Protein AF-0000000080768992 (afdb_homodimer)

Nearest PDB structures (foldseek):
  3hiu-assembly2_D  TM=7.030E-01  e=2.420E-01  Xanthomonas campestris pv. campestris
  4nqi-assembly2_C  TM=1.775E-01  e=3.602E+00  Dictyostelium discoideum
  3hiu-assembly2_D  TM=7.026E-01  e=3.165E-01  Xanthomonas campestris pv. campestris
  8w9k-assembly2_C  TM=6.123E-01  e=8.542E-01  Ramazzottius varieornatus
  4nqi-assembly2_C  TM=1.774E-01  e=4.264E+00  Dictyostelium discoideum

Sequence (536 aa):
MSLRHEALAALCLTDPADKADATLRLGERARTADDSAWLADAPIVAPAAGIPGRPAAPVLVPPSEVPRRRAIDTPHGRAVLLHALAHIEFNAINLALDAVWRFAGMPVAFYRDWMRVAAEEATHFSLLSAHLATLDCRYGDHPAHDGLWQMTEKTAADPLARMALVPRTLEARGLDASPPIRAKLAAAGDMAAAGILDIILRDEIGHVAVGNRWYRWLCGRAGLDPLPTYRRLAEQYGAPRLRGPFNLDARRQAGFDDDEIAALEASFMSLRHEALAALCLTDPADKADATLRLGERARTADDSAWLADAPIVAPAAGIPGRPAAPVLVPPSEVPRRRAIDTPHGRAVLLHALAHIEFNAINLALDAVWRFAGMPVAFYRDWMRVAAEEATHFSLLSAHLATLDCRYGDHPAHDGLWQMTEKTAADPLARMALVPRTLEARGLDASPPIRAKLAAAGDMAAAGILDIILRDEIGHVAVGNRWYRWLCGRAGLDPLPTYRRLAEQYGAPRLRGPFNLDARRQAGFDDDEIAALEASF

Organism: Ralstonia nicotianae (strain ATCC BAA-1114 / GMI1000) (NCBI:txid267608)

Foldseek 3Di:
DALLVLLLVLQQDADLLSSLVSLLVSLVCLVPDDLVSLVQADADDHDPVDTGHHYPFDAADPPVPFDDLPDCLDLVSVLSVLLAVLVVLSVLLNLLSLQQNQDGDDHSVLNNLSSNSNNLSSVLSVLSQVVSVVSVHHNRRGYYHDVLVLLCVLCSPPVLLSLLFRLQNVLLCLLAPLPVVLVSCVVSVNPSVSVSSVSVNVVSLQSNLSSVVVNVVVCVVVVHDSPVVSVVSCVVSVHDQDDDPHPVVSSVSSPDDPVNVVVNVVSD/DALLVLLLVLQQDADLLSSLVSLLVSLVCLVPDDLVSLVQADADDHDPVDTGHHYPFDAADPPVPFDDLPDCLDLVSVLSVLLQVLVVLSVQLNLLSLQQNQDGPDHSVLNNLSSNSNNLSSVLNVLSQVVSVVSVHHNRPGYYHDVLVLQCVLCRVPVLLSLLFRLQPVLLVLLFPLPVVLVSCVVSVNPSVSVSSVSVNVVSLQSNLSSVVVNVVVCVVVVHDSPVVSVVSCVVSVHDQDDDPHPVVSSVSSPDDPVNVVVNVVSD

pLDDT: mean 94.26, std 6.04, range [57.19, 98.88]

Structure (mmCIF, N/CA/C/O backbone):
data_AF-0000000080768992-model_v1
#
loop_
_entity.id
_entity.type
_entity.pdbx_description
1 polymer 'DUF455 domain-containing protein'
#
loop_
_atom_site.group_PDB
_atom_site.id
_atom_site.type_symbol
_atom_site.label_atom_id
_atom_site.label_alt_id
_atom_site.label_comp_id
_atom_site.label_asym_id
_atom_site.label_entity_id
_atom_site.label_seq_id
_atom_site.pdbx_PDB_ins_code
_atom_site.Cartn_x
_atom_site.Cartn_y
_atom_site.Cartn_z
_atom_site.occupancy
_atom_site.B_iso_or_equiv
_atom_site.auth_seq_id
_atom_site.auth_comp_id
_atom_site.auth_asym_id
_atom_site.auth_atom_id
_atom_site.pdbx_PDB_model_num
ATOM 1 N N . MET A 1 1 ? 18.672 23.406 4.164 1 88.19 1 MET A N 1
ATOM 2 C CA . MET A 1 1 ? 17.297 23.281 4.668 1 88.19 1 MET A CA 1
ATOM 3 C C . MET A 1 1 ? 17.109 21.938 5.367 1 88.19 1 MET A C 1
ATOM 5 O O . MET A 1 1 ? 17.641 20.906 4.918 1 88.19 1 MET A O 1
ATOM 9 N N . SER A 1 2 ? 16.609 21.984 6.605 1 96.75 2 SER A N 1
ATOM 10 C CA . SER A 1 2 ? 16.406 20.75 7.355 1 96.75 2 SER A CA 1
ATOM 11 C C . SER A 1 2 ? 15.312 19.891 6.719 1 96.75 2 SER A C 1
ATOM 13 O O . SER A 1 2 ? 14.539 20.375 5.883 1 96.75 2 SER A O 1
ATOM 15 N N . LEU A 1 3 ? 15.273 18.672 7.059 1 98.38 3 LEU A N 1
ATOM 16 C CA . LEU A 1 3 ? 14.234 17.781 6.562 1 98.38 3 LEU A CA 1
ATOM 17 C C . LEU A 1 3 ? 12.852 18.266 6.98 1 98.38 3 LEU A C 1
ATOM 19 O O . LEU A 1 3 ? 11.883 18.109 6.238 1 98.38 3 LEU A O 1
ATOM 23 N N . ARG A 1 4 ? 12.734 18.859 8.172 1 98.62 4 ARG A N 1
ATOM 24 C CA . ARG A 1 4 ? 11.445 19.406 8.609 1 98.62 4 ARG A CA 1
ATOM 25 C C . ARG A 1 4 ? 11.031 20.594 7.754 1 98.62 4 ARG A C 1
ATOM 27 O O . ARG A 1 4 ? 9.859 20.75 7.414 1 98.62 4 ARG A O 1
ATOM 34 N N . HIS A 1 5 ? 11.969 21.469 7.34 1 98.19 5 HIS A N 1
ATOM 35 C CA . HIS A 1 5 ? 11.68 22.562 6.422 1 98.19 5 HIS A CA 1
ATOM 36 C C . HIS A 1 5 ? 11.234 22.031 5.059 1 98.19 5 HIS A C 1
ATOM 38 O O . HIS A 1 5 ? 10.352 22.609 4.422 1 98.19 5 HIS A O 1
ATOM 44 N N . GLU A 1 6 ? 11.898 20.984 4.648 1 98.38 6 GLU A N 1
ATOM 45 C CA . GLU A 1 6 ? 11.539 20.391 3.363 1 98.38 6 GLU A CA 1
ATOM 46 C C . GLU A 1 6 ? 10.148 19.781 3.412 1 98.38 6 GLU A C 1
ATOM 48 O O . GLU A 1 6 ? 9.43 19.766 2.408 1 98.38 6 GLU A O 1
ATOM 53 N N . ALA A 1 7 ? 9.766 19.203 4.594 1 98.81 7 ALA A N 1
ATOM 54 C CA . ALA A 1 7 ? 8.398 18.703 4.766 1 98.81 7 ALA A CA 1
ATOM 55 C C . ALA A 1 7 ? 7.379 19.828 4.621 1 98.81 7 ALA A C 1
ATOM 57 O O . ALA A 1 7 ? 6.348 19.656 3.971 1 98.81 7 ALA A O 1
ATOM 58 N N . LEU A 1 8 ? 7.688 20.969 5.18 1 98.62 8 LEU A N 1
ATOM 59 C CA . LEU A 1 8 ? 6.82 22.141 5.031 1 98.62 8 LEU A CA 1
ATOM 60 C C . LEU A 1 8 ? 6.746 22.578 3.574 1 98.62 8 LEU A C 1
ATOM 62 O O . LEU A 1 8 ? 5.664 22.906 3.076 1 98.62 8 LEU A O 1
ATOM 66 N N . ALA A 1 9 ? 7.859 22.594 2.916 1 98.25 9 ALA A N 1
ATOM 67 C CA . ALA A 1 9 ? 7.879 22.969 1.506 1 98.25 9 ALA A CA 1
ATOM 68 C C . ALA A 1 9 ? 7 22.047 0.672 1 98.25 9 ALA A C 1
ATOM 70 O O . ALA A 1 9 ? 6.246 22.5 -0.19 1 98.25 9 ALA A O 1
ATOM 71 N N . ALA A 1 10 ? 7.113 20.734 0.906 1 98.62 10 ALA A N 1
ATOM 72 C CA . ALA A 1 10 ? 6.258 19.766 0.208 1 98.62 10 ALA A CA 1
ATOM 73 C C . ALA A 1 10 ? 4.785 20.016 0.523 1 98.62 10 ALA A C 1
ATOM 75 O O . ALA A 1 10 ? 3.938 19.969 -0.369 1 98.62 10 ALA A O 1
ATOM 76 N N . LEU A 1 11 ? 4.461 20.266 1.81 1 98.69 11 LEU A N 1
ATOM 77 C CA . LEU A 1 11 ? 3.102 20.531 2.264 1 98.69 11 LEU A CA 1
ATOM 78 C C . LEU A 1 11 ? 2.51 21.734 1.525 1 98.69 11 LEU A C 1
ATOM 80 O O . LEU A 1 11 ? 1.305 21.766 1.265 1 98.69 11 LEU A O 1
ATOM 84 N N . CYS A 1 12 ? 3.295 22.641 1.101 1 98.31 12 CYS A N 1
ATOM 85 C CA . CYS A 1 12 ? 2.844 23.906 0.516 1 98.31 12 CYS A CA 1
ATOM 86 C C . CYS A 1 12 ? 2.596 23.75 -0.98 1 98.31 12 CYS A C 1
ATOM 88 O O . CYS A 1 12 ? 1.995 24.625 -1.605 1 98.31 12 CYS A O 1
ATOM 90 N N . LEU A 1 13 ? 3.029 22.641 -1.559 1 98.06 13 LEU A N 1
ATOM 91 C CA . LEU A 1 13 ? 2.785 22.438 -2.98 1 98.06 13 LEU A CA 1
ATOM 92 C C . LEU A 1 13 ? 1.292 22.297 -3.262 1 98.06 13 LEU A C 1
ATOM 94 O O . LEU A 1 13 ? 0.567 21.656 -2.496 1 98.06 13 LEU A O 1
ATOM 98 N N . THR A 1 14 ? 0.833 22.891 -4.387 1 97.5 14 THR A N 1
ATOM 99 C CA . THR A 1 14 ? -0.597 22.922 -4.676 1 97.5 14 THR A CA 1
ATOM 100 C C . THR A 1 14 ? -0.974 21.828 -5.668 1 97.5 14 THR A C 1
ATOM 102 O O . THR A 1 14 ? -2.107 21.328 -5.664 1 97.5 14 THR A O 1
ATOM 105 N N . ASP A 1 15 ? -0.08 21.422 -6.555 1 97.56 15 ASP A N 1
ATOM 106 C CA . ASP A 1 15 ? -0.36 20.344 -7.496 1 97.56 15 ASP A CA 1
ATOM 107 C C . ASP A 1 15 ? -0.273 18.984 -6.812 1 97.56 15 ASP A C 1
ATOM 109 O O . ASP A 1 15 ? 0.753 18.656 -6.215 1 97.56 15 ASP A O 1
ATOM 113 N N . PRO A 1 16 ? -1.352 18.234 -6.926 1 97.69 16 PRO A N 1
ATOM 114 C CA . PRO A 1 16 ? -1.38 16.969 -6.184 1 97.69 16 PRO A CA 1
ATOM 115 C C . PRO A 1 16 ? -0.256 16.016 -6.59 1 97.69 16 PRO A C 1
ATOM 117 O O . PRO A 1 16 ? 0.367 15.383 -5.734 1 97.69 16 PRO A O 1
ATOM 120 N N . ALA A 1 17 ? 0.04 15.922 -7.898 1 95.75 17 ALA A N 1
ATOM 121 C CA . ALA A 1 17 ? 1.091 15.031 -8.375 1 95.75 17 ALA A CA 1
ATOM 122 C C . ALA A 1 17 ? 2.465 15.492 -7.898 1 95.75 17 ALA A C 1
ATOM 124 O O . ALA A 1 17 ? 3.295 14.688 -7.484 1 95.75 17 ALA A O 1
ATOM 125 N N . ASP A 1 18 ? 2.713 16.844 -7.918 1 97.31 18 ASP A N 1
ATOM 126 C CA . ASP A 1 18 ? 3.975 17.406 -7.449 1 97.31 18 ASP A CA 1
ATOM 127 C C . ASP A 1 18 ? 4.16 17.172 -5.953 1 97.31 18 ASP A C 1
ATOM 129 O O . ASP A 1 18 ? 5.262 16.844 -5.5 1 97.31 18 ASP A O 1
ATOM 133 N N . LYS A 1 19 ? 3.098 17.344 -5.242 1 98.44 19 LYS A N 1
ATOM 134 C CA . LYS A 1 19 ? 3.156 17.125 -3.799 1 98.44 19 LYS A CA 1
ATOM 135 C C . LYS A 1 19 ? 3.477 15.664 -3.479 1 98.44 19 LYS A C 1
ATOM 137 O O . LYS A 1 19 ? 4.332 15.383 -2.637 1 98.44 19 LYS A O 1
ATOM 142 N N . ALA A 1 20 ? 2.771 14.766 -4.117 1 98.12 20 ALA A N 1
ATOM 143 C CA . ALA A 1 20 ? 3.023 13.344 -3.898 1 98.12 20 ALA A CA 1
ATOM 144 C C . ALA A 1 20 ? 4.465 12.984 -4.246 1 98.12 20 ALA A C 1
ATOM 146 O O . ALA A 1 20 ? 5.141 12.297 -3.477 1 98.12 20 ALA A O 1
ATOM 147 N N . ASP A 1 21 ? 4.957 13.492 -5.395 1 96.75 21 ASP A N 1
ATOM 148 C CA . ASP A 1 21 ? 6.316 13.211 -5.848 1 96.75 21 ASP A CA 1
ATOM 149 C C . ASP A 1 21 ? 7.348 13.766 -4.871 1 96.75 21 ASP A C 1
ATOM 151 O O . ASP A 1 21 ? 8.297 13.078 -4.504 1 96.75 21 ASP A O 1
ATOM 155 N N . ALA A 1 22 ? 7.16 15.008 -4.434 1 98 22 ALA A N 1
ATOM 156 C CA . ALA A 1 22 ? 8.078 15.648 -3.49 1 98 22 ALA A CA 1
ATOM 157 C C . ALA A 1 22 ? 8.102 14.898 -2.162 1 98 22 ALA A C 1
ATOM 159 O O . ALA A 1 22 ? 9.156 14.75 -1.544 1 98 22 ALA A O 1
ATOM 160 N N . THR A 1 23 ? 6.945 14.438 -1.778 1 98.62 23 THR A N 1
ATOM 161 C CA . THR A 1 23 ? 6.828 13.695 -0.527 1 98.62 23 THR A CA 1
ATOM 162 C C . THR A 1 23 ? 7.578 12.367 -0.614 1 98.62 23 THR A C 1
ATOM 164 O O . THR A 1 23 ? 8.297 12 0.311 1 98.62 23 THR A O 1
ATOM 167 N N . LEU A 1 24 ? 7.426 11.727 -1.663 1 97.75 24 LEU A N 1
ATOM 168 C CA . LEU A 1 24 ? 8.109 10.453 -1.864 1 97.75 24 LEU A CA 1
ATOM 169 C C . LEU A 1 24 ? 9.617 10.648 -1.908 1 97.75 24 LEU A C 1
ATOM 171 O O . LEU A 1 24 ? 10.367 9.867 -1.316 1 97.75 24 LEU A O 1
ATOM 175 N N . ARG A 1 25 ? 10.094 11.68 -2.588 1 96.81 25 ARG A N 1
ATOM 176 C CA . ARG A 1 25 ? 11.523 11.984 -2.646 1 96.81 25 ARG A CA 1
ATOM 177 C C . ARG A 1 25 ? 12.078 12.289 -1.259 1 96.81 25 ARG A C 1
ATOM 179 O O . ARG A 1 25 ? 13.156 11.812 -0.899 1 96.81 25 ARG A O 1
ATOM 186 N N . LEU A 1 26 ? 11.305 13.055 -0.572 1 97.69 26 LEU A N 1
ATOM 187 C CA . LEU A 1 26 ? 11.719 13.391 0.785 1 97.69 26 LEU A CA 1
ATOM 188 C C . LEU A 1 26 ? 11.758 12.148 1.669 1 97.69 26 LEU A C 1
ATOM 190 O O . LEU A 1 26 ? 12.656 12.008 2.502 1 97.69 26 LEU A O 1
ATOM 194 N N . GLY A 1 27 ? 10.758 11.312 1.511 1 96.69 27 GLY A N 1
ATOM 195 C CA . GLY A 1 27 ? 10.758 10.047 2.229 1 96.69 27 GLY A CA 1
ATOM 196 C C . GLY A 1 27 ? 12 9.211 1.966 1 96.69 27 GLY A C 1
ATOM 197 O O . GLY A 1 27 ? 12.555 8.617 2.887 1 96.69 27 GLY A O 1
ATOM 198 N N . GLU A 1 28 ? 12.445 9.203 0.81 1 92.56 28 GLU A N 1
ATOM 199 C CA . GLU A 1 28 ? 13.648 8.469 0.431 1 92.56 28 GLU A CA 1
ATOM 200 C C . GLU A 1 28 ? 14.883 9.047 1.123 1 92.56 28 GLU A C 1
ATOM 202 O O . GLU A 1 28 ? 15.703 8.297 1.667 1 92.56 28 GLU A O 1
ATOM 207 N N . ARG A 1 29 ? 14.969 10.289 1.103 1 93.94 29 ARG A N 1
ATOM 208 C CA . ARG A 1 29 ? 16.094 10.961 1.735 1 93.94 29 ARG A CA 1
ATOM 209 C C . ARG A 1 29 ? 16.094 10.742 3.244 1 93.94 29 ARG A C 1
ATOM 211 O O . ARG A 1 29 ? 17.141 10.562 3.857 1 93.94 29 ARG A O 1
ATOM 218 N N . ALA A 1 30 ? 14.984 10.734 3.777 1 96.12 30 ALA A N 1
ATOM 219 C CA . ALA A 1 30 ? 14.836 10.625 5.227 1 96.12 30 ALA A CA 1
ATOM 220 C C . ALA A 1 30 ? 15.273 9.25 5.715 1 96.12 30 ALA A C 1
ATOM 222 O O . ALA A 1 30 ? 15.703 9.094 6.863 1 96.12 30 ALA A O 1
ATOM 223 N N . ARG A 1 31 ? 15.195 8.242 4.93 1 91.12 31 ARG A N 1
ATOM 224 C CA . ARG A 1 31 ? 15.5 6.863 5.309 1 91.12 31 ARG A CA 1
ATOM 225 C C . ARG A 1 31 ? 16.969 6.73 5.715 1 91.12 31 ARG A C 1
ATOM 227 O O . ARG A 1 31 ? 17.297 5.926 6.59 1 91.12 31 ARG A O 1
ATOM 234 N N . THR A 1 32 ? 17.828 7.578 5.156 1 91.19 32 THR A N 1
ATOM 235 C CA . THR A 1 32 ? 19.25 7.41 5.414 1 91.19 32 THR A CA 1
ATOM 236 C C . THR A 1 32 ? 19.844 8.68 6.02 1 91.19 32 THR A C 1
ATOM 238 O O . THR A 1 32 ? 21.062 8.781 6.191 1 91.19 32 THR A O 1
ATOM 241 N N . ALA A 1 33 ? 18.953 9.586 6.336 1 96.06 33 ALA A N 1
ATOM 242 C CA . ALA A 1 33 ? 19.438 10.867 6.832 1 96.06 33 ALA A CA 1
ATOM 243 C C . ALA A 1 33 ? 19.938 10.742 8.273 1 96.06 33 ALA A C 1
ATOM 245 O O . ALA A 1 33 ? 19.375 10 9.07 1 96.06 33 ALA A O 1
ATOM 246 N N . ASP A 1 34 ? 20.922 11.555 8.531 1 97.19 34 ASP A N 1
ATOM 247 C CA . ASP A 1 34 ? 21.391 11.68 9.906 1 97.19 34 ASP A CA 1
ATOM 248 C C . ASP A 1 34 ? 20.375 12.398 10.773 1 97.19 34 ASP A C 1
ATOM 250 O O . ASP A 1 34 ? 19.641 13.266 10.289 1 97.19 34 ASP A O 1
ATOM 254 N N . ASP A 1 35 ? 20.484 12.039 12.055 1 97.25 35 ASP A N 1
ATOM 255 C CA . ASP A 1 35 ? 19.547 12.664 12.984 1 97.25 35 ASP A CA 1
ATOM 256 C C . ASP A 1 35 ? 19.656 14.188 12.938 1 97.25 35 ASP A C 1
ATOM 258 O O . ASP A 1 35 ? 18.656 14.891 13.07 1 97.25 35 ASP A O 1
ATOM 262 N N . SER A 1 36 ? 20.828 14.719 12.727 1 97.31 36 SER A N 1
ATOM 263 C CA . SER A 1 36 ? 21.062 16.156 12.742 1 97.31 36 SER A CA 1
ATOM 264 C C . SER A 1 36 ? 20.344 16.844 11.578 1 97.31 36 SER A C 1
ATOM 266 O O . SER A 1 36 ? 20.109 18.062 11.625 1 97.31 36 SER A O 1
ATOM 268 N N . ALA A 1 37 ? 19.984 16.062 10.555 1 98.12 37 ALA A N 1
ATOM 269 C CA . ALA A 1 37 ? 19.328 16.625 9.375 1 98.12 37 ALA A CA 1
ATOM 270 C C . ALA A 1 37 ? 17.922 17.109 9.695 1 98.12 37 ALA A C 1
ATOM 272 O O . ALA A 1 37 ? 17.344 17.906 8.938 1 98.12 37 ALA A O 1
ATOM 273 N N . TRP A 1 38 ? 17.406 16.672 10.797 1 98.25 38 TRP A N 1
ATOM 274 C CA . TRP A 1 38 ? 16.016 16.984 11.141 1 98.25 38 TRP A CA 1
ATOM 275 C C . TRP A 1 38 ? 15.938 18.328 11.859 1 98.25 38 TRP A C 1
ATOM 277 O O . TRP A 1 38 ? 14.891 18.984 11.867 1 98.25 38 TRP A O 1
ATOM 287 N N . LEU A 1 39 ? 17.031 18.781 12.516 1 97.75 39 LEU A N 1
ATOM 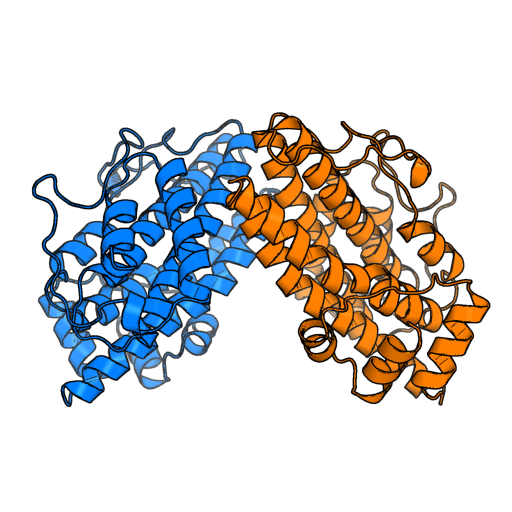288 C CA . LEU A 1 39 ? 17 19.953 13.375 1 97.75 39 LEU A CA 1
ATOM 289 C C . LEU A 1 39 ? 15.758 19.953 14.258 1 97.75 39 LEU A C 1
ATOM 291 O O . LEU A 1 39 ? 15.008 20.938 14.281 1 97.75 39 LEU A O 1
ATOM 295 N N . ALA A 1 40 ? 15.656 18.938 15.047 1 97.31 40 ALA A N 1
ATOM 296 C CA . ALA A 1 40 ? 14.438 18.547 15.766 1 97.31 40 ALA A CA 1
ATOM 297 C C . ALA A 1 40 ? 13.961 19.672 16.672 1 97.31 40 ALA A C 1
ATOM 299 O O . ALA A 1 40 ? 12.758 19.859 16.859 1 97.31 40 ALA A O 1
ATOM 300 N N . ASP A 1 41 ? 14.836 20.484 17.156 1 96.44 41 ASP A N 1
ATOM 301 C CA . ASP A 1 41 ? 14.477 21.469 18.172 1 96.44 41 ASP A CA 1
ATOM 302 C C . ASP A 1 41 ? 14.148 22.812 17.547 1 96.44 41 ASP A C 1
ATOM 304 O O . ASP A 1 41 ? 13.602 23.703 18.219 1 96.44 41 ASP A O 1
ATOM 308 N N . ALA A 1 42 ? 14.422 23 16.297 1 96.31 42 ALA A N 1
ATOM 309 C CA . ALA A 1 42 ? 14.266 24.312 15.656 1 96.31 42 ALA A CA 1
ATOM 310 C C . ALA A 1 42 ? 12.789 24.625 15.406 1 96.31 42 ALA A C 1
ATOM 312 O O . ALA A 1 42 ? 12.086 23.844 14.758 1 96.31 42 ALA A O 1
ATOM 313 N N . PRO A 1 43 ? 12.352 25.719 15.961 1 95.81 43 PRO A N 1
ATOM 314 C CA . PRO A 1 43 ? 10.992 26.141 15.586 1 95.81 43 PRO A CA 1
ATOM 315 C C . PRO A 1 43 ? 10.898 26.594 14.133 1 95.81 43 PRO A C 1
ATOM 317 O O . PRO A 1 43 ? 11.828 27.219 13.617 1 95.81 43 PRO A O 1
ATOM 320 N N . ILE A 1 44 ? 9.844 26.188 13.492 1 97.19 44 ILE A N 1
ATOM 321 C CA . ILE A 1 44 ? 9.594 26.609 12.109 1 97.19 44 ILE A CA 1
ATOM 322 C C . ILE A 1 44 ? 8.297 27.406 12.047 1 97.19 44 ILE A C 1
ATOM 324 O O . ILE A 1 44 ? 7.289 27.031 12.641 1 97.19 44 ILE A O 1
ATOM 328 N N . VAL A 1 45 ? 8.359 28.5 11.344 1 94.44 45 VAL A N 1
ATOM 329 C CA . VAL A 1 45 ? 7.203 29.391 11.219 1 94.44 45 VAL A CA 1
ATOM 330 C C . VAL A 1 45 ? 6.434 29.047 9.945 1 94.44 45 VAL A C 1
ATOM 332 O O . VAL A 1 45 ? 7.027 28.859 8.883 1 94.44 45 VAL A O 1
ATOM 335 N N . ALA A 1 46 ? 5.156 28.891 10.094 1 93.81 46 ALA A N 1
ATOM 336 C CA . ALA A 1 46 ? 4.301 28.641 8.945 1 93.81 46 ALA A CA 1
ATOM 337 C C . ALA A 1 46 ? 4.348 29.812 7.957 1 93.81 46 ALA A C 1
ATOM 339 O O . ALA A 1 46 ? 4.457 30.969 8.359 1 93.81 46 ALA A O 1
ATOM 340 N N . PRO A 1 47 ? 4.254 29.516 6.699 1 94.75 47 PRO A N 1
ATOM 341 C CA . PRO A 1 47 ? 4.223 30.609 5.719 1 94.75 47 PRO A CA 1
ATOM 342 C C . PRO A 1 47 ? 2.961 31.453 5.82 1 94.75 47 PRO A C 1
ATOM 344 O O . PRO A 1 47 ? 1.899 30.953 6.195 1 94.75 47 PRO A O 1
ATOM 347 N N . ALA A 1 48 ? 3.084 32.719 5.422 1 91.38 48 ALA A N 1
ATOM 348 C CA . ALA A 1 48 ? 1.987 33.688 5.48 1 91.38 48 ALA A CA 1
ATOM 349 C C . ALA A 1 48 ? 0.848 33.25 4.551 1 91.38 48 ALA A C 1
ATOM 351 O O . ALA A 1 48 ? -0.322 33.531 4.836 1 91.38 48 ALA A O 1
ATOM 352 N N . ALA A 1 49 ? 1.194 32.625 3.43 1 90.31 49 ALA A N 1
ATOM 353 C CA . ALA A 1 49 ? 0.214 32.219 2.424 1 90.31 49 ALA A CA 1
ATOM 354 C C . ALA A 1 49 ? -0.722 31.156 2.967 1 90.31 49 ALA A C 1
ATOM 356 O O . ALA A 1 49 ? -1.779 30.891 2.389 1 90.31 49 ALA A O 1
ATOM 357 N N . GLY A 1 50 ? -0.376 30.547 4.098 1 91.5 50 GLY A N 1
ATOM 358 C CA . GLY A 1 50 ? -1.222 29.531 4.703 1 91.5 50 GLY A CA 1
ATOM 359 C C . GLY A 1 50 ? -0.826 28.109 4.312 1 91.5 50 GLY A C 1
ATOM 360 O O . GLY A 1 50 ? -0.025 27.922 3.395 1 91.5 50 GLY A O 1
ATOM 361 N N . ILE A 1 51 ? -1.225 27.188 5.039 1 95.06 51 ILE A N 1
ATOM 362 C CA . ILE A 1 51 ? -1.024 25.766 4.797 1 95.06 51 ILE A CA 1
ATOM 363 C C . ILE A 1 51 ? -2.344 25.016 4.984 1 95.06 51 ILE A C 1
ATOM 365 O O . ILE A 1 51 ? -3.215 25.469 5.734 1 95.06 51 ILE A O 1
ATOM 369 N N . PRO A 1 52 ? -2.535 23.844 4.23 1 96.81 52 PRO A N 1
ATOM 370 C CA . PRO A 1 52 ? -1.637 23.266 3.227 1 96.81 52 PRO A CA 1
ATOM 371 C C . PRO A 1 52 ? -1.803 23.906 1.852 1 96.81 52 PRO A C 1
ATOM 373 O O . PRO A 1 52 ? -2.721 24.703 1.646 1 96.81 52 PRO A O 1
ATOM 376 N N . GLY A 1 53 ? -0.811 23.719 0.983 1 96.62 53 GLY A N 1
ATOM 377 C CA . GLY A 1 53 ? -1.093 24.016 -0.413 1 96.62 53 GLY A CA 1
ATOM 378 C C . GLY A 1 53 ? -2.279 23.234 -0.958 1 96.62 53 GLY A C 1
ATOM 379 O O . GLY A 1 53 ? -2.369 22.016 -0.782 1 96.62 53 GLY A O 1
ATOM 380 N N . ARG A 1 54 ? -3.229 23.891 -1.599 1 94.62 54 ARG A N 1
ATOM 381 C CA . ARG A 1 54 ? -4.445 23.266 -2.102 1 94.62 54 ARG A CA 1
ATOM 382 C C . ARG A 1 54 ? -4.547 23.391 -3.617 1 94.62 54 ARG A C 1
ATOM 384 O O . ARG A 1 54 ? -4.27 24.469 -4.168 1 94.62 54 ARG A O 1
ATOM 391 N N . PRO A 1 55 ? -4.902 22.297 -4.273 1 95.88 55 PRO A N 1
ATOM 392 C CA . PRO A 1 55 ? -5.148 22.391 -5.715 1 95.88 55 PRO A CA 1
ATOM 393 C C . PRO A 1 55 ? -6.438 23.141 -6.043 1 95.88 55 PRO A C 1
ATOM 395 O O . PRO A 1 55 ? -7.281 23.344 -5.168 1 95.88 55 PRO A O 1
ATOM 398 N N . ALA A 1 56 ? -6.523 23.609 -7.324 1 94.94 56 ALA A N 1
ATOM 399 C CA . ALA A 1 56 ? -7.73 24.281 -7.785 1 94.94 56 ALA A CA 1
ATOM 400 C C . ALA A 1 56 ? -8.93 23.344 -7.762 1 94.94 56 ALA A C 1
ATOM 402 O O . ALA A 1 56 ? -10.07 23.781 -7.551 1 94.94 56 ALA A O 1
ATOM 403 N N . ALA A 1 57 ? -8.742 22.125 -8.094 1 94.88 57 ALA A N 1
ATOM 404 C CA . ALA A 1 57 ? -9.734 21.047 -8.031 1 94.88 57 ALA A CA 1
ATOM 405 C C . ALA A 1 57 ? -9.242 19.891 -7.172 1 94.88 57 ALA A C 1
ATOM 407 O O . ALA A 1 57 ? -8.055 19.562 -7.18 1 94.88 57 ALA A O 1
ATOM 408 N N . PRO A 1 58 ? -10.117 19.266 -6.449 1 95.75 58 PRO A N 1
ATOM 409 C CA . PRO A 1 58 ? -11.578 19.266 -6.504 1 95.75 58 PRO A CA 1
ATOM 410 C C . PRO A 1 58 ? -12.195 20.453 -5.77 1 95.75 58 PRO A C 1
ATOM 412 O O . PRO A 1 58 ? -11.57 21.031 -4.879 1 95.75 58 PRO A O 1
ATOM 415 N N . VAL A 1 59 ? -13.352 20.781 -6.164 1 92.81 59 VAL A N 1
ATOM 416 C CA . VAL A 1 59 ? -14.148 21.734 -5.391 1 92.81 59 VAL A CA 1
ATOM 417 C C . VAL A 1 59 ? -14.523 21.109 -4.047 1 92.81 59 VAL A C 1
ATOM 419 O O . VAL A 1 59 ? -14.984 19.969 -3.986 1 92.81 59 VAL A O 1
ATOM 422 N N . LEU A 1 60 ? -14.195 21.828 -2.982 1 91 60 LEU A N 1
ATOM 423 C CA . LEU A 1 60 ? -14.516 21.359 -1.638 1 91 60 LEU A CA 1
ATOM 424 C C . LEU A 1 60 ? -15.898 21.844 -1.208 1 91 60 LEU A C 1
ATOM 426 O O . LEU A 1 60 ? -16.172 23.047 -1.228 1 91 60 LEU A O 1
ATOM 430 N N . VAL A 1 61 ? -16.719 20.906 -0.89 1 89.5 61 VAL A N 1
ATOM 431 C CA . VAL A 1 61 ? -18.094 21.188 -0.495 1 89.5 61 VAL A CA 1
ATOM 432 C C . VAL A 1 61 ? -18.375 20.594 0.882 1 89.5 61 VAL A C 1
ATOM 434 O O . VAL A 1 61 ? -17.594 19.766 1.377 1 89.5 61 VAL A O 1
ATOM 437 N N . PRO A 1 62 ? -19.422 21.078 1.5 1 86.06 62 PRO A N 1
ATOM 438 C CA . PRO A 1 62 ? -19.828 20.406 2.744 1 86.06 62 PRO A CA 1
ATOM 439 C C . PRO A 1 62 ? -20.109 18.922 2.555 1 86.06 62 PRO A C 1
ATOM 441 O O . PRO A 1 62 ? -20.531 18.516 1.472 1 86.06 62 PRO A O 1
ATOM 444 N N . PRO A 1 63 ? -19.859 18.125 3.621 1 80.19 63 PRO A N 1
ATOM 445 C CA . PRO A 1 63 ? -20.062 16.688 3.514 1 80.19 63 PRO A CA 1
ATOM 446 C C . PRO A 1 63 ? -21.438 16.312 2.973 1 80.19 63 PRO A C 1
ATOM 448 O O . PRO A 1 63 ? -21.578 15.352 2.221 1 80.19 63 PRO A O 1
ATOM 451 N N . SER A 1 64 ? -22.391 17.078 3.291 1 78.94 64 SER A N 1
ATOM 452 C CA . SER A 1 64 ? -23.766 16.797 2.887 1 78.94 64 SER A CA 1
ATOM 453 C C . SER A 1 64 ? -23.953 17.016 1.39 1 78.94 64 SER A C 1
ATOM 455 O O . SER A 1 64 ? -24.938 16.562 0.813 1 78.94 64 SER A O 1
ATOM 457 N N . GLU A 1 65 ? -23 17.578 0.792 1 81.62 65 GLU A N 1
ATOM 458 C CA . GLU A 1 65 ? -23.156 17.938 -0.616 1 81.62 65 GLU A CA 1
ATOM 459 C C . GLU A 1 65 ? -22.266 17.062 -1.5 1 81.62 65 GLU A C 1
ATOM 461 O O . GLU A 1 65 ? -22.25 17.219 -2.723 1 81.62 65 GLU A O 1
ATOM 466 N N . VAL A 1 66 ? -21.516 16.266 -0.939 1 77.69 66 VAL A N 1
ATOM 467 C CA . VAL A 1 66 ? -20.719 15.328 -1.724 1 77.69 66 VAL A CA 1
ATOM 468 C C . VAL A 1 66 ? -21.641 14.266 -2.338 1 77.69 66 VAL A C 1
ATOM 470 O O . VAL A 1 66 ? -22.5 13.711 -1.655 1 77.69 66 VAL A O 1
ATOM 473 N N . PRO A 1 67 ? -21.547 14.016 -3.576 1 71.62 67 PRO A N 1
ATOM 474 C CA . PRO A 1 67 ? -22.406 13.016 -4.215 1 71.62 67 PRO A CA 1
ATOM 475 C C . PRO A 1 67 ? -22.359 11.664 -3.506 1 71.62 67 PRO A C 1
ATOM 477 O O . PRO A 1 67 ? -21.312 11.25 -3.008 1 71.62 67 PRO A O 1
ATOM 480 N N . ARG A 1 68 ? -23.562 11.141 -3.418 1 66.38 68 ARG A N 1
ATOM 481 C CA . ARG A 1 68 ? -23.656 9.82 -2.801 1 66.38 68 ARG A CA 1
ATOM 482 C C . ARG A 1 68 ? -23.016 8.758 -3.682 1 66.38 68 ARG A C 1
ATOM 484 O O . ARG A 1 68 ? -23.188 8.766 -4.902 1 66.38 68 ARG A O 1
ATOM 491 N N . ARG A 1 69 ? -22.234 8.07 -3.004 1 65.5 69 ARG A N 1
ATOM 492 C CA . ARG A 1 69 ? -21.484 6.98 -3.623 1 65.5 69 ARG A CA 1
ATOM 493 C C . ARG A 1 69 ? -22.422 5.859 -4.059 1 65.5 69 ARG A C 1
ATOM 495 O O . ARG A 1 69 ? -22.625 4.891 -3.324 1 65.5 69 ARG A O 1
ATOM 502 N N . ARG A 1 70 ? -23.5 6.184 -4.969 1 66.19 70 ARG A N 1
ATOM 503 C CA . ARG A 1 70 ? -24.438 5.184 -5.457 1 66.19 70 ARG A CA 1
ATOM 504 C C . ARG A 1 70 ? -23.953 4.566 -6.762 1 66.19 70 ARG A C 1
ATOM 506 O O . ARG A 1 70 ? -22.938 4.984 -7.312 1 66.19 70 ARG A O 1
ATOM 513 N N . ALA A 1 71 ? -24.266 3.484 -7.113 1 77.62 71 ALA A N 1
ATOM 514 C CA . ALA A 1 71 ? -24.203 2.73 -8.367 1 77.62 71 ALA A CA 1
ATOM 515 C C . ALA A 1 71 ? -22.766 2.285 -8.656 1 77.62 71 ALA A C 1
ATOM 517 O O . ALA A 1 71 ? -22.266 2.484 -9.766 1 77.62 71 ALA A O 1
ATOM 518 N N . ILE A 1 72 ? -22.172 1.69 -7.66 1 84.44 72 ILE A N 1
ATOM 519 C CA . ILE A 1 72 ? -20.797 1.237 -7.75 1 84.44 72 ILE A CA 1
ATOM 520 C C . ILE A 1 72 ? -20.672 0.18 -8.844 1 84.44 72 ILE A C 1
ATOM 522 O O . ILE A 1 72 ? -19.562 -0.107 -9.312 1 84.44 72 ILE A O 1
ATOM 526 N N . ASP A 1 73 ? -21.828 -0.195 -9.281 1 86.94 73 ASP A N 1
ATOM 527 C CA . ASP A 1 73 ? -21.844 -1.224 -10.312 1 86.94 73 ASP A CA 1
ATOM 528 C C . ASP A 1 73 ? -21.547 -0.624 -11.688 1 86.94 73 ASP A C 1
ATOM 530 O O . ASP A 1 73 ? -21.25 -1.352 -12.641 1 86.94 73 ASP A O 1
ATOM 534 N N . THR A 1 74 ? -21.609 0.724 -11.742 1 89.31 74 THR A N 1
ATOM 535 C CA . THR A 1 74 ? -21.266 1.398 -12.984 1 89.31 74 THR A CA 1
ATOM 536 C C . THR A 1 74 ? -19.844 1.949 -12.922 1 89.31 74 THR A C 1
ATOM 538 O O . THR A 1 74 ? -19.344 2.273 -11.844 1 89.31 74 THR A O 1
ATOM 541 N N . PRO A 1 75 ? -19.219 2.078 -14.086 1 89.25 75 PRO A N 1
ATOM 542 C CA . PRO A 1 75 ? -17.875 2.666 -14.109 1 89.25 75 PRO A CA 1
ATOM 543 C C . PRO A 1 75 ? -17.828 4.066 -13.5 1 89.25 75 PRO A C 1
ATOM 545 O O . PRO A 1 75 ? -16.891 4.402 -12.773 1 89.25 75 PRO A O 1
ATOM 548 N N . HIS A 1 76 ? -18.875 4.852 -13.781 1 90.94 76 HIS A N 1
ATOM 549 C CA . HIS A 1 76 ? -18.938 6.199 -13.227 1 90.94 76 HIS A CA 1
ATOM 550 C C . HIS A 1 76 ? -19.047 6.168 -11.711 1 90.94 76 HIS A C 1
ATOM 552 O O . HIS A 1 76 ? -18.328 6.902 -11.016 1 90.94 76 HIS A O 1
ATOM 558 N N . GLY A 1 77 ? -19.906 5.371 -11.234 1 92.31 77 GLY A N 1
ATOM 559 C CA . GLY A 1 77 ? -20.062 5.238 -9.797 1 92.31 77 GLY A CA 1
ATOM 560 C C . GLY A 1 77 ? -18.781 4.785 -9.102 1 92.31 77 GLY A C 1
ATOM 561 O O . GLY A 1 77 ? -18.438 5.297 -8.031 1 92.31 77 GLY A O 1
ATOM 562 N N . ARG A 1 78 ? -18.109 3.83 -9.68 1 93.88 78 ARG A N 1
ATOM 563 C CA . ARG A 1 78 ? -16.844 3.361 -9.133 1 93.88 78 ARG A CA 1
ATOM 564 C C . ARG A 1 78 ? -15.797 4.477 -9.141 1 93.88 78 ARG A C 1
ATOM 566 O O . ARG A 1 78 ? -15.047 4.641 -8.172 1 93.88 78 ARG A O 1
ATOM 573 N N . ALA A 1 79 ? -15.812 5.246 -10.203 1 94.56 79 ALA A N 1
ATOM 574 C CA . ALA A 1 79 ? -14.875 6.363 -10.32 1 94.56 79 ALA A CA 1
ATOM 575 C C . ALA A 1 79 ? -15.109 7.383 -9.211 1 94.56 79 ALA A C 1
ATOM 577 O O . ALA A 1 79 ? -14.148 7.895 -8.617 1 94.56 79 ALA A O 1
ATOM 578 N N . VAL A 1 80 ? -16.297 7.656 -8.938 1 94.38 80 VAL A N 1
ATOM 579 C CA . VAL A 1 80 ? -16.641 8.625 -7.898 1 94.38 80 VAL A CA 1
ATOM 580 C C . VAL A 1 80 ? -16.156 8.117 -6.543 1 94.38 80 VAL A C 1
ATOM 582 O O . VAL A 1 80 ? -15.57 8.875 -5.766 1 94.38 80 VAL A O 1
ATOM 585 N N . LEU A 1 81 ? -16.438 6.859 -6.273 1 94.62 81 LEU A N 1
ATOM 586 C CA . LEU A 1 81 ? -15.992 6.25 -5.023 1 94.62 81 LEU A CA 1
ATOM 587 C C . LEU A 1 81 ? -14.469 6.289 -4.906 1 94.62 81 LEU A C 1
ATOM 589 O O . LEU A 1 81 ? -13.93 6.711 -3.879 1 94.62 81 LEU A O 1
ATOM 593 N N . LEU A 1 82 ? -13.781 5.879 -5.949 1 96.44 82 LEU A N 1
ATOM 594 C CA . LEU A 1 82 ? -12.32 5.832 -5.949 1 96.44 82 LEU A CA 1
ATOM 595 C C . LEU A 1 82 ? -11.734 7.238 -5.867 1 96.44 82 LEU A C 1
ATOM 597 O O . LEU A 1 82 ? -10.68 7.445 -5.258 1 96.44 82 LEU A O 1
ATOM 601 N N . HIS A 1 83 ? -12.422 8.234 -6.43 1 96.69 83 HIS A N 1
ATOM 602 C CA . HIS A 1 83 ? -12.023 9.633 -6.316 1 96.69 83 HIS A CA 1
ATOM 603 C C . HIS A 1 83 ? -12.078 10.102 -4.867 1 96.69 83 HIS A C 1
ATOM 605 O O . HIS A 1 83 ? -11.164 10.797 -4.402 1 96.69 83 HIS A O 1
ATOM 611 N N . ALA A 1 84 ? -13.078 9.727 -4.234 1 94.56 84 ALA A N 1
ATOM 612 C CA . ALA A 1 84 ? -13.211 10.086 -2.824 1 94.56 84 ALA A CA 1
ATOM 613 C C . ALA A 1 84 ? -12.078 9.469 -1.997 1 94.56 84 ALA A C 1
ATOM 615 O O . ALA A 1 84 ? -11.539 10.117 -1.102 1 94.56 84 ALA A O 1
ATOM 616 N N . LEU A 1 85 ? -11.758 8.242 -2.258 1 96.06 85 LEU A N 1
ATOM 617 C CA . LEU A 1 85 ? -10.656 7.582 -1.557 1 96.06 85 LEU A CA 1
ATOM 618 C C . LEU A 1 85 ? -9.328 8.266 -1.866 1 96.06 85 LEU A C 1
ATOM 620 O O . LEU A 1 85 ? -8.508 8.461 -0.973 1 96.06 85 LEU A O 1
ATOM 624 N N . ALA A 1 86 ? -9.141 8.648 -3.137 1 97.5 86 ALA A N 1
ATOM 625 C CA . ALA A 1 86 ? -7.938 9.391 -3.516 1 97.5 86 ALA A CA 1
ATOM 626 C C . ALA A 1 86 ? -7.844 10.711 -2.752 1 97.5 86 ALA A C 1
ATOM 628 O O . ALA A 1 86 ? -6.754 11.109 -2.328 1 97.5 86 ALA A O 1
ATOM 629 N N . HIS A 1 87 ? -8.961 11.336 -2.555 1 96.5 87 HIS A N 1
ATOM 630 C CA . HIS A 1 87 ? -9 12.594 -1.814 1 96.5 87 HIS A CA 1
ATOM 631 C C . HIS A 1 87 ? -8.594 12.391 -0.359 1 96.5 87 HIS A C 1
ATOM 633 O O . HIS A 1 87 ? -7.855 13.203 0.207 1 96.5 87 HIS A O 1
ATOM 639 N N . ILE A 1 88 ? -9.102 11.352 0.21 1 95.44 88 ILE A N 1
ATOM 640 C CA . ILE A 1 88 ? -8.758 11.023 1.589 1 95.44 88 ILE A CA 1
ATOM 641 C C . ILE A 1 88 ? -7.246 10.812 1.703 1 95.44 88 ILE A C 1
ATOM 643 O O . ILE A 1 88 ? -6.605 11.344 2.613 1 95.44 88 ILE A O 1
ATOM 647 N N . GLU A 1 89 ? -6.676 10.062 0.736 1 97.44 89 GLU A N 1
ATOM 648 C CA . GLU A 1 89 ? -5.238 9.805 0.757 1 97.44 89 GLU A CA 1
ATOM 649 C C . GLU A 1 89 ? -4.441 11.094 0.547 1 97.44 89 GLU A C 1
ATOM 651 O O . GLU A 1 89 ? -3.398 11.289 1.169 1 97.44 89 GLU A O 1
ATOM 656 N N . PHE A 1 90 ? -4.879 11.938 -0.328 1 97.62 90 PHE A N 1
ATOM 657 C CA . PHE A 1 90 ? -4.227 13.227 -0.554 1 97.62 90 PHE A CA 1
ATOM 658 C C . PHE A 1 90 ? -4.184 14.047 0.73 1 97.62 90 PHE A C 1
ATOM 660 O O . PHE A 1 90 ? -3.145 14.602 1.081 1 97.62 90 PHE A O 1
ATOM 667 N N . ASN A 1 91 ? -5.301 14.055 1.353 1 96.38 91 ASN A N 1
ATOM 668 C CA . ASN A 1 91 ? -5.344 14.773 2.625 1 96.38 91 ASN A CA 1
ATOM 669 C C . ASN A 1 91 ? -4.43 14.125 3.66 1 96.38 91 ASN A C 1
ATOM 671 O O . ASN A 1 91 ? -3.83 14.812 4.488 1 96.38 91 ASN A O 1
ATOM 675 N N . ALA A 1 92 ? -4.348 12.812 3.643 1 97.75 92 ALA A N 1
ATOM 676 C CA . ALA A 1 92 ? -3.492 12.102 4.59 1 97.75 92 ALA A CA 1
ATOM 677 C C . ALA A 1 92 ? -2.023 12.453 4.371 1 97.75 92 ALA A C 1
ATOM 679 O O . ALA A 1 92 ? -1.243 12.508 5.324 1 97.75 92 ALA A O 1
ATOM 680 N N . ILE A 1 93 ? -1.62 12.734 3.102 1 98.56 93 ILE A N 1
ATOM 681 C CA . ILE A 1 93 ? -0.284 13.258 2.842 1 98.56 93 ILE A CA 1
ATOM 682 C C . ILE A 1 93 ? -0.078 14.555 3.623 1 98.56 93 ILE A C 1
ATOM 684 O O . ILE A 1 93 ? 0.916 14.711 4.336 1 98.56 93 ILE A O 1
ATOM 688 N N . ASN A 1 94 ? -1.007 15.445 3.547 1 98.38 94 ASN A N 1
ATOM 689 C CA . ASN A 1 94 ? -0.937 16.734 4.219 1 98.38 94 ASN A CA 1
ATOM 690 C C . ASN A 1 94 ? -0.839 16.578 5.734 1 98.38 94 ASN A C 1
ATOM 692 O O . ASN A 1 94 ? -0.024 17.234 6.383 1 98.38 94 ASN A O 1
ATOM 696 N N . LEU A 1 95 ? -1.672 15.742 6.227 1 98.25 95 LEU A N 1
ATOM 697 C CA . LEU A 1 95 ? -1.702 15.531 7.668 1 98.25 95 LEU A CA 1
ATOM 698 C C . LEU A 1 95 ? -0.35 15.039 8.172 1 98.25 95 LEU A C 1
ATOM 700 O O . LEU A 1 95 ? 0.165 15.547 9.172 1 98.25 95 LEU A O 1
ATOM 704 N N . ALA A 1 96 ? 0.189 14.07 7.512 1 98.75 96 ALA A N 1
ATOM 705 C CA . ALA A 1 96 ? 1.462 13.492 7.934 1 98.75 96 ALA A CA 1
ATOM 706 C C . ALA A 1 96 ? 2.598 14.5 7.789 1 98.75 96 ALA A C 1
ATOM 708 O O . ALA A 1 96 ? 3.434 14.633 8.688 1 98.75 96 ALA A O 1
ATOM 709 N N . LEU A 1 97 ? 2.627 15.234 6.68 1 98.81 97 LEU A N 1
ATOM 710 C CA . LEU A 1 97 ? 3.639 16.266 6.484 1 98.81 97 LEU A CA 1
ATOM 711 C C . LEU A 1 97 ? 3.527 17.344 7.555 1 98.81 97 LEU A C 1
ATOM 713 O O . LEU A 1 97 ? 4.539 17.859 8.031 1 98.81 97 LEU A O 1
ATOM 717 N N . ASP A 1 98 ? 2.35 17.703 7.922 1 98.69 98 ASP A N 1
ATOM 718 C CA . ASP A 1 98 ? 2.141 18.719 8.938 1 98.69 98 ASP A CA 1
ATOM 719 C C . ASP A 1 98 ? 2.703 18.281 10.289 1 98.69 98 ASP A C 1
ATOM 721 O O . ASP A 1 98 ? 3.27 19.078 11.031 1 98.69 98 ASP A O 1
ATOM 725 N N . ALA A 1 99 ? 2.5 17.031 10.609 1 98.56 99 ALA A N 1
ATOM 726 C CA . ALA A 1 99 ? 3.064 16.5 11.852 1 98.56 99 ALA A CA 1
ATOM 727 C C . ALA A 1 99 ? 4.586 16.594 11.844 1 98.56 99 ALA A C 1
ATOM 729 O O . ALA A 1 99 ? 5.207 16.828 12.883 1 98.56 99 ALA A O 1
ATOM 730 N N . VAL A 1 100 ? 5.219 16.453 10.711 1 98.69 100 VAL A N 1
ATOM 731 C CA . VAL A 1 100 ? 6.672 16.391 10.586 1 98.69 100 VAL A CA 1
ATOM 732 C C . VAL A 1 100 ? 7.27 17.781 10.859 1 98.69 100 VAL A C 1
ATOM 734 O O . VAL A 1 100 ? 8.203 17.906 11.648 1 98.69 100 VAL A O 1
ATOM 737 N N . TRP A 1 101 ? 6.785 18.781 10.25 1 98.5 101 TRP A N 1
ATOM 738 C CA . TRP A 1 101 ? 7.461 20.078 10.32 1 98.5 101 TRP A CA 1
ATOM 739 C C . TRP A 1 101 ? 7.047 20.844 11.57 1 98.5 101 TRP A C 1
ATOM 741 O O . TRP A 1 101 ? 7.824 21.641 12.102 1 98.5 101 TRP A O 1
ATOM 751 N N . ARG A 1 102 ? 5.871 20.703 12.078 1 98.25 102 ARG A N 1
ATOM 752 C CA . ARG A 1 102 ? 5.215 21.656 12.969 1 98.25 102 ARG A CA 1
ATOM 753 C C . ARG A 1 102 ? 5.73 21.516 14.391 1 98.25 102 ARG A C 1
ATOM 755 O O . ARG A 1 102 ? 5.957 22.516 15.07 1 98.25 102 ARG A O 1
ATOM 762 N N . PHE A 1 103 ? 5.879 20.312 14.867 1 98.5 103 PHE A N 1
ATOM 763 C CA . PHE A 1 103 ? 6.113 20.094 16.281 1 98.5 103 PHE A CA 1
ATOM 764 C C . PHE A 1 103 ? 7.605 19.953 16.578 1 98.5 103 PHE A C 1
ATOM 766 O O . PHE A 1 103 ? 8.164 18.859 16.469 1 98.5 103 PHE A O 1
ATOM 773 N N . ALA A 1 104 ? 8.195 21.047 17.031 1 97.94 104 ALA A N 1
ATOM 774 C CA . ALA A 1 104 ? 9.594 21.016 17.438 1 97.94 104 ALA A CA 1
ATOM 775 C C . ALA A 1 104 ? 9.773 20.281 18.75 1 97.94 104 ALA A C 1
ATOM 777 O O . ALA A 1 104 ? 8.836 20.203 19.547 1 97.94 104 ALA A O 1
ATOM 778 N N . GLY A 1 105 ? 10.953 19.672 18.906 1 97.75 105 GLY A N 1
ATOM 779 C CA . GLY A 1 105 ? 11.32 19.141 20.203 1 97.75 105 GLY A CA 1
ATOM 780 C C . GLY A 1 105 ? 10.883 17.688 20.406 1 97.75 105 GLY A C 1
ATOM 781 O O . GLY A 1 105 ? 11.039 17.125 21.484 1 97.75 105 GLY A O 1
ATOM 782 N N . MET A 1 106 ? 10.312 17.094 19.406 1 98.44 106 MET A N 1
ATOM 783 C CA . MET A 1 106 ? 10.008 15.672 19.453 1 98.44 106 MET A CA 1
ATOM 784 C C . MET A 1 106 ? 11.242 14.828 19.156 1 98.44 106 MET A C 1
ATOM 786 O O . MET A 1 106 ? 12.195 15.312 18.547 1 98.44 106 MET A O 1
ATOM 790 N N . PRO A 1 107 ? 11.289 13.539 19.641 1 98.38 107 PRO A N 1
ATOM 791 C CA . PRO A 1 107 ? 12.391 12.656 19.25 1 98.38 107 PRO A CA 1
ATOM 792 C C . PRO A 1 107 ? 12.492 12.469 17.734 1 98.38 107 PRO A C 1
ATOM 794 O O . PRO A 1 107 ? 11.469 12.477 17.031 1 98.38 107 PRO A O 1
ATOM 797 N N . VAL A 1 108 ? 13.625 12.266 17.25 1 98.38 108 VAL A N 1
ATOM 798 C CA . VAL A 1 108 ? 13.867 12.094 15.82 1 98.38 108 VAL A CA 1
ATOM 799 C C . VAL A 1 108 ? 13 10.961 15.281 1 98.38 108 VAL A C 1
ATOM 801 O O . VAL A 1 108 ? 12.508 11.031 14.156 1 98.38 108 VAL A O 1
ATOM 804 N N . ALA A 1 109 ? 12.773 9.922 16.094 1 98.5 109 ALA A N 1
ATOM 805 C CA . ALA A 1 109 ? 11.953 8.789 15.688 1 98.5 109 ALA A CA 1
ATOM 806 C C . ALA A 1 109 ? 10.539 9.234 15.328 1 98.5 109 ALA A C 1
ATOM 808 O O . ALA A 1 109 ? 9.891 8.625 14.477 1 98.5 109 ALA A O 1
ATOM 809 N N . PHE A 1 110 ? 10.047 10.328 15.969 1 98.81 110 PHE A N 1
ATOM 810 C CA . PHE A 1 110 ? 8.742 10.898 15.656 1 98.81 110 PHE A CA 1
ATOM 811 C C . PHE A 1 110 ? 8.695 11.383 14.211 1 98.81 110 PHE A C 1
ATOM 813 O O . PHE A 1 110 ? 7.781 11.039 13.461 1 98.81 110 PHE A O 1
ATOM 820 N N . TYR A 1 111 ? 9.727 12.109 13.836 1 98.81 111 TYR A N 1
ATOM 821 C CA . TYR A 1 111 ? 9.789 12.688 12.5 1 98.81 111 TYR A CA 1
ATOM 822 C C . TYR A 1 111 ? 9.961 11.602 11.445 1 98.81 111 TYR A C 1
ATOM 824 O O . TYR A 1 111 ? 9.352 11.656 10.375 1 98.81 111 TYR A O 1
ATOM 832 N N . ARG A 1 112 ? 10.711 10.562 11.781 1 98.56 112 ARG A N 1
ATOM 833 C CA . ARG A 1 112 ? 10.906 9.445 10.859 1 98.56 112 ARG A CA 1
ATOM 834 C C . ARG A 1 112 ? 9.609 8.68 10.641 1 98.56 112 ARG A C 1
ATOM 836 O O . ARG A 1 112 ? 9.289 8.297 9.516 1 98.56 112 ARG A O 1
ATOM 843 N N . ASP A 1 113 ? 8.867 8.445 11.719 1 98.69 113 ASP A N 1
ATOM 844 C CA . ASP A 1 113 ? 7.594 7.734 11.625 1 98.69 113 ASP A CA 1
ATOM 845 C C . ASP A 1 113 ? 6.609 8.477 10.727 1 98.69 113 ASP A C 1
ATOM 847 O O . ASP A 1 113 ? 6.047 7.895 9.797 1 98.69 113 ASP A O 1
ATOM 851 N N . TRP A 1 114 ? 6.504 9.695 10.953 1 98.81 114 TRP A N 1
ATOM 852 C CA . TRP A 1 114 ? 5.48 10.445 10.219 1 98.81 114 TRP A CA 1
ATOM 853 C C . TRP A 1 114 ? 5.926 10.719 8.789 1 98.81 114 TRP A C 1
ATOM 855 O O . TRP A 1 114 ? 5.098 10.805 7.879 1 98.81 114 TRP A O 1
ATOM 865 N N . MET A 1 115 ? 7.262 10.844 8.562 1 98.75 115 MET A N 1
ATOM 866 C CA . MET A 1 115 ? 7.742 10.945 7.191 1 98.75 115 MET A CA 1
ATOM 867 C C . MET A 1 115 ? 7.48 9.656 6.426 1 98.75 115 MET A C 1
ATOM 869 O O . MET A 1 115 ? 7.129 9.688 5.242 1 98.75 115 MET A O 1
ATOM 873 N N . ARG A 1 116 ? 7.645 8.523 7.117 1 98.19 116 ARG A N 1
ATOM 874 C CA . ARG A 1 116 ? 7.301 7.238 6.516 1 98.19 116 ARG A CA 1
ATOM 875 C C . ARG A 1 116 ? 5.816 7.172 6.176 1 98.19 116 ARG A C 1
ATOM 877 O O . ARG A 1 116 ? 5.441 6.758 5.078 1 98.19 116 ARG A O 1
ATOM 884 N N . VAL A 1 117 ? 4.996 7.609 7.074 1 98.69 117 VAL A N 1
ATOM 885 C CA . VAL A 1 117 ? 3.555 7.621 6.852 1 98.69 117 VAL A CA 1
ATOM 886 C C . VAL A 1 117 ? 3.221 8.523 5.664 1 98.69 117 VAL A C 1
ATOM 888 O O . VAL A 1 117 ? 2.439 8.141 4.789 1 98.69 117 VAL A O 1
ATOM 891 N N . ALA A 1 118 ? 3.83 9.703 5.605 1 98.88 118 ALA A N 1
ATOM 892 C CA . ALA A 1 118 ? 3.59 10.625 4.496 1 98.88 118 ALA A CA 1
ATOM 893 C C . ALA A 1 118 ? 3.926 9.969 3.16 1 98.88 118 ALA A C 1
ATOM 895 O O . ALA A 1 118 ? 3.164 10.086 2.195 1 98.88 118 ALA A O 1
ATOM 896 N N . ALA A 1 119 ? 5.047 9.289 3.094 1 98.44 119 ALA A N 1
ATOM 897 C CA . ALA A 1 119 ? 5.477 8.625 1.866 1 98.44 119 ALA A CA 1
ATOM 898 C C . ALA A 1 119 ? 4.516 7.5 1.491 1 98.44 119 ALA A C 1
ATOM 900 O O . ALA A 1 119 ? 4.18 7.328 0.317 1 98.44 119 ALA A O 1
ATOM 901 N N . GLU A 1 120 ? 4.012 6.746 2.492 1 98.19 120 GLU A N 1
ATOM 902 C CA . GLU A 1 120 ? 3.051 5.676 2.242 1 98.19 120 GLU A CA 1
ATOM 903 C C . GLU A 1 120 ? 1.72 6.23 1.746 1 98.19 120 GLU A C 1
ATOM 905 O O . GLU A 1 120 ? 1.123 5.688 0.814 1 98.19 120 GLU A O 1
ATOM 910 N N . GLU A 1 121 ? 1.334 7.328 2.273 1 98.5 121 GLU A N 1
ATOM 911 C CA . GLU A 1 121 ? 0.109 7.969 1.805 1 98.5 121 GLU A CA 1
ATOM 912 C C . GLU A 1 121 ? 0.263 8.477 0.373 1 98.5 121 GLU A C 1
ATOM 914 O O . GLU A 1 121 ? -0.683 8.422 -0.415 1 98.5 121 GLU A O 1
ATOM 919 N N . ALA A 1 122 ? 1.392 9.023 0.132 1 98.69 122 ALA A N 1
ATOM 920 C CA . ALA A 1 122 ? 1.668 9.477 -1.229 1 98.69 122 ALA A CA 1
ATOM 921 C C . ALA A 1 122 ? 1.611 8.312 -2.217 1 98.69 122 ALA A C 1
ATOM 923 O O . ALA A 1 122 ? 1.116 8.461 -3.336 1 98.69 122 ALA A O 1
ATOM 924 N N . THR A 1 123 ? 2.105 7.215 -1.818 1 98.19 123 THR A N 1
ATOM 925 C CA . THR A 1 123 ? 2.008 6.012 -2.641 1 98.19 123 THR A CA 1
ATOM 926 C C . THR A 1 123 ? 0.55 5.613 -2.848 1 98.19 123 THR A C 1
ATOM 928 O O . THR A 1 123 ? 0.13 5.336 -3.973 1 98.19 123 THR A O 1
ATOM 931 N N . HIS A 1 124 ? -0.236 5.59 -1.753 1 98.56 124 HIS A N 1
ATOM 932 C CA . HIS A 1 124 ? -1.654 5.27 -1.851 1 98.56 124 HIS A CA 1
ATOM 933 C C . HIS A 1 124 ? -2.361 6.188 -2.844 1 98.56 124 HIS A C 1
ATOM 935 O O . HIS A 1 124 ? -3.09 5.715 -3.719 1 98.56 124 HIS A O 1
ATOM 941 N N . PHE A 1 125 ? -2.137 7.461 -2.74 1 98.62 125 PHE A N 1
ATOM 942 C CA . PHE A 1 125 ? -2.738 8.438 -3.646 1 98.62 125 PHE A CA 1
ATOM 943 C C . PHE A 1 125 ? -2.354 8.141 -5.09 1 98.62 125 PHE A C 1
ATOM 945 O O . PHE A 1 125 ? -3.201 8.18 -5.984 1 98.62 125 PHE A O 1
ATOM 952 N N . SER A 1 126 ? -1.031 7.82 -5.309 1 98.06 126 SER A N 1
ATOM 953 C CA . SER A 1 126 ? -0.528 7.551 -6.652 1 98.06 126 SER A CA 1
ATOM 954 C C . SER A 1 126 ? -1.181 6.309 -7.25 1 98.06 126 SER A C 1
ATOM 956 O O . SER A 1 126 ? -1.527 6.293 -8.438 1 98.06 126 SER A O 1
ATOM 958 N N . LEU A 1 127 ? -1.387 5.266 -6.441 1 97.94 127 LEU A N 1
ATOM 959 C CA . LEU A 1 127 ? -2.041 4.043 -6.895 1 97.94 127 LEU A CA 1
ATOM 960 C C . LEU A 1 127 ? -3.486 4.316 -7.293 1 97.94 127 LEU A C 1
ATOM 962 O O . LEU A 1 127 ? -3.932 3.893 -8.367 1 97.94 127 LEU A O 1
ATOM 966 N N . LEU A 1 128 ? -4.195 5.016 -6.496 1 98.12 128 LEU A N 1
ATOM 967 C CA . LEU A 1 128 ? -5.598 5.328 -6.758 1 98.12 128 LEU A CA 1
ATOM 968 C C . LEU A 1 128 ? -5.734 6.242 -7.969 1 98.12 128 LEU A C 1
ATOM 970 O O . LEU A 1 128 ? -6.629 6.059 -8.797 1 98.12 128 LEU A O 1
ATOM 974 N N . SER A 1 129 ? -4.809 7.227 -8.039 1 97.56 129 SER A N 1
ATOM 975 C CA . SER A 1 129 ? -4.832 8.148 -9.164 1 97.56 129 SER A CA 1
ATOM 976 C C . SER A 1 129 ? -4.594 7.418 -10.484 1 97.56 129 SER A C 1
ATOM 978 O O . SER A 1 129 ? -5.266 7.691 -11.484 1 97.56 129 SER A O 1
ATOM 980 N N . ALA A 1 130 ? -3.658 6.512 -10.508 1 95.81 130 ALA A N 1
ATOM 981 C CA . ALA A 1 130 ? -3.395 5.723 -11.703 1 95.81 130 ALA A CA 1
ATOM 982 C C . ALA A 1 130 ? -4.602 4.863 -12.078 1 95.81 130 ALA A C 1
ATOM 984 O O . ALA A 1 130 ? -4.934 4.727 -13.258 1 95.81 130 ALA A O 1
ATOM 985 N N . HIS A 1 131 ? -5.262 4.285 -11.078 1 96.69 131 HIS A N 1
ATOM 986 C CA . HIS A 1 131 ? -6.434 3.461 -11.344 1 96.69 131 HIS A CA 1
ATOM 987 C C . HIS A 1 131 ? -7.594 4.305 -11.867 1 96.69 131 HIS A C 1
ATOM 989 O O . HIS A 1 131 ? -8.328 3.873 -12.75 1 96.69 131 HIS A O 1
ATOM 995 N N . LEU A 1 132 ? -7.754 5.547 -11.336 1 96.38 132 LEU A N 1
ATOM 996 C CA . LEU A 1 132 ? -8.773 6.473 -11.82 1 96.38 132 LEU A CA 1
ATOM 997 C C . LEU A 1 132 ? -8.609 6.727 -13.32 1 96.38 132 LEU A C 1
ATOM 999 O O . LEU A 1 132 ? -9.602 6.793 -14.047 1 96.38 132 LEU A O 1
ATOM 1003 N N . ALA A 1 133 ? -7.371 6.844 -13.734 1 92.88 133 ALA A N 1
ATOM 1004 C CA . ALA A 1 133 ? -7.098 7.105 -15.148 1 92.88 133 ALA A CA 1
ATOM 1005 C C . ALA A 1 133 ? -7.633 5.977 -16.031 1 92.88 133 ALA A C 1
ATOM 1007 O O . ALA A 1 133 ? -8.094 6.219 -17.141 1 92.88 133 ALA A O 1
ATOM 1008 N N . THR A 1 134 ? -7.625 4.73 -15.516 1 90.88 134 THR A N 1
ATOM 1009 C CA . THR A 1 134 ? -8.141 3.596 -16.281 1 90.88 134 THR A CA 1
ATOM 1010 C C . THR A 1 134 ? -9.656 3.678 -16.406 1 90.88 134 THR A C 1
ATOM 1012 O O . THR A 1 134 ? -10.242 2.998 -17.25 1 90.88 134 THR A O 1
ATOM 1015 N N . LEU A 1 135 ? -10.32 4.418 -15.625 1 92.88 135 LEU A N 1
ATOM 1016 C CA . LEU A 1 135 ? -11.766 4.621 -15.656 1 92.88 135 LEU A CA 1
ATOM 1017 C C . LEU A 1 135 ? -12.109 5.953 -16.312 1 92.88 135 LEU A C 1
ATOM 1019 O O . LEU A 1 135 ? -13.227 6.453 -16.172 1 92.88 135 LEU A O 1
ATOM 1023 N N . ASP A 1 136 ? -11.062 6.574 -16.953 1 93.12 136 ASP A N 1
ATOM 1024 C CA . ASP A 1 136 ? -11.219 7.855 -17.625 1 93.12 136 ASP A CA 1
ATOM 1025 C C . ASP A 1 136 ? -11.641 8.953 -16.656 1 93.12 136 ASP A C 1
ATOM 1027 O O . ASP A 1 136 ? -12.531 9.75 -16.953 1 93.12 136 ASP A O 1
ATOM 1031 N N . CYS A 1 137 ? -11.148 8.898 -15.492 1 95.06 137 CYS A N 1
ATOM 1032 C CA . CYS A 1 137 ? -11.375 9.859 -14.422 1 95.06 137 CYS A CA 1
ATOM 1033 C C . CYS A 1 137 ? -10.047 10.352 -13.844 1 95.06 137 CYS A C 1
ATOM 1035 O O . CYS A 1 137 ? -9.078 9.594 -13.781 1 95.06 137 CYS A O 1
ATOM 1037 N N . ARG A 1 138 ? -9.992 11.648 -13.539 1 96.44 138 ARG A N 1
ATOM 1038 C CA . ARG A 1 138 ? -8.828 12.234 -12.891 1 96.44 138 ARG A CA 1
ATOM 1039 C C . ARG A 1 138 ? -9.18 12.773 -11.508 1 96.44 138 ARG A C 1
ATOM 1041 O O . ARG A 1 138 ? -10.305 13.219 -11.281 1 96.44 138 ARG A O 1
ATOM 1048 N N . TYR A 1 139 ? -8.227 12.672 -10.586 1 97.31 139 TYR A N 1
ATOM 1049 C CA . TYR A 1 139 ? -8.43 13.367 -9.32 1 97.31 139 TYR A CA 1
ATOM 1050 C C . TYR A 1 139 ? -8.727 14.844 -9.555 1 97.31 139 TYR A C 1
ATOM 1052 O O . TYR A 1 139 ? -7.988 15.523 -10.273 1 97.31 139 TYR A O 1
ATOM 1060 N N . GLY A 1 140 ? -9.711 15.32 -8.961 1 97.06 140 GLY A N 1
ATOM 1061 C CA . GLY A 1 140 ? -10.18 16.688 -9.164 1 97.06 140 GLY A CA 1
ATOM 1062 C C . GLY A 1 140 ? -11.477 16.75 -9.945 1 97.06 140 GLY A C 1
ATOM 1063 O O . GLY A 1 140 ? -12.148 17.797 -9.945 1 97.06 140 GLY A O 1
ATOM 1064 N N . ASP A 1 141 ? -11.875 15.664 -10.609 1 96.25 141 ASP A N 1
ATOM 1065 C CA . ASP A 1 141 ? -13.031 15.656 -11.5 1 96.25 141 ASP A CA 1
ATOM 1066 C C . ASP A 1 141 ? -14.336 15.695 -10.711 1 96.25 141 ASP A C 1
ATOM 1068 O O . ASP A 1 141 ? -15.391 16.016 -11.258 1 96.25 141 ASP A O 1
ATOM 1072 N N . HIS A 1 142 ? -14.367 15.328 -9.445 1 94.94 142 HIS A N 1
ATOM 1073 C CA . HIS A 1 142 ? -15.562 15.297 -8.609 1 94.94 142 HIS A CA 1
ATOM 1074 C C . HIS A 1 142 ? -15.352 16.094 -7.324 1 94.94 142 HIS A C 1
ATOM 1076 O O . HIS A 1 142 ? -14.219 16.281 -6.875 1 94.94 142 HIS A O 1
ATOM 1082 N N . PRO A 1 143 ? -16.359 16.609 -6.781 1 93.94 143 PRO A N 1
ATOM 1083 C CA . PRO A 1 143 ? -16.234 17.359 -5.531 1 93.94 143 PRO A CA 1
ATOM 1084 C C . PRO A 1 143 ? -15.789 16.484 -4.359 1 93.94 143 PRO A C 1
ATOM 1086 O O . PRO A 1 143 ? -15.891 15.258 -4.426 1 93.94 143 PRO A O 1
ATOM 1089 N N . ALA A 1 144 ? -15.25 17.125 -3.371 1 92.5 144 ALA A N 1
ATOM 1090 C CA . ALA A 1 144 ? -14.812 16.469 -2.145 1 92.5 144 ALA A CA 1
ATOM 1091 C C . ALA A 1 144 ? -15.062 17.359 -0.925 1 92.5 144 ALA A C 1
ATOM 1093 O O . ALA A 1 144 ? -15.617 18.453 -1.048 1 92.5 144 ALA A O 1
ATOM 1094 N N . HIS A 1 145 ? -14.781 16.875 0.231 1 86.12 145 HIS A N 1
ATOM 1095 C CA . HIS A 1 145 ? -14.953 17.672 1.44 1 86.12 145 HIS A CA 1
ATOM 1096 C C . HIS A 1 145 ? -13.625 17.828 2.184 1 86.12 145 HIS A C 1
ATOM 1098 O O . HIS A 1 145 ? -12.672 17.109 1.916 1 86.12 145 HIS A O 1
ATOM 1104 N N . ASP A 1 146 ? -13.617 18.766 3.131 1 82.25 146 ASP A N 1
ATOM 1105 C CA . ASP A 1 146 ? -12.359 19.109 3.789 1 82.25 146 ASP A CA 1
ATOM 1106 C C . ASP A 1 146 ? -12.398 18.75 5.273 1 82.25 146 ASP A C 1
ATOM 1108 O O . ASP A 1 146 ? -11.734 19.391 6.09 1 82.25 146 ASP A O 1
ATOM 1112 N N . GLY A 1 147 ? -13.094 17.906 5.707 1 79.12 147 GLY A N 1
ATOM 1113 C CA . GLY A 1 147 ? -13.359 17.609 7.105 1 79.12 147 GLY A CA 1
ATOM 1114 C C . GLY A 1 147 ? -12.109 17.219 7.875 1 79.12 147 GLY A C 1
ATOM 1115 O O . GLY A 1 147 ? -11.898 17.672 9 1 79.12 147 GLY A O 1
ATOM 1116 N N . LEU A 1 148 ? -11.211 16.531 7.414 1 82.94 148 LEU A N 1
ATOM 1117 C CA . LEU A 1 148 ? -10.031 16.031 8.125 1 82.94 148 LEU A CA 1
ATOM 1118 C C . LEU A 1 148 ? -9.094 17.188 8.477 1 82.94 148 LEU A C 1
ATOM 1120 O O . LEU A 1 148 ? -8.523 17.219 9.57 1 82.94 148 LEU A O 1
ATOM 1124 N N . TRP A 1 149 ? -8.953 18.141 7.629 1 90.94 149 TRP A N 1
ATOM 1125 C CA . TRP A 1 149 ? -7.988 19.234 7.812 1 90.94 149 TRP A CA 1
ATOM 1126 C C . TRP A 1 149 ? -8.438 20.172 8.922 1 90.94 149 TRP A C 1
ATOM 1128 O O . TRP A 1 149 ? -7.605 20.766 9.617 1 90.94 149 TRP A O 1
ATOM 1138 N N . GLN A 1 150 ? -9.719 20.266 9.242 1 89.31 150 GLN A N 1
ATOM 1139 C CA . GLN A 1 150 ? -10.234 21.141 10.281 1 89.31 150 GLN A CA 1
ATOM 1140 C C . GLN A 1 150 ? -9.695 20.75 11.656 1 89.31 150 GLN A C 1
ATOM 1142 O O . GLN A 1 150 ? -9.234 21.609 12.414 1 89.31 150 GLN A O 1
ATOM 1147 N N . MET A 1 151 ? -9.695 19.5 11.938 1 93 151 MET A N 1
ATOM 1148 C CA . MET A 1 151 ? -9.18 19.047 13.219 1 93 151 MET A CA 1
ATOM 1149 C C . MET A 1 151 ? -7.668 19.234 13.305 1 93 151 MET A C 1
ATOM 1151 O O . MET A 1 151 ? -7.125 19.5 14.375 1 93 151 MET A O 1
ATOM 1155 N N . THR A 1 152 ? -6.996 19.109 12.203 1 95.38 152 THR A N 1
ATOM 1156 C CA . THR A 1 152 ? -5.562 19.359 12.148 1 95.38 152 THR A CA 1
ATOM 1157 C C . THR A 1 152 ? -5.25 20.812 12.516 1 95.38 152 THR A C 1
ATOM 1159 O O . THR A 1 152 ? -4.336 21.078 13.297 1 95.38 152 THR A O 1
ATOM 1162 N N . GLU A 1 153 ? -6.059 21.688 12.047 1 94.75 153 GLU A N 1
ATOM 1163 C CA . GLU A 1 153 ? -5.891 23.109 12.375 1 94.75 153 GLU A CA 1
ATOM 1164 C C . GLU A 1 153 ? -6.184 23.359 13.852 1 94.75 153 GLU A C 1
ATOM 1166 O O . GLU A 1 153 ? -5.434 24.078 14.516 1 94.75 153 GLU A O 1
ATOM 1171 N N . LYS A 1 154 ? -7.195 22.766 14.344 1 95.62 154 LYS A N 1
ATOM 1172 C CA . LYS A 1 154 ? -7.594 22.969 15.734 1 95.62 154 LYS A CA 1
ATOM 1173 C C . LYS A 1 154 ? -6.512 22.484 16.688 1 95.62 154 LYS A C 1
ATOM 1175 O O . LYS A 1 154 ? -6.348 23.031 17.781 1 95.62 154 LYS A O 1
ATOM 1180 N N . THR A 1 155 ? -5.766 21.5 16.234 1 97.5 155 THR A N 1
ATOM 1181 C CA . THR A 1 155 ? -4.797 20.875 17.125 1 97.5 155 THR A CA 1
ATOM 1182 C C . THR A 1 155 ? -3.379 21.328 16.781 1 97.5 155 THR A C 1
ATOM 1184 O O . THR A 1 155 ? -2.406 20.688 17.188 1 97.5 155 THR A O 1
ATOM 1187 N N . ALA A 1 156 ? -3.205 22.359 16.078 1 97 156 ALA A N 1
ATOM 1188 C CA . ALA A 1 156 ? -1.928 22.797 15.508 1 97 156 ALA A CA 1
ATOM 1189 C C . ALA A 1 156 ? -0.926 23.125 16.609 1 97 156 ALA A C 1
ATOM 1191 O O . ALA A 1 156 ? 0.285 23 16.422 1 97 156 ALA A O 1
ATOM 1192 N N . ALA A 1 157 ? -1.378 23.5 17.766 1 96.44 157 ALA A N 1
ATOM 1193 C CA . ALA A 1 157 ? -0.475 23.969 18.812 1 96.44 157 ALA A CA 1
ATOM 1194 C C . ALA A 1 157 ? -0.222 22.875 19.859 1 96.44 157 ALA A C 1
ATOM 1196 O O . ALA A 1 157 ? 0.499 23.094 20.828 1 96.44 157 ALA A O 1
ATOM 1197 N N . ASP A 1 158 ? -0.803 21.656 19.688 1 98.06 158 ASP A N 1
ATOM 1198 C CA . ASP A 1 158 ? -0.772 20.625 20.719 1 98.06 158 ASP A CA 1
ATOM 1199 C C . ASP A 1 158 ? -0.553 19.25 20.109 1 98.06 158 ASP A C 1
ATOM 1201 O O . ASP A 1 158 ? -1.511 18.578 19.703 1 98.06 158 ASP A O 1
ATOM 1205 N N . PRO A 1 159 ? 0.744 18.828 20.094 1 98.5 159 PRO A N 1
ATOM 1206 C CA . PRO A 1 159 ? 1.006 17.516 19.5 1 98.5 159 PRO A CA 1
ATOM 1207 C C . PRO A 1 159 ? 0.26 16.391 20.203 1 98.5 159 PRO A C 1
ATOM 1209 O O . PRO A 1 159 ? -0.074 15.375 19.578 1 98.5 159 PRO A O 1
ATOM 1212 N N . LEU A 1 160 ? -0.023 16.547 21.516 1 98.69 160 LEU A N 1
ATOM 1213 C CA . LEU A 1 160 ? -0.784 15.531 22.234 1 98.69 160 LEU A CA 1
ATOM 1214 C C . LEU A 1 160 ? -2.205 15.422 21.688 1 98.69 160 LEU A C 1
ATOM 1216 O O . LEU A 1 160 ? -2.67 14.328 21.359 1 98.69 160 LEU A O 1
ATOM 1220 N N . ALA A 1 161 ? -2.877 16.531 21.547 1 98.5 161 ALA A N 1
ATOM 1221 C CA . ALA A 1 161 ? -4.219 16.562 20.969 1 98.5 161 ALA A CA 1
ATOM 1222 C C . ALA A 1 161 ? -4.203 16.078 19.531 1 98.5 161 ALA A C 1
ATOM 1224 O O . ALA A 1 161 ? -5.105 15.352 19.094 1 98.5 161 ALA A O 1
ATOM 1225 N N . ARG A 1 162 ? -3.193 16.469 18.75 1 98.5 162 ARG A N 1
ATOM 1226 C CA . ARG A 1 162 ? -3.049 16.047 17.359 1 98.5 162 ARG A CA 1
ATOM 1227 C C . ARG A 1 162 ? -2.996 14.523 17.25 1 98.5 162 ARG A C 1
ATOM 1229 O O . ARG A 1 162 ? -3.768 13.922 16.5 1 98.5 162 ARG A O 1
ATOM 1236 N N . MET A 1 163 ? -2.082 13.883 18.031 1 98.56 163 MET A N 1
ATOM 1237 C CA . MET A 1 163 ? -1.921 12.438 17.938 1 98.56 163 MET A CA 1
ATOM 1238 C C . MET A 1 163 ? -3.18 11.719 18.422 1 98.56 163 MET A C 1
ATOM 1240 O O . MET A 1 163 ? -3.543 10.672 17.875 1 98.56 163 MET A O 1
ATOM 1244 N N . ALA A 1 164 ? -3.863 12.297 19.375 1 97.75 164 ALA A N 1
ATOM 1245 C CA . ALA A 1 164 ? -5.066 11.695 19.938 1 97.75 164 ALA A CA 1
ATOM 1246 C C . ALA A 1 164 ? -6.215 11.719 18.922 1 97.75 164 ALA A C 1
ATOM 1248 O O . ALA A 1 164 ? -6.953 10.742 18.797 1 97.75 164 ALA A O 1
ATOM 1249 N N . LEU A 1 165 ? -6.293 12.828 18.219 1 97 165 LEU A N 1
ATOM 1250 C CA . LEU A 1 165 ? -7.59 13.078 17.594 1 97 165 LEU A CA 1
ATOM 1251 C C . LEU A 1 165 ? -7.512 12.898 16.078 1 97 165 LEU A C 1
ATOM 1253 O O . LEU A 1 165 ? -8.516 12.602 15.438 1 97 165 LEU A O 1
ATOM 1257 N N . VAL A 1 166 ? -6.359 13.055 15.531 1 96.88 166 VAL A N 1
ATOM 1258 C CA . VAL A 1 166 ? -6.277 12.977 14.078 1 96.88 166 VAL A CA 1
ATOM 1259 C C . VAL A 1 166 ? -5.93 11.547 13.656 1 96.88 166 VAL A C 1
ATOM 1261 O O . VAL A 1 166 ? -6.785 10.82 13.148 1 96.88 166 VAL A O 1
ATOM 1264 N N . PRO A 1 167 ? -4.688 11.016 13.953 1 97.19 167 PRO A N 1
ATOM 1265 C CA . PRO A 1 167 ? -4.406 9.656 13.492 1 97.19 167 PRO A CA 1
ATOM 1266 C C . PRO A 1 167 ? -5.184 8.594 14.266 1 97.19 167 PRO A C 1
ATOM 1268 O O . PRO A 1 167 ? -5.703 7.645 13.672 1 97.19 167 PRO A O 1
ATOM 1271 N N . ARG A 1 168 ? -5.383 8.727 15.562 1 94.69 168 ARG A N 1
ATOM 1272 C CA . ARG A 1 168 ? -5.965 7.684 16.406 1 94.69 168 ARG A CA 1
ATOM 1273 C C . ARG A 1 168 ? -7.488 7.684 16.297 1 94.69 168 ARG A C 1
ATOM 1275 O O . ARG A 1 168 ? -8.141 6.684 16.609 1 94.69 168 ARG A O 1
ATOM 1282 N N . THR A 1 169 ? -8.047 8.82 15.93 1 93.62 169 THR A N 1
ATOM 1283 C CA . THR A 1 169 ? -9.508 8.922 15.938 1 93.62 169 THR A CA 1
ATOM 1284 C C . THR A 1 169 ? -10.047 9.062 14.516 1 93.62 169 THR A C 1
ATOM 1286 O O . THR A 1 169 ? -10.711 8.164 14.008 1 93.62 169 THR A O 1
ATOM 1289 N N . LEU A 1 170 ? -9.664 10.133 13.828 1 92.38 170 LEU A N 1
ATOM 1290 C CA . LEU A 1 170 ? -10.258 10.422 12.531 1 92.38 170 LEU A CA 1
ATOM 1291 C C . LEU A 1 170 ? -9.711 9.477 11.461 1 92.38 170 LEU A C 1
ATOM 1293 O O . LEU A 1 170 ? -10.477 8.883 10.703 1 92.38 170 LEU A O 1
ATOM 1297 N N . GLU A 1 171 ? -8.359 9.234 11.438 1 91.31 171 GLU A N 1
ATOM 1298 C CA . GLU A 1 171 ? -7.762 8.352 10.438 1 91.31 171 GLU A CA 1
ATOM 1299 C C . GLU A 1 171 ? -8.055 6.887 10.742 1 91.31 171 GLU A C 1
ATOM 1301 O O . GLU A 1 171 ? -8.188 6.07 9.828 1 91.31 171 GLU A O 1
ATOM 1306 N N . ALA A 1 172 ? -8.242 6.574 11.969 1 93.56 172 ALA A N 1
ATOM 1307 C CA . ALA A 1 172 ? -8.523 5.207 12.398 1 93.56 172 ALA A CA 1
ATOM 1308 C C . ALA A 1 172 ? -9.875 4.738 11.867 1 93.56 172 ALA A C 1
ATOM 1310 O O . ALA A 1 172 ? -10.148 3.535 11.836 1 93.56 172 ALA A O 1
ATOM 1311 N N . ARG A 1 173 ? -10.695 5.664 11.5 1 91.5 173 ARG A N 1
ATOM 1312 C CA . ARG A 1 173 ? -11.969 5.305 10.898 1 91.5 173 ARG A CA 1
ATOM 1313 C C . ARG A 1 173 ? -11.773 4.559 9.586 1 91.5 173 ARG A C 1
ATOM 1315 O O . ARG A 1 173 ? -12.656 3.82 9.141 1 91.5 173 ARG A O 1
ATOM 1322 N N . GLY A 1 174 ? -10.68 4.863 8.961 1 92.62 174 GLY A N 1
ATOM 1323 C CA . GLY A 1 174 ? -10.328 4.113 7.766 1 92.62 174 GLY A CA 1
ATOM 1324 C C . GLY A 1 174 ? -10.25 2.617 8 1 92.62 174 GLY A C 1
ATOM 1325 O O . GLY A 1 174 ? -10.539 1.825 7.102 1 92.62 174 GLY A O 1
ATOM 1326 N N . LEU A 1 175 ? -9.82 2.123 9.219 1 94.94 175 LEU A N 1
ATOM 1327 C CA . LEU A 1 175 ? -9.766 0.709 9.57 1 94.94 175 LEU A CA 1
ATOM 1328 C C . LEU A 1 175 ? -11.156 0.084 9.523 1 94.94 175 LEU A C 1
ATOM 1330 O O . LEU A 1 175 ? -11.297 -1.098 9.203 1 94.94 175 LEU A O 1
ATOM 1334 N N . ASP A 1 176 ? -12.203 0.905 9.742 1 93.69 176 ASP A N 1
ATOM 1335 C CA . ASP A 1 176 ? -13.578 0.438 9.781 1 93.69 176 ASP A CA 1
ATOM 1336 C C . ASP A 1 176 ? -14.219 0.504 8.391 1 93.69 176 ASP A C 1
ATOM 1338 O O . ASP A 1 176 ? -14.969 -0.396 8 1 93.69 176 ASP A O 1
ATOM 1342 N N . ALA A 1 177 ? -13.922 1.495 7.684 1 91.25 177 ALA A N 1
ATOM 1343 C CA . ALA A 1 177 ? -14.625 1.813 6.441 1 91.25 177 ALA A CA 1
ATOM 1344 C C . ALA A 1 177 ? -14.047 1.03 5.27 1 91.25 177 ALA A C 1
ATOM 1346 O O . ALA A 1 177 ? -14.75 0.742 4.297 1 91.25 177 ALA A O 1
ATOM 1347 N N . SER A 1 178 ? -12.789 0.63 5.352 1 93.25 178 SER A N 1
ATOM 1348 C CA . SER A 1 178 ? -12.078 0.079 4.199 1 93.25 178 SER A CA 1
ATOM 1349 C C . SER A 1 178 ? -12.602 -1.307 3.838 1 93.25 178 SER A C 1
ATOM 1351 O O . SER A 1 178 ? -12.852 -1.597 2.666 1 93.25 178 SER A O 1
ATOM 1353 N N . PRO A 1 179 ? -12.852 -2.223 4.82 1 93.25 179 PRO A N 1
ATOM 1354 C CA . PRO A 1 179 ? -13.234 -3.59 4.461 1 93.25 179 PRO A CA 1
ATOM 1355 C C . PRO A 1 179 ? -14.555 -3.654 3.701 1 93.25 179 PRO A C 1
ATOM 1357 O O . PRO A 1 179 ? -14.633 -4.285 2.643 1 93.25 179 PRO A O 1
ATOM 1360 N N . PRO A 1 180 ? -15.664 -2.928 4.102 1 93.62 180 PRO A N 1
ATOM 1361 C CA . PRO A 1 180 ? -16.891 -2.973 3.309 1 93.62 180 PRO A CA 1
ATOM 1362 C C . PRO A 1 180 ? -16.734 -2.318 1.938 1 93.62 180 PRO A C 1
ATOM 1364 O O . PRO A 1 180 ? -17.359 -2.762 0.965 1 93.62 180 PRO A O 1
ATOM 1367 N N . ILE A 1 181 ? -15.961 -1.298 1.829 1 94.5 181 ILE A N 1
ATOM 1368 C CA . ILE A 1 181 ? -15.727 -0.65 0.543 1 94.5 181 ILE A CA 1
ATOM 1369 C C . ILE A 1 181 ? -14.969 -1.6 -0.383 1 94.5 181 ILE A C 1
ATOM 1371 O O . ILE A 1 181 ? -15.305 -1.728 -1.562 1 94.5 181 ILE A O 1
ATOM 1375 N N . ARG A 1 182 ? -13.984 -2.178 0.167 1 95.44 182 ARG A N 1
ATOM 1376 C CA . ARG A 1 182 ? -13.227 -3.18 -0.575 1 95.44 182 ARG A CA 1
ATOM 1377 C C . ARG A 1 182 ? -14.148 -4.281 -1.1 1 95.44 182 ARG A C 1
ATOM 1379 O O . ARG A 1 182 ? -14.055 -4.664 -2.268 1 95.44 182 ARG A O 1
ATOM 1386 N N . ALA A 1 183 ? -15.008 -4.875 -0.288 1 93.5 183 ALA A N 1
ATOM 1387 C CA . ALA A 1 183 ? -15.945 -5.934 -0.66 1 93.5 183 ALA A CA 1
ATOM 1388 C C . ALA A 1 183 ? -16.875 -5.473 -1.775 1 93.5 183 ALA A C 1
ATOM 1390 O O . ALA A 1 183 ? -17.172 -6.234 -2.699 1 93.5 183 ALA A O 1
ATOM 1391 N N . LYS A 1 184 ? -17.312 -4.215 -1.708 1 93.75 184 LYS A N 1
ATOM 1392 C CA . LYS A 1 184 ? -18.188 -3.658 -2.725 1 93.75 184 LYS A CA 1
ATOM 1393 C C . LYS A 1 184 ? -17.484 -3.555 -4.074 1 93.75 184 LYS A C 1
ATOM 1395 O O . LYS A 1 184 ? -18.078 -3.865 -5.113 1 93.75 184 LYS A O 1
ATOM 1400 N N . LEU A 1 185 ? -16.281 -3.156 -4.031 1 94.69 185 LEU A N 1
ATOM 1401 C CA . LEU A 1 185 ? -15.508 -3.045 -5.266 1 94.69 185 LEU A CA 1
ATOM 1402 C C . LEU A 1 185 ? -15.273 -4.418 -5.887 1 94.69 185 LEU A C 1
ATOM 1404 O O . LEU A 1 185 ? -15.406 -4.582 -7.105 1 94.69 185 LEU A O 1
ATOM 1408 N N . ALA A 1 186 ? -15.008 -5.34 -5.043 1 92.69 186 ALA A N 1
ATOM 1409 C CA . ALA A 1 186 ? -14.836 -6.711 -5.512 1 92.69 186 ALA A CA 1
ATOM 1410 C C . ALA A 1 186 ? -16.125 -7.25 -6.121 1 92.69 186 ALA A C 1
ATOM 1412 O O . ALA A 1 186 ? -16.109 -7.844 -7.203 1 92.69 186 ALA A O 1
ATOM 1413 N N . ALA A 1 187 ? -17.219 -6.988 -5.48 1 91.69 187 ALA A N 1
ATOM 1414 C CA . ALA A 1 187 ? -18.516 -7.449 -5.945 1 91.69 187 ALA A CA 1
ATOM 1415 C C . ALA A 1 187 ? -18.891 -6.801 -7.277 1 91.69 187 ALA A C 1
ATOM 1417 O O . ALA A 1 187 ? -19.547 -7.426 -8.117 1 91.69 187 ALA A O 1
ATOM 1418 N N . ALA A 1 188 ? -18.406 -5.633 -7.434 1 92.31 188 ALA A N 1
ATOM 1419 C CA . ALA A 1 188 ? -18.672 -4.902 -8.672 1 92.31 188 ALA A CA 1
ATOM 1420 C C . ALA A 1 188 ? -17.734 -5.336 -9.781 1 92.31 188 ALA A C 1
ATOM 1422 O O . ALA A 1 188 ? -17.828 -4.863 -10.914 1 92.31 188 ALA A O 1
ATOM 1423 N N . GLY A 1 189 ? -16.781 -6.141 -9.445 1 90.88 189 GLY A N 1
ATOM 1424 C CA . GLY A 1 189 ? -15.891 -6.715 -10.438 1 90.88 189 GLY A CA 1
ATOM 1425 C C . GLY A 1 189 ? -14.609 -5.93 -10.609 1 90.88 189 GLY A C 1
ATOM 1426 O O . GLY A 1 189 ? -13.812 -6.223 -11.508 1 90.88 189 GLY A O 1
ATOM 1427 N N . ASP A 1 190 ? -14.445 -4.898 -9.875 1 94.06 190 ASP A N 1
ATOM 1428 C CA . ASP A 1 190 ? -13.203 -4.129 -9.922 1 94.06 190 ASP A CA 1
ATOM 1429 C C . ASP A 1 190 ? -12.172 -4.684 -8.945 1 94.06 190 ASP A C 1
ATOM 1431 O O . ASP A 1 190 ? -11.867 -4.051 -7.934 1 94.06 190 ASP A O 1
ATOM 1435 N N . MET A 1 191 ? -11.562 -5.766 -9.328 1 94.38 191 MET A N 1
ATOM 1436 C CA . MET A 1 191 ? -10.656 -6.5 -8.445 1 94.38 191 MET A CA 1
ATOM 1437 C C . MET A 1 191 ? -9.344 -5.754 -8.273 1 94.38 191 MET A C 1
ATOM 1439 O O . MET A 1 191 ? -8.711 -5.836 -7.215 1 94.38 191 MET A O 1
ATOM 1443 N N . ALA A 1 192 ? -8.945 -5 -9.297 1 94.19 192 ALA A N 1
ATOM 1444 C CA . ALA A 1 192 ? -7.738 -4.188 -9.18 1 94.19 192 ALA A CA 1
ATOM 1445 C C . ALA A 1 192 ? -7.875 -3.154 -8.062 1 94.19 192 ALA A C 1
ATOM 1447 O O . ALA A 1 192 ? -6.977 -3.002 -7.238 1 94.19 192 ALA A O 1
ATOM 1448 N N . ALA A 1 193 ? -9.023 -2.529 -8.031 1 95.94 193 ALA A N 1
ATOM 1449 C CA . ALA A 1 193 ? -9.281 -1.553 -6.98 1 95.94 193 ALA A CA 1
ATOM 1450 C C . ALA A 1 193 ? -9.344 -2.227 -5.613 1 95.94 193 ALA A C 1
ATOM 1452 O O . ALA A 1 193 ? -8.836 -1.691 -4.625 1 95.94 193 ALA A O 1
ATOM 1453 N N . ALA A 1 194 ? -9.992 -3.361 -5.621 1 95.75 194 ALA A N 1
ATOM 1454 C CA . ALA A 1 194 ? -10.039 -4.125 -4.375 1 95.75 194 ALA A CA 1
ATOM 1455 C C . ALA A 1 194 ? -8.633 -4.457 -3.883 1 95.75 194 ALA A C 1
ATOM 1457 O O . ALA A 1 194 ? -8.352 -4.367 -2.686 1 95.75 194 ALA A O 1
ATOM 1458 N N . GLY A 1 195 ? -7.734 -4.809 -4.762 1 94.69 195 GLY A N 1
ATOM 1459 C CA . GLY A 1 195 ? -6.348 -5.078 -4.422 1 94.69 195 GLY A CA 1
ATOM 1460 C C . GLY A 1 195 ? -5.621 -3.869 -3.865 1 94.69 195 GLY A C 1
ATOM 1461 O O . GLY A 1 195 ? -4.82 -3.99 -2.936 1 94.69 195 GLY A O 1
ATOM 1462 N N . ILE A 1 196 ? -5.902 -2.664 -4.426 1 97.12 196 ILE A N 1
ATOM 1463 C CA . ILE A 1 196 ? -5.316 -1.425 -3.928 1 97.12 196 ILE A CA 1
ATOM 1464 C C . ILE A 1 196 ? -5.766 -1.18 -2.49 1 97.12 196 ILE A C 1
ATOM 1466 O O . ILE A 1 196 ? -4.961 -0.806 -1.635 1 97.12 196 ILE A O 1
ATOM 1470 N N . LEU A 1 197 ? -6.996 -1.486 -2.225 1 97.06 197 LEU A N 1
ATOM 1471 C CA . LEU A 1 197 ? -7.516 -1.262 -0.88 1 97.06 197 LEU A CA 1
ATOM 1472 C C . LEU A 1 197 ? -6.902 -2.244 0.111 1 97.06 197 LEU A C 1
ATOM 1474 O O . LEU A 1 197 ? -6.699 -1.908 1.28 1 97.06 197 LEU A O 1
ATOM 1478 N N . ASP A 1 198 ? -6.633 -3.43 -0.357 1 95.25 198 ASP A N 1
ATOM 1479 C CA . ASP A 1 198 ? -5.922 -4.367 0.508 1 95.25 198 ASP A CA 1
ATOM 1480 C C . ASP A 1 198 ? -4.574 -3.797 0.945 1 95.25 198 ASP A C 1
ATOM 1482 O O . ASP A 1 198 ? -4.195 -3.916 2.111 1 95.25 198 ASP A O 1
ATOM 1486 N N . ILE A 1 199 ? -3.826 -3.197 0.032 1 96.44 199 ILE A N 1
ATOM 1487 C CA . ILE A 1 199 ? -2.535 -2.576 0.312 1 96.44 199 ILE A CA 1
ATOM 1488 C C . ILE A 1 199 ? -2.721 -1.431 1.306 1 96.44 199 ILE A C 1
ATOM 1490 O O . ILE A 1 199 ? -1.995 -1.339 2.299 1 96.44 199 ILE A O 1
ATOM 1494 N N . ILE A 1 200 ? -3.705 -0.616 1.063 1 97.19 200 ILE A N 1
ATOM 1495 C CA . ILE A 1 200 ? -3.951 0.569 1.877 1 97.19 200 ILE A CA 1
ATOM 1496 C C . ILE A 1 200 ? -4.34 0.152 3.295 1 97.19 200 ILE A C 1
ATOM 1498 O O . ILE A 1 200 ? -3.838 0.713 4.273 1 97.19 200 ILE A O 1
ATOM 1502 N N . LEU A 1 201 ? -5.227 -0.812 3.398 1 94.62 201 LEU A N 1
ATOM 1503 C CA . LEU A 1 201 ? -5.676 -1.272 4.707 1 94.62 201 LEU A CA 1
ATOM 1504 C C . LEU A 1 201 ? -4.504 -1.8 5.531 1 94.62 201 LEU A C 1
ATOM 1506 O O . LEU A 1 201 ? -4.379 -1.484 6.715 1 94.62 201 LEU A O 1
ATOM 1510 N N . ARG A 1 202 ? -3.658 -2.559 4.906 1 94.38 202 ARG A N 1
ATOM 1511 C CA . ARG A 1 202 ? -2.492 -3.1 5.598 1 94.38 202 ARG A CA 1
ATOM 1512 C C . ARG A 1 202 ? -1.605 -1.982 6.137 1 94.38 202 ARG A C 1
ATOM 1514 O O . ARG A 1 202 ? -1.168 -2.029 7.289 1 94.38 202 ARG A O 1
ATOM 1521 N N . ASP A 1 203 ? -1.38 -0.964 5.336 1 97.06 203 ASP A N 1
ATOM 1522 C CA . ASP A 1 203 ? -0.529 0.149 5.746 1 97.06 203 ASP A CA 1
ATOM 1523 C C . ASP A 1 203 ? -1.209 0.993 6.824 1 97.06 203 ASP A C 1
ATOM 1525 O O . ASP A 1 203 ? -0.546 1.511 7.723 1 97.06 203 ASP A O 1
ATOM 1529 N N . GLU A 1 204 ? -2.518 1.112 6.711 1 96.94 204 GLU A N 1
ATOM 1530 C CA . GLU A 1 204 ? -3.273 1.98 7.609 1 96.94 204 GLU A CA 1
ATOM 1531 C C . GLU A 1 204 ? -3.16 1.511 9.055 1 96.94 204 GLU A C 1
ATOM 1533 O O . GLU A 1 204 ? -3.154 2.326 9.984 1 96.94 204 GLU A O 1
ATOM 1538 N N . ILE A 1 205 ? -3.113 0.177 9.258 1 96.88 205 ILE A N 1
ATOM 1539 C CA . ILE A 1 205 ? -2.924 -0.357 10.602 1 96.88 205 ILE A CA 1
ATOM 1540 C C . ILE A 1 205 ? -1.652 0.225 11.211 1 96.88 205 ILE A C 1
ATOM 1542 O O . ILE A 1 205 ? -1.657 0.671 12.359 1 96.88 205 ILE A O 1
ATOM 1546 N N . GLY A 1 206 ? -0.578 0.278 10.43 1 97.5 206 GLY A N 1
ATOM 1547 C CA . GLY A 1 206 ? 0.678 0.859 10.883 1 97.5 206 GLY A CA 1
ATOM 1548 C C . GLY A 1 206 ? 0.588 2.352 11.133 1 97.5 206 GLY A C 1
ATOM 1549 O O . GLY A 1 206 ? 1.217 2.869 12.062 1 97.5 206 GLY A O 1
ATOM 1550 N N . HIS A 1 207 ? -0.21 3.092 10.32 1 98.38 207 HIS A N 1
ATOM 1551 C CA . HIS A 1 207 ? -0.383 4.531 10.5 1 98.38 207 HIS A CA 1
ATOM 1552 C C . HIS A 1 207 ? -1.039 4.848 11.836 1 98.38 207 HIS A C 1
ATOM 1554 O O . HIS A 1 207 ? -0.564 5.711 12.578 1 98.38 207 HIS A O 1
ATOM 1560 N N . VAL A 1 208 ? -2.088 4.102 12.086 1 97.81 208 VAL A N 1
ATOM 1561 C CA . VAL A 1 208 ? -2.801 4.301 13.344 1 97.81 208 VAL A CA 1
ATOM 1562 C C . VAL A 1 208 ? -1.906 3.898 14.516 1 97.81 208 VAL A C 1
ATOM 1564 O O . VAL A 1 208 ? -1.923 4.543 15.562 1 97.81 208 VAL A O 1
ATOM 1567 N N . ALA A 1 209 ? -1.088 2.873 14.336 1 98.25 209 ALA A N 1
ATOM 1568 C CA . ALA A 1 209 ? -0.139 2.459 15.367 1 98.25 209 ALA A CA 1
ATOM 1569 C C . ALA A 1 209 ? 0.852 3.576 15.68 1 98.25 209 ALA A C 1
ATOM 1571 O O . ALA A 1 209 ? 1.231 3.771 16.844 1 98.25 209 ALA A O 1
ATOM 1572 N N . VAL A 1 210 ? 1.352 4.277 14.672 1 98.62 210 VAL A N 1
ATOM 1573 C CA . VAL A 1 210 ? 2.248 5.41 14.867 1 98.62 210 VAL A CA 1
ATOM 1574 C C . VAL A 1 210 ? 1.555 6.48 15.711 1 98.62 210 VAL A C 1
ATOM 1576 O O . VAL A 1 210 ? 2.15 7.023 16.641 1 98.62 210 VAL A O 1
ATOM 1579 N N . GLY A 1 211 ? 0.258 6.785 15.375 1 98.38 211 GLY A N 1
ATOM 1580 C CA . GLY A 1 211 ? -0.516 7.699 16.203 1 98.38 211 GLY A CA 1
ATOM 1581 C C . GLY A 1 211 ? -0.605 7.262 17.656 1 98.38 211 GLY A C 1
ATOM 1582 O O . GLY A 1 211 ? -0.388 8.062 18.562 1 98.38 211 GLY A O 1
ATOM 1583 N N . ASN A 1 212 ? -0.875 5.984 17.859 1 97.75 212 ASN A N 1
ATOM 1584 C CA . ASN A 1 212 ? -0.952 5.434 19.219 1 97.75 212 ASN A CA 1
ATOM 1585 C C . ASN A 1 212 ? 0.378 5.566 19.953 1 97.75 212 ASN A C 1
ATOM 1587 O O . ASN A 1 212 ? 0.411 5.977 21.109 1 97.75 212 ASN A O 1
ATOM 1591 N N . ARG A 1 213 ? 1.444 5.234 19.266 1 98.25 213 ARG A N 1
ATOM 1592 C CA . ARG A 1 213 ? 2.777 5.281 19.859 1 98.25 213 ARG A CA 1
ATOM 1593 C C . ARG A 1 213 ? 3.09 6.676 20.391 1 98.25 213 ARG A C 1
ATOM 1595 O O . ARG A 1 213 ? 3.467 6.836 21.547 1 98.25 213 ARG A O 1
ATOM 1602 N N . TRP A 1 214 ? 2.895 7.613 19.609 1 98.75 214 TRP A N 1
ATOM 1603 C CA . TRP A 1 214 ? 3.342 8.953 19.969 1 98.75 214 TRP A CA 1
ATOM 1604 C C . TRP A 1 214 ? 2.35 9.617 20.922 1 98.75 214 TRP A C 1
ATOM 1606 O O . TRP A 1 214 ? 2.734 10.438 21.766 1 98.75 214 TRP A O 1
ATOM 1616 N N . TYR A 1 215 ? 1.036 9.266 20.828 1 98.62 215 TYR A N 1
ATOM 1617 C CA . TYR A 1 215 ? 0.083 9.711 21.844 1 98.62 215 TYR A CA 1
ATOM 1618 C C . TYR A 1 215 ? 0.497 9.234 23.219 1 98.62 215 TYR A C 1
ATOM 1620 O O . TYR A 1 215 ? 0.562 10.023 24.172 1 98.62 215 TYR A O 1
ATOM 1628 N N . ARG A 1 216 ? 0.847 7.98 23.297 1 98.19 216 ARG A N 1
ATOM 1629 C CA . ARG A 1 216 ? 1.247 7.41 24.578 1 98.19 216 ARG A CA 1
ATOM 1630 C C . ARG A 1 216 ? 2.574 8 25.047 1 98.19 216 ARG A C 1
ATOM 1632 O O . ARG A 1 216 ? 2.76 8.25 26.234 1 98.19 216 ARG A O 1
ATOM 1639 N N . TRP A 1 217 ? 3.508 8.188 24.141 1 98.69 217 TRP A N 1
ATOM 1640 C CA . TRP A 1 217 ? 4.781 8.812 24.484 1 98.69 217 TRP A CA 1
ATOM 1641 C C . TRP A 1 217 ? 4.562 10.195 25.078 1 98.69 217 TRP A C 1
ATOM 1643 O O . TRP A 1 217 ? 5.16 10.539 26.094 1 98.69 217 TRP A O 1
ATOM 1653 N N . LEU A 1 218 ? 3.686 10.953 24.469 1 98.75 218 LEU A N 1
ATOM 1654 C CA . LEU A 1 218 ? 3.406 12.312 24.922 1 98.75 218 LEU A CA 1
ATOM 1655 C C . LEU A 1 218 ? 2.689 12.305 26.266 1 98.75 218 LEU A C 1
ATOM 1657 O O . LEU A 1 218 ? 2.965 13.141 27.125 1 98.75 218 LEU A O 1
ATOM 1661 N N . CYS A 1 219 ? 1.76 11.438 26.438 1 98.56 219 CYS A N 1
ATOM 1662 C CA . CYS A 1 219 ? 1.125 11.273 27.734 1 98.56 219 CYS A CA 1
ATOM 1663 C C . CYS A 1 219 ? 2.158 10.953 28.812 1 98.56 219 CYS A C 1
ATOM 1665 O O . CYS A 1 219 ? 2.141 11.547 29.891 1 98.56 219 CYS A O 1
ATOM 1667 N N . GLY A 1 220 ? 2.98 9.953 28.5 1 98.44 220 GLY A N 1
ATOM 1668 C CA . GLY A 1 220 ? 4.031 9.602 29.438 1 98.44 220 GLY A CA 1
ATOM 1669 C C . GLY A 1 220 ? 4.91 10.773 29.828 1 98.44 220 GLY A C 1
ATOM 1670 O O . GLY A 1 220 ? 5.195 10.984 31 1 98.44 220 GLY A O 1
ATOM 1671 N N . ARG A 1 221 ? 5.379 11.555 28.859 1 98.06 221 ARG A N 1
ATOM 1672 C CA . ARG A 1 221 ? 6.219 12.727 29.078 1 98.06 221 ARG A CA 1
ATOM 1673 C C . ARG A 1 221 ? 5.52 13.734 29.984 1 98.06 221 ARG A C 1
ATOM 1675 O O . ARG A 1 221 ? 6.164 14.391 30.812 1 98.06 221 ARG A O 1
ATOM 1682 N N . ALA A 1 222 ? 4.156 13.781 29.891 1 97.94 222 ALA A N 1
ATOM 1683 C CA . ALA A 1 222 ? 3.373 14.766 30.641 1 97.94 222 ALA A CA 1
ATOM 1684 C C . ALA A 1 222 ? 2.832 14.172 31.938 1 97.94 222 ALA A C 1
ATOM 1686 O O . ALA A 1 222 ? 2.178 14.859 32.719 1 97.94 222 ALA A O 1
ATOM 1687 N N . GLY A 1 223 ? 3.062 12.906 32.156 1 98.19 223 GLY A N 1
ATOM 1688 C CA . GLY A 1 223 ? 2.535 12.25 33.312 1 98.19 223 GLY A CA 1
ATOM 1689 C C . GLY A 1 223 ? 1.026 12.094 33.312 1 98.19 223 GLY A C 1
ATOM 1690 O O . GLY A 1 223 ? 0.366 12.227 34.344 1 98.19 223 GLY A O 1
ATOM 1691 N N . LEU A 1 224 ? 0.492 11.906 32.156 1 98.31 224 LEU A N 1
ATOM 1692 C CA . LEU A 1 224 ? -0.953 11.797 31.984 1 98.31 224 LEU A CA 1
ATOM 1693 C C . LEU A 1 224 ? -1.363 10.359 31.703 1 98.31 224 LEU A C 1
ATOM 1695 O O . LEU A 1 224 ? -0.621 9.609 31.062 1 98.31 224 LEU A O 1
ATOM 1699 N N . ASP A 1 225 ? -2.508 9.984 32.188 1 97.62 225 ASP A N 1
ATOM 1700 C CA . ASP A 1 225 ? -3.143 8.719 31.812 1 97.62 225 ASP A CA 1
ATOM 1701 C C . ASP A 1 225 ? -3.836 8.82 30.453 1 97.62 225 ASP A C 1
ATOM 1703 O O . ASP A 1 225 ? -4.707 9.672 30.266 1 97.62 225 ASP A O 1
ATOM 1707 N N . PRO A 1 226 ? -3.568 7.984 29.547 1 97.25 226 PRO A N 1
ATOM 1708 C CA . PRO A 1 226 ? -4.043 8.109 28.172 1 97.25 226 PRO A CA 1
ATOM 1709 C C . PRO A 1 226 ? -5.566 8.078 28.062 1 97.25 226 PRO A C 1
ATOM 1711 O O . PRO A 1 226 ? -6.152 8.852 27.312 1 97.25 226 PRO A O 1
ATOM 1714 N N . LEU A 1 227 ? -6.184 7.207 28.844 1 95.94 227 LEU A N 1
ATOM 1715 C CA . LEU A 1 227 ? -7.613 6.98 28.641 1 95.94 227 LEU A CA 1
ATOM 1716 C C . LEU A 1 227 ? -8.422 8.203 29.062 1 95.94 227 LEU A C 1
ATOM 1718 O O . LEU A 1 227 ? -9.164 8.766 28.266 1 95.94 227 LEU A O 1
ATOM 1722 N N . PRO A 1 228 ? -8.297 8.703 30.234 1 96.31 228 PRO A N 1
ATOM 1723 C CA . PRO A 1 228 ? -9.039 9.914 30.594 1 96.31 228 PRO A CA 1
ATOM 1724 C C . PRO A 1 228 ? -8.562 11.141 29.812 1 96.31 228 PRO A C 1
ATOM 1726 O O . PRO A 1 228 ? -9.352 12.047 29.531 1 96.31 228 PRO A O 1
ATOM 1729 N N . THR A 1 229 ? -7.273 11.195 29.453 1 97.5 229 THR A N 1
ATOM 1730 C CA . THR A 1 229 ? -6.75 12.312 28.672 1 97.5 229 THR A CA 1
ATOM 1731 C C . THR A 1 229 ? -7.426 12.375 27.312 1 97.5 229 THR A C 1
ATOM 1733 O O . THR A 1 229 ? -7.805 13.453 26.844 1 97.5 229 THR A O 1
ATOM 1736 N N . TYR A 1 230 ? -7.637 11.211 26.672 1 96.88 230 TYR A N 1
ATOM 1737 C CA . TYR A 1 230 ? -8.305 11.156 25.375 1 96.88 230 TYR A CA 1
ATOM 1738 C C . TYR A 1 230 ? -9.719 11.727 25.469 1 96.88 230 TYR A C 1
ATOM 1740 O O . TYR A 1 230 ? -10.133 12.523 24.625 1 96.88 230 TYR A O 1
ATOM 1748 N N . ARG A 1 231 ? -10.367 11.32 26.469 1 94.81 231 ARG A N 1
ATOM 1749 C CA . ARG A 1 231 ? -11.734 11.797 26.672 1 94.81 231 ARG A CA 1
ATOM 1750 C C . ARG A 1 231 ? -11.773 13.32 26.797 1 94.81 231 ARG A C 1
ATOM 1752 O O . ARG A 1 231 ? -12.625 13.977 26.188 1 94.81 231 ARG A O 1
ATOM 1759 N N . ARG A 1 232 ? -10.969 13.781 27.531 1 97.12 232 ARG A N 1
ATOM 1760 C CA . ARG A 1 232 ? -10.883 15.219 27.75 1 97.12 232 ARG A CA 1
ATOM 1761 C C . ARG A 1 232 ? -10.578 15.945 26.438 1 97.12 232 ARG A C 1
ATOM 1763 O O . ARG A 1 232 ? -11.227 16.938 26.109 1 97.12 232 ARG A O 1
ATOM 1770 N N . LEU A 1 233 ? -9.562 15.469 25.734 1 97.56 233 LEU A N 1
ATOM 1771 C CA . LEU A 1 233 ? -9.164 16.094 24.484 1 97.56 233 LEU A CA 1
ATOM 1772 C C . LEU A 1 233 ? -10.289 16.047 23.453 1 97.56 233 LEU A C 1
ATOM 1774 O O . LEU A 1 233 ? -10.523 17 22.719 1 97.56 233 LEU A O 1
ATOM 1778 N N . ALA A 1 234 ? -10.992 14.906 23.375 1 95.88 234 ALA A N 1
ATOM 1779 C CA . ALA A 1 234 ? -12.109 14.75 22.453 1 95.88 234 ALA A CA 1
ATOM 1780 C C . ALA A 1 234 ? -13.203 15.789 22.734 1 95.88 234 ALA A C 1
ATOM 1782 O O . ALA A 1 234 ? -13.742 16.391 21.797 1 95.88 234 ALA A O 1
ATOM 1783 N N . GLU A 1 235 ? -13.359 15.961 23.984 1 95.44 235 GLU A N 1
ATOM 1784 C CA . GLU A 1 235 ? -14.352 16.953 24.375 1 95.44 235 GLU A CA 1
ATOM 1785 C C . GLU A 1 235 ? -13.852 18.375 24.094 1 95.44 235 GLU A C 1
ATOM 1787 O O . GLU A 1 235 ? -14.57 19.172 23.5 1 95.44 235 GLU A O 1
ATOM 1792 N N . GLN A 1 236 ? -12.789 18.672 24.484 1 96.94 236 GLN A N 1
ATOM 1793 C CA . GLN A 1 236 ? -12.188 20 24.359 1 96.94 236 GLN A CA 1
ATOM 1794 C C . GLN A 1 236 ? -12.148 20.453 22.906 1 96.94 236 GLN A C 1
ATOM 1796 O O . GLN A 1 236 ? -12.406 21.625 22.609 1 96.94 236 GLN A O 1
ATOM 1801 N N . TYR A 1 237 ? -11.82 19.516 21.969 1 96.25 237 TYR A N 1
ATOM 1802 C CA . TYR A 1 237 ? -11.609 19.891 20.578 1 96.25 237 TYR A CA 1
ATOM 1803 C C . TYR A 1 237 ? -12.828 19.531 19.734 1 96.25 237 TYR A C 1
ATOM 1805 O O . TYR A 1 237 ? -12.82 19.719 18.516 1 96.25 237 TYR A O 1
ATOM 1813 N N . GLY A 1 238 ? -13.883 19.062 20.344 1 93.81 238 GLY A N 1
ATOM 1814 C CA . GLY A 1 238 ? -15.109 18.75 19.625 1 93.81 238 GLY A CA 1
ATOM 1815 C C . GLY A 1 238 ? -14.938 17.625 18.609 1 93.81 238 GLY A C 1
ATOM 1816 O O . GLY A 1 238 ? -15.336 17.766 17.453 1 93.81 238 GLY A O 1
ATOM 1817 N N . ALA A 1 239 ? -14.258 16.562 19.031 1 92.06 239 ALA A N 1
ATOM 1818 C CA . ALA A 1 239 ? -14.109 15.398 18.172 1 92.06 239 ALA A CA 1
ATOM 1819 C C . ALA A 1 239 ? -15.461 14.734 17.906 1 92.06 239 ALA A C 1
ATOM 1821 O O . ALA A 1 239 ? -16.312 14.664 18.797 1 92.06 239 ALA A O 1
ATOM 1822 N N . PRO A 1 240 ? -15.68 14.297 16.703 1 87.81 240 PRO A N 1
ATOM 1823 C CA . PRO A 1 240 ? -16.938 13.594 16.422 1 87.81 240 PRO A CA 1
ATOM 1824 C C . PRO A 1 240 ? -17.047 12.266 17.172 1 87.81 240 PRO A C 1
ATOM 1826 O O . PRO A 1 240 ? -16.031 11.633 17.469 1 87.81 240 PRO A O 1
ATOM 1829 N N . ARG A 1 241 ? -18.266 11.906 17.422 1 83.81 241 ARG A N 1
ATOM 1830 C CA . ARG A 1 241 ? -18.531 10.602 18.016 1 83.81 241 ARG A CA 1
ATOM 1831 C C . ARG A 1 241 ? -18.359 9.484 17 1 83.81 241 ARG A C 1
ATOM 1833 O O . ARG A 1 241 ? -18.906 9.555 15.898 1 83.81 241 ARG A O 1
ATOM 1840 N N . LEU A 1 242 ? -17.547 8.516 17.375 1 86.31 242 LEU A N 1
ATOM 1841 C CA . LEU A 1 242 ? -17.297 7.383 16.484 1 86.31 242 LEU A CA 1
ATOM 1842 C C . LEU A 1 242 ? -18.438 6.367 16.562 1 86.31 242 LEU A C 1
ATOM 1844 O O . LEU A 1 242 ? -18.969 6.117 17.641 1 86.31 242 LEU A O 1
ATOM 1848 N N . ARG A 1 243 ? -18.875 5.895 15.398 1 83.25 243 ARG A N 1
ATOM 1849 C CA . ARG A 1 243 ? -19.922 4.891 15.32 1 83.25 243 ARG A CA 1
ATOM 1850 C C . ARG A 1 243 ? -19.391 3.59 14.727 1 83.25 243 ARG A C 1
ATOM 1852 O O . ARG A 1 243 ? -18.609 3.609 13.773 1 83.25 243 ARG A O 1
ATOM 1859 N N . GLY A 1 244 ? -19.844 2.545 15.312 1 83.94 244 GLY A N 1
ATOM 1860 C CA . GLY A 1 244 ? -19.484 1.24 14.781 1 83.94 244 GLY A CA 1
ATOM 1861 C C . GLY A 1 244 ? -20.203 0.895 13.492 1 83.94 244 GLY A C 1
ATOM 1862 O O . GLY A 1 244 ? -20.828 1.76 12.875 1 83.94 244 GLY A O 1
ATOM 1863 N N . PRO A 1 245 ? -20.156 -0.412 12.969 1 89.69 245 PRO A N 1
ATOM 1864 C CA . PRO A 1 245 ? -19.281 -1.444 13.516 1 89.69 245 PRO A CA 1
ATOM 1865 C C . PRO A 1 245 ? -17.797 -1.094 13.367 1 89.69 245 PRO A C 1
ATOM 1867 O O . PRO A 1 245 ? -17.406 -0.445 12.391 1 89.69 245 PRO A O 1
ATOM 1870 N N . PHE A 1 246 ? -16.984 -1.519 14.453 1 92.44 246 PHE A N 1
ATOM 1871 C CA . PHE A 1 246 ? -15.555 -1.268 14.469 1 92.44 246 PHE A CA 1
ATOM 1872 C C . PHE A 1 246 ? -14.781 -2.512 14.039 1 92.44 246 PHE A C 1
ATOM 1874 O O . PHE A 1 246 ? -15.164 -3.633 14.383 1 92.44 246 PHE A O 1
ATOM 1881 N N . ASN A 1 247 ? -13.805 -2.27 13.258 1 93.75 247 ASN A N 1
ATOM 1882 C CA . ASN A 1 247 ? -12.852 -3.336 12.984 1 93.75 247 ASN A CA 1
ATOM 1883 C C . ASN A 1 247 ? -11.906 -3.561 14.164 1 93.75 247 ASN A C 1
ATOM 1885 O O . ASN A 1 247 ? -10.766 -3.102 14.148 1 93.75 247 ASN A O 1
ATOM 1889 N N . LEU A 1 248 ? -12.359 -4.367 15.117 1 93.56 248 LEU A N 1
ATOM 1890 C CA . LEU A 1 248 ? -11.664 -4.512 16.391 1 93.56 248 LEU A CA 1
ATOM 1891 C C . LEU A 1 248 ? -10.328 -5.23 16.203 1 93.56 248 LEU A C 1
ATOM 1893 O O . LEU A 1 248 ? -9.352 -4.922 16.875 1 93.56 248 LEU A O 1
ATOM 1897 N N . ASP A 1 249 ? -10.344 -6.137 15.273 1 93.5 249 ASP A N 1
ATOM 1898 C CA . ASP A 1 249 ? -9.094 -6.84 14.984 1 93.5 249 ASP A CA 1
ATOM 1899 C C . ASP A 1 249 ? -8.023 -5.871 14.484 1 93.5 249 ASP A C 1
ATOM 1901 O O . ASP A 1 249 ? -6.898 -5.871 14.984 1 93.5 249 ASP A O 1
ATOM 1905 N N . ALA A 1 250 ? -8.336 -5.031 13.57 1 94.06 250 ALA A N 1
ATOM 1906 C CA . ALA A 1 250 ? -7.398 -4.059 13.016 1 94.06 250 ALA A CA 1
ATOM 1907 C C . ALA A 1 250 ? -6.953 -3.062 14.086 1 94.06 250 ALA A C 1
ATOM 1909 O O . ALA A 1 250 ? -5.785 -2.666 14.125 1 94.06 250 ALA A O 1
ATOM 1910 N N . ARG A 1 251 ? -7.922 -2.652 14.93 1 94.75 251 ARG A N 1
ATOM 1911 C CA . ARG A 1 251 ? -7.59 -1.702 15.984 1 94.75 251 ARG A CA 1
ATOM 1912 C C . ARG A 1 251 ? -6.625 -2.318 16.984 1 94.75 251 ARG A C 1
ATOM 1914 O O . ARG A 1 251 ? -5.699 -1.654 17.453 1 94.75 251 ARG A O 1
ATOM 1921 N N . ARG A 1 252 ? -6.762 -3.58 17.328 1 95 252 ARG A N 1
ATOM 1922 C CA . ARG A 1 252 ? -5.82 -4.277 18.203 1 95 252 ARG A CA 1
ATOM 1923 C C . ARG A 1 252 ? -4.438 -4.355 17.562 1 95 252 ARG A C 1
ATOM 1925 O O . ARG A 1 252 ? -3.428 -4.121 18.234 1 95 252 ARG A O 1
ATOM 1932 N N . GLN A 1 253 ? -4.477 -4.637 16.297 1 95.44 253 GLN A N 1
ATOM 1933 C CA . GLN A 1 253 ? -3.209 -4.699 15.578 1 95.44 253 GLN A CA 1
ATOM 1934 C C . GLN A 1 253 ? -2.514 -3.34 15.57 1 95.44 253 GLN A C 1
ATOM 1936 O O . GLN A 1 253 ? -1.284 -3.264 15.531 1 95.44 253 GLN A O 1
ATOM 1941 N N . ALA A 1 254 ? -3.344 -2.303 15.617 1 94.75 254 ALA A N 1
ATOM 1942 C CA . ALA A 1 254 ? -2.803 -0.947 15.617 1 94.75 254 ALA A CA 1
ATOM 1943 C C . ALA A 1 254 ? -2.342 -0.538 17.016 1 94.75 254 ALA A C 1
ATOM 1945 O O . ALA A 1 254 ? -1.793 0.551 17.188 1 94.75 254 ALA A O 1
ATOM 1946 N N . GLY A 1 255 ? -2.596 -1.38 18.078 1 94.44 255 GLY A N 1
ATOM 1947 C CA . GLY A 1 255 ? -2.012 -1.146 19.391 1 94.44 255 GLY A CA 1
ATOM 1948 C C . GLY A 1 255 ? -3.02 -0.648 20.406 1 94.44 255 GLY A C 1
ATOM 1949 O O . GLY A 1 255 ? -2.652 -0.306 21.531 1 94.44 255 GLY A O 1
ATOM 1950 N N . PHE A 1 256 ? -4.336 -0.601 20.031 1 94.5 256 PHE A N 1
ATOM 1951 C CA . PHE A 1 256 ? -5.32 -0.263 21.047 1 94.5 256 PHE A CA 1
ATOM 1952 C C . PHE A 1 256 ? -5.43 -1.373 22.078 1 94.5 256 PHE A C 1
ATOM 1954 O O . PHE A 1 256 ? -5.465 -2.555 21.734 1 94.5 256 PHE A O 1
ATOM 1961 N N . ASP A 1 257 ? -5.383 -1.028 23.281 1 92 257 ASP A N 1
ATOM 1962 C CA . ASP A 1 257 ? -5.504 -2.045 24.328 1 92 257 ASP A CA 1
ATOM 1963 C C . ASP A 1 257 ? -6.969 -2.33 24.656 1 92 257 ASP A C 1
ATOM 1965 O O . ASP A 1 257 ? -7.867 -1.716 24.062 1 92 257 ASP A O 1
ATOM 1969 N N . ASP A 1 258 ? -7.168 -3.227 25.516 1 92 258 ASP A N 1
ATOM 1970 C CA . ASP A 1 258 ? -8.508 -3.713 25.797 1 92 258 ASP A CA 1
ATOM 1971 C C . ASP A 1 258 ? -9.367 -2.619 26.438 1 92 258 ASP A C 1
ATOM 1973 O O . ASP A 1 258 ? -10.57 -2.533 26.172 1 92 258 ASP A O 1
ATOM 1977 N N . ASP A 1 259 ? -8.789 -1.827 27.25 1 91.56 259 ASP A N 1
ATOM 1978 C CA . ASP A 1 259 ? -9.531 -0.749 27.906 1 91.56 259 ASP A CA 1
ATOM 1979 C C . ASP A 1 259 ? -9.961 0.308 26.891 1 91.56 259 ASP A C 1
ATOM 1981 O O . ASP A 1 259 ? -11.086 0.812 26.953 1 91.56 259 ASP A O 1
ATOM 1985 N N . GLU A 1 260 ? -9.117 0.62 26.031 1 91.5 260 GLU A N 1
ATOM 1986 C CA . GLU A 1 260 ? -9.422 1.586 24.984 1 91.5 260 GLU A CA 1
ATOM 1987 C C . GLU A 1 260 ? -10.508 1.059 24.047 1 91.5 260 GLU A C 1
ATOM 1989 O O . GLU A 1 260 ? -11.398 1.809 23.625 1 91.5 260 GLU A O 1
ATOM 1994 N N . ILE A 1 261 ? -10.391 -0.21 23.719 1 91.38 261 ILE A N 1
ATOM 1995 C CA . ILE A 1 261 ? -11.391 -0.856 22.875 1 91.38 261 ILE A CA 1
ATOM 1996 C C . ILE A 1 261 ? -12.742 -0.87 23.578 1 91.38 261 ILE A C 1
ATOM 1998 O O . ILE A 1 261 ? -13.773 -0.583 22.969 1 91.38 261 ILE A O 1
ATOM 2002 N N . ALA A 1 262 ? -12.727 -1.188 24.875 1 90.06 262 ALA A N 1
ATOM 2003 C CA . ALA A 1 262 ? -13.961 -1.174 25.656 1 90.06 262 ALA A CA 1
ATOM 2004 C C . ALA A 1 262 ? -14.578 0.22 25.688 1 90.06 262 ALA A C 1
ATOM 2006 O O . ALA A 1 262 ? -15.797 0.366 25.562 1 90.06 262 ALA A O 1
ATOM 2007 N N . ALA A 1 263 ? -13.797 1.232 25.797 1 88.69 263 ALA A N 1
ATOM 2008 C CA . ALA A 1 263 ? -14.266 2.615 25.828 1 88.69 263 ALA A CA 1
ATOM 2009 C C . ALA A 1 263 ? -14.875 3.01 24.484 1 88.69 263 ALA A C 1
ATOM 2011 O O . ALA A 1 263 ? -15.883 3.723 24.438 1 88.69 263 ALA A O 1
ATOM 2012 N N . LEU A 1 264 ? -14.227 2.52 23.438 1 86.62 264 LEU A N 1
ATOM 2013 C CA . LEU A 1 264 ? -14.734 2.783 22.094 1 86.62 264 LEU A CA 1
ATOM 2014 C C . LEU A 1 264 ? -16.109 2.148 21.891 1 86.62 264 LEU A C 1
ATOM 2016 O O . LEU A 1 264 ? -17.031 2.785 21.359 1 86.62 264 LEU A O 1
ATOM 2020 N N . GLU A 1 265 ? -16.219 0.948 22.359 1 86.06 265 GLU A N 1
ATOM 2021 C CA . GLU A 1 265 ? -17.469 0.212 22.219 1 86.06 265 GLU A CA 1
ATOM 2022 C C . GLU A 1 265 ? -18.562 0.812 23.094 1 86.06 265 GLU A C 1
ATOM 2024 O O . GLU A 1 265 ? -19.75 0.737 22.75 1 86.06 265 GLU A O 1
ATOM 2029 N N . ALA A 1 266 ? -18.188 1.4 24.219 1 81.62 266 ALA A N 1
ATOM 2030 C CA . ALA A 1 266 ? -19.141 1.982 25.156 1 81.62 266 ALA A CA 1
ATOM 2031 C C . ALA A 1 266 ? -19.641 3.338 24.656 1 81.62 266 ALA A C 1
ATOM 2033 O O . ALA A 1 266 ? -20.672 3.828 25.125 1 81.62 266 ALA A O 1
ATOM 2034 N N . SER A 1 267 ? -18.812 3.941 23.875 1 71.19 267 SER A N 1
ATOM 2035 C CA . SER A 1 267 ? -19.219 5.246 23.359 1 71.19 267 SER A CA 1
ATOM 2036 C C . SER A 1 267 ? -20.359 5.121 22.359 1 71.19 267 SER A C 1
ATOM 2038 O O . SER A 1 267 ? -20.906 6.125 21.906 1 71.19 267 SER A O 1
ATOM 2040 N N . PHE A 1 268 ? -20.656 3.832 22.016 1 57.19 268 PHE A N 1
ATOM 2041 C CA . PHE A 1 268 ? -21.781 3.58 21.125 1 57.19 268 PHE A CA 1
ATOM 2042 C C . PHE A 1 268 ? -23.062 3.377 21.906 1 57.19 268 PHE A C 1
ATOM 2044 O O . PHE A 1 268 ? -23.047 2.822 23.016 1 57.19 268 PHE A O 1
ATOM 2051 N N . MET B 1 1 ? -17.188 -27.344 -9.297 1 88.25 1 MET B N 1
ATOM 2052 C CA . MET B 1 1 ? -15.773 -27.281 -9.656 1 88.25 1 MET B CA 1
ATOM 2053 C C . MET B 1 1 ? -14.914 -26.922 -8.445 1 88.25 1 MET B C 1
ATOM 2055 O O . MET B 1 1 ? -15.312 -26.078 -7.633 1 88.25 1 MET B O 1
ATOM 2059 N N . SER B 1 2 ? -13.922 -27.719 -8.211 1 96.69 2 SER B N 1
ATOM 2060 C CA . SER B 1 2 ? -13.062 -27.453 -7.066 1 96.69 2 SER B CA 1
ATOM 2061 C C . SER B 1 2 ? -12.258 -26.172 -7.27 1 96.69 2 SER B C 1
ATOM 2063 O O . SER B 1 2 ? -12.156 -25.656 -8.391 1 96.69 2 SER B O 1
ATOM 2065 N N . LEU B 1 3 ? -11.688 -25.656 -6.219 1 98.38 3 LEU B N 1
ATOM 2066 C CA . LEU B 1 3 ? -10.844 -24.469 -6.305 1 98.38 3 LEU B CA 1
ATOM 2067 C C . LEU B 1 3 ? -9.617 -24.75 -7.172 1 98.38 3 LEU B C 1
ATOM 2069 O O . LEU B 1 3 ? -9.141 -23.844 -7.875 1 98.38 3 LEU B O 1
ATOM 2073 N N . ARG B 1 4 ? -9.102 -25.969 -7.141 1 98.62 4 ARG B N 1
ATOM 2074 C CA . ARG B 1 4 ? -7.961 -26.297 -7.984 1 98.62 4 ARG B CA 1
ATOM 2075 C C . ARG B 1 4 ? -8.352 -26.297 -9.461 1 98.62 4 ARG B C 1
ATOM 2077 O O . ARG B 1 4 ? -7.582 -25.844 -10.312 1 98.62 4 ARG B O 1
ATOM 2084 N N . HIS B 1 5 ? -9.562 -26.766 -9.812 1 98.19 5 HIS B N 1
ATOM 2085 C CA . HIS B 1 5 ? -10.047 -26.703 -11.18 1 98.19 5 HIS B CA 1
ATOM 2086 C C . HIS B 1 5 ? -10.234 -25.25 -11.625 1 98.19 5 HIS B C 1
ATOM 2088 O O . HIS B 1 5 ? -9.969 -24.922 -12.781 1 98.19 5 HIS B O 1
ATOM 2094 N N . GLU B 1 6 ? -10.703 -24.484 -10.711 1 98.44 6 GLU B N 1
ATOM 2095 C CA . GLU B 1 6 ? -10.898 -23.078 -11.031 1 98.44 6 GLU B CA 1
ATOM 2096 C C . GLU B 1 6 ? -9.562 -22.375 -11.258 1 98.44 6 GLU B C 1
ATOM 2098 O O . GLU B 1 6 ? -9.469 -21.438 -12.062 1 98.44 6 GLU B O 1
ATOM 2103 N N . ALA B 1 7 ? -8.531 -22.766 -10.484 1 98.75 7 ALA B N 1
ATOM 2104 C CA . ALA B 1 7 ? -7.188 -22.25 -10.719 1 98.75 7 ALA B CA 1
ATOM 2105 C C . ALA B 1 7 ? -6.707 -22.578 -12.125 1 98.75 7 ALA B C 1
ATOM 2107 O O . ALA B 1 7 ? -6.133 -21.734 -12.812 1 98.75 7 ALA B O 1
ATOM 2108 N N . LEU B 1 8 ? -6.93 -23.797 -12.57 1 98.62 8 LEU B N 1
ATOM 2109 C CA . LEU B 1 8 ? -6.586 -24.203 -13.93 1 98.62 8 LEU B CA 1
ATOM 2110 C C . LEU B 1 8 ? -7.367 -23.375 -14.953 1 98.62 8 LEU B C 1
ATOM 2112 O O . LEU B 1 8 ? -6.809 -22.938 -15.961 1 98.62 8 LEU B O 1
ATOM 2116 N N . ALA B 1 9 ? -8.656 -23.156 -14.688 1 98.19 9 ALA B N 1
ATOM 2117 C CA . ALA B 1 9 ? -9.469 -22.359 -15.594 1 98.19 9 ALA B CA 1
ATOM 2118 C C . ALA B 1 9 ? -8.922 -20.938 -15.727 1 98.19 9 ALA B C 1
ATOM 2120 O O . ALA B 1 9 ? -8.844 -20.406 -16.828 1 98.19 9 ALA B O 1
ATOM 2121 N N . ALA B 1 10 ? -8.539 -20.344 -14.602 1 98.62 10 ALA B N 1
ATOM 2122 C CA . ALA B 1 10 ? -7.934 -19.016 -14.641 1 98.62 10 ALA B CA 1
ATOM 2123 C C . ALA B 1 10 ? -6.621 -19.031 -15.422 1 98.62 10 ALA B C 1
ATOM 2125 O O . ALA B 1 10 ? -6.348 -18.125 -16.203 1 98.62 10 ALA B O 1
ATOM 2126 N N . LEU B 1 11 ? -5.789 -20.047 -15.172 1 98.62 11 LEU B N 1
ATOM 2127 C CA . LEU B 1 11 ? -4.508 -20.203 -15.844 1 98.62 11 LEU B CA 1
ATOM 2128 C C . LEU B 1 11 ? -4.691 -20.25 -17.359 1 98.62 11 LEU B C 1
ATOM 2130 O O . LEU B 1 11 ? -3.838 -19.766 -18.109 1 98.62 11 LEU B O 1
ATOM 2134 N N . CYS B 1 12 ? -5.801 -20.703 -17.828 1 98.25 12 CYS B N 1
ATOM 2135 C CA . CYS B 1 12 ? -6.043 -20.938 -19.25 1 98.25 12 CYS B CA 1
ATOM 2136 C C . CYS B 1 12 ? -6.551 -19.672 -19.938 1 98.25 12 CYS B C 1
ATOM 2138 O O . CYS B 1 12 ? -6.59 -19.609 -21.172 1 98.25 12 CYS B O 1
ATOM 2140 N N . LEU B 1 13 ? -6.895 -18.672 -19.156 1 98.06 13 LEU B N 1
ATOM 2141 C CA . LEU B 1 13 ? -7.348 -17.422 -19.766 1 98.06 13 LEU B CA 1
ATOM 2142 C C . LEU B 1 13 ? -6.223 -16.766 -20.547 1 98.06 13 LEU B C 1
ATOM 2144 O O . LEU B 1 13 ? -5.074 -16.75 -20.094 1 98.06 13 LEU B O 1
ATOM 2148 N N . THR B 1 14 ? -6.57 -16.172 -21.719 1 97.44 14 THR B N 1
ATOM 2149 C CA . THR B 1 14 ? -5.539 -15.625 -22.594 1 97.44 14 THR B CA 1
ATOM 2150 C C . THR B 1 14 ? -5.445 -14.117 -22.422 1 97.44 14 THR B C 1
ATOM 2152 O O . THR B 1 14 ? -4.387 -13.523 -22.656 1 97.44 14 THR B O 1
ATOM 2155 N N . ASP B 1 15 ? -6.516 -13.469 -22.078 1 97.44 15 ASP B N 1
ATOM 2156 C CA . ASP B 1 15 ? -6.473 -12.023 -21.844 1 97.44 15 ASP B CA 1
ATOM 2157 C C . ASP B 1 15 ? -5.855 -11.703 -20.484 1 97.44 15 ASP B C 1
ATOM 2159 O O . ASP B 1 15 ? -6.32 -12.195 -19.453 1 97.44 15 ASP B O 1
ATOM 2163 N N . PRO B 1 16 ? -4.848 -10.867 -20.516 1 97.62 16 PRO B N 1
ATOM 2164 C CA . PRO B 1 16 ? -4.129 -10.625 -19.266 1 97.62 16 PRO B CA 1
ATOM 2165 C C . PRO B 1 16 ? -5.02 -10.016 -18.188 1 97.62 16 PRO B C 1
ATOM 2167 O O . PRO B 1 16 ? -4.945 -10.414 -17.016 1 97.62 16 PRO B O 1
ATOM 2170 N N . ALA B 1 17 ? -5.871 -9.102 -18.562 1 95.69 17 ALA B N 1
ATOM 2171 C CA . ALA B 1 17 ? -6.75 -8.461 -17.594 1 95.69 17 ALA B CA 1
ATOM 2172 C C . ALA B 1 17 ? -7.77 -9.453 -17.031 1 95.69 17 ALA B C 1
ATOM 2174 O O . ALA B 1 17 ? -8.039 -9.461 -15.836 1 95.69 17 ALA B O 1
ATOM 2175 N N . ASP B 1 18 ? -8.352 -10.305 -17.906 1 97.19 18 ASP B N 1
ATOM 2176 C CA . ASP B 1 18 ? -9.305 -11.32 -17.484 1 97.19 18 ASP B CA 1
ATOM 2177 C C . ASP B 1 18 ? -8.648 -12.328 -16.547 1 97.19 18 ASP B C 1
ATOM 2179 O O . ASP B 1 18 ? -9.25 -12.742 -15.547 1 97.19 18 ASP B O 1
ATOM 2183 N N . LYS B 1 19 ? -7.445 -12.711 -16.891 1 98.44 19 LYS B N 1
ATOM 2184 C CA . LYS B 1 19 ? -6.715 -13.648 -16.047 1 98.44 19 LYS B CA 1
ATOM 2185 C C . LYS B 1 19 ? -6.445 -13.062 -14.672 1 98.44 19 LYS B C 1
ATOM 2187 O O . LYS B 1 19 ? -6.656 -13.727 -13.656 1 98.44 19 LYS B O 1
ATOM 2192 N N . ALA B 1 20 ? -5.98 -11.844 -14.641 1 98.12 20 ALA B N 1
ATOM 2193 C CA . ALA B 1 20 ? -5.711 -11.18 -13.367 1 98.12 20 ALA B CA 1
ATOM 2194 C C . ALA B 1 20 ? -6.98 -11.062 -12.531 1 98.12 20 ALA B C 1
ATOM 2196 O O . ALA B 1 20 ? -6.98 -11.375 -11.336 1 98.12 20 ALA B O 1
ATOM 2197 N N . ASP B 1 21 ? -8.07 -10.688 -13.195 1 96.56 21 ASP B N 1
ATOM 2198 C CA . ASP B 1 21 ? -9.352 -10.516 -12.516 1 96.56 21 ASP B CA 1
ATOM 2199 C C . ASP B 1 21 ? -9.859 -11.852 -11.961 1 96.56 21 ASP B C 1
ATOM 2201 O O . ASP B 1 21 ? -10.281 -11.93 -10.812 1 96.56 21 ASP B O 1
ATOM 2205 N N . ALA B 1 22 ? -9.828 -12.852 -12.773 1 97.94 22 ALA B N 1
ATOM 2206 C CA . ALA B 1 22 ? -10.273 -14.18 -12.367 1 97.94 22 ALA B CA 1
ATOM 2207 C C . ALA B 1 22 ? -9.438 -14.703 -11.195 1 97.94 22 ALA B C 1
ATOM 2209 O O . ALA B 1 22 ? -9.969 -15.336 -10.281 1 97.94 22 ALA B O 1
ATOM 2210 N N . THR B 1 23 ? -8.148 -14.461 -11.258 1 98.62 23 THR B N 1
ATOM 2211 C CA . THR B 1 23 ? -7.238 -14.891 -10.211 1 98.62 23 THR B CA 1
ATOM 2212 C C . THR B 1 23 ? -7.559 -14.195 -8.891 1 98.62 23 THR B C 1
ATOM 2214 O O . THR B 1 23 ? -7.602 -14.836 -7.836 1 98.62 23 THR B O 1
ATOM 2217 N N . LEU B 1 24 ? -7.824 -12.93 -8.977 1 97.62 24 LEU B N 1
ATOM 2218 C CA . LEU B 1 24 ? -8.164 -12.164 -7.785 1 97.62 24 LEU B CA 1
ATOM 2219 C C . LEU B 1 24 ? -9.484 -12.641 -7.191 1 97.62 24 LEU B C 1
ATOM 2221 O O . LEU B 1 24 ? -9.609 -12.781 -5.973 1 97.62 24 LEU B O 1
ATOM 2225 N N . ARG B 1 25 ? -10.461 -12.922 -8.023 1 96.62 25 ARG B N 1
ATOM 2226 C CA . ARG B 1 25 ? -11.75 -13.43 -7.562 1 96.62 25 ARG B CA 1
ATOM 2227 C C . ARG B 1 25 ? -11.594 -14.781 -6.875 1 96.62 25 ARG B C 1
ATOM 2229 O O . ARG B 1 25 ? -12.188 -15.023 -5.824 1 96.62 25 ARG B O 1
ATOM 2236 N N . LEU B 1 26 ? -10.828 -15.555 -7.527 1 97.62 26 LEU B N 1
ATOM 2237 C CA . LEU B 1 26 ? -10.57 -16.875 -6.961 1 97.62 26 LEU B CA 1
ATOM 2238 C C . LEU B 1 26 ? -9.844 -16.766 -5.621 1 97.62 26 LEU B C 1
ATOM 2240 O O . LEU B 1 26 ? -10.133 -17.516 -4.691 1 97.62 26 LEU B O 1
ATOM 2244 N N . GLY B 1 27 ? -8.867 -15.883 -5.566 1 96.62 27 GLY B N 1
ATOM 2245 C CA . GLY B 1 27 ? -8.188 -15.633 -4.309 1 96.62 27 GLY B CA 1
ATOM 2246 C C . GLY B 1 27 ? -9.125 -15.227 -3.188 1 96.62 27 GLY B C 1
ATOM 2247 O O . GLY B 1 27 ? -8.977 -15.68 -2.051 1 96.62 27 GLY B O 1
ATOM 2248 N N . GLU B 1 28 ? -10.07 -14.477 -3.496 1 92.56 28 GLU B N 1
ATOM 2249 C CA . GLU B 1 28 ? -11.07 -14.047 -2.525 1 92.56 28 GLU B CA 1
ATOM 2250 C C . GLU B 1 28 ? -11.898 -15.227 -2.02 1 92.56 28 GLU B C 1
ATOM 2252 O O . GLU B 1 28 ? -12.102 -15.383 -0.813 1 92.56 28 GLU B O 1
ATOM 2257 N N . ARG B 1 29 ? -12.312 -15.992 -2.898 1 93.88 29 ARG B N 1
ATOM 2258 C CA . ARG B 1 29 ? -13.102 -17.172 -2.541 1 93.88 29 ARG B CA 1
ATOM 2259 C C . ARG B 1 29 ? -12.281 -18.141 -1.701 1 93.88 29 ARG B C 1
ATOM 2261 O O . ARG B 1 29 ? -12.805 -18.75 -0.763 1 93.88 29 ARG B O 1
ATOM 2268 N N . ALA B 1 30 ? -11.086 -18.266 -2.01 1 96.06 30 ALA B N 1
ATOM 2269 C CA . ALA B 1 30 ? -10.203 -19.234 -1.348 1 96.06 30 ALA B CA 1
ATOM 2270 C C . ALA B 1 30 ? -9.977 -18.844 0.111 1 96.06 30 ALA B C 1
ATOM 2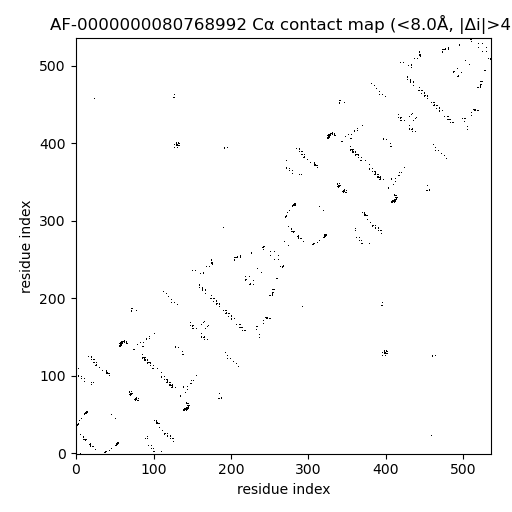272 O O . ALA B 1 30 ? -9.719 -19.719 0.954 1 96.06 30 ALA B O 1
ATOM 2273 N N . ARG B 1 31 ? -10.062 -17.594 0.467 1 91.12 31 ARG B N 1
ATOM 2274 C CA . ARG B 1 31 ? -9.781 -17.094 1.809 1 91.12 31 ARG B CA 1
ATOM 2275 C C . ARG B 1 31 ? -10.75 -17.688 2.828 1 91.12 31 ARG B C 1
ATOM 2277 O O . ARG B 1 31 ? -10.383 -17.906 3.982 1 91.12 31 ARG B O 1
ATOM 2284 N N . THR B 1 32 ? -11.93 -18.031 2.375 1 91.19 32 THR B N 1
ATOM 2285 C CA . THR B 1 32 ? -12.938 -18.484 3.33 1 91.19 32 THR B CA 1
ATOM 2286 C C . THR B 1 32 ? -13.453 -19.875 2.965 1 91.19 32 THR B C 1
ATOM 2288 O O . THR B 1 32 ? -14.398 -20.375 3.576 1 91.19 32 THR B O 1
ATOM 2291 N N . ALA B 1 33 ? -12.805 -20.422 1.991 1 96.06 33 ALA B N 1
ATOM 2292 C CA . ALA B 1 33 ? -13.297 -21.719 1.516 1 96.06 33 ALA B CA 1
ATOM 2293 C C . ALA B 1 33 ? -12.953 -22.828 2.504 1 96.06 33 ALA B C 1
ATOM 2295 O O . ALA B 1 33 ? -11.891 -22.812 3.123 1 96.06 33 ALA B O 1
ATOM 2296 N N . ASP B 1 34 ? -13.836 -23.75 2.516 1 97.19 34 ASP B N 1
ATOM 2297 C CA . ASP B 1 34 ? -13.562 -24.969 3.281 1 97.19 34 ASP B CA 1
ATOM 2298 C C . ASP B 1 34 ? -12.461 -25.797 2.627 1 97.19 34 ASP B C 1
ATOM 2300 O O . ASP B 1 34 ? -12.32 -25.797 1.402 1 97.19 34 ASP B O 1
ATOM 2304 N N . ASP B 1 35 ? -11.82 -26.562 3.514 1 97.5 35 ASP B N 1
ATOM 2305 C CA . ASP B 1 35 ? -10.742 -27.406 3.008 1 97.5 35 ASP B CA 1
ATOM 2306 C C . ASP B 1 35 ? -11.242 -28.344 1.907 1 97.5 35 ASP B C 1
ATOM 2308 O O . ASP B 1 35 ? -10.523 -28.625 0.948 1 97.5 35 ASP B O 1
ATOM 2312 N N . SER B 1 36 ? -12.461 -28.797 2.012 1 97.19 36 SER B N 1
ATOM 2313 C CA . SER B 1 36 ? -13.016 -29.75 1.072 1 97.19 36 SER B CA 1
ATOM 2314 C C . SER B 1 36 ? -13.188 -29.141 -0.315 1 97.19 36 SER B C 1
ATOM 2316 O O . SER B 1 36 ? -13.273 -29.875 -1.31 1 97.19 36 SER B O 1
ATOM 2318 N N . ALA B 1 37 ? -13.18 -27.797 -0.376 1 98.19 37 ALA B N 1
ATOM 2319 C CA . ALA B 1 37 ? -13.375 -27.094 -1.647 1 98.19 37 ALA B CA 1
ATOM 2320 C C . ALA B 1 37 ? -12.18 -27.281 -2.57 1 98.19 37 ALA B C 1
ATOM 2322 O O . ALA B 1 37 ? -12.281 -27.078 -3.781 1 98.19 37 ALA B O 1
ATOM 2323 N N . TRP B 1 38 ? -11.078 -27.703 -2.012 1 98.19 38 TRP B N 1
ATOM 2324 C CA . TRP B 1 38 ? -9.844 -27.828 -2.785 1 98.19 38 TRP B CA 1
ATOM 2325 C C . TRP B 1 38 ? -9.773 -29.172 -3.496 1 98.19 38 TRP B C 1
ATOM 2327 O O . TRP B 1 38 ? -9.055 -29.312 -4.492 1 98.19 38 TRP B O 1
ATOM 2337 N N . LEU B 1 39 ? -10.461 -30.188 -2.98 1 97.75 39 LEU B N 1
ATOM 2338 C CA . LEU B 1 39 ? -10.312 -31.562 -3.475 1 97.75 39 LEU B CA 1
ATOM 2339 C C . LEU B 1 39 ? -8.844 -31.891 -3.695 1 97.75 39 LEU B C 1
ATOM 2341 O O . LEU B 1 39 ? -8.461 -32.344 -4.785 1 97.75 39 LEU B O 1
ATOM 2345 N N . ALA B 1 40 ? -8.078 -31.797 -2.625 1 97.56 40 ALA B N 1
ATOM 2346 C CA . ALA B 1 40 ? -6.621 -31.781 -2.627 1 97.56 40 ALA B CA 1
ATOM 2347 C C . ALA B 1 40 ? -6.059 -33.031 -3.289 1 97.56 40 ALA B C 1
ATOM 2349 O O . ALA B 1 40 ? -5.023 -32.969 -3.955 1 97.56 40 ALA B O 1
ATOM 2350 N N . ASP B 1 41 ? -6.762 -34.125 -3.244 1 96.69 41 ASP B N 1
ATOM 2351 C CA . ASP B 1 41 ? -6.207 -35.375 -3.684 1 96.69 41 ASP B CA 1
ATOM 2352 C C . ASP B 1 41 ? -6.59 -35.688 -5.133 1 96.69 41 ASP B C 1
ATOM 2354 O O . ASP B 1 41 ? -6.031 -36.594 -5.758 1 96.69 41 ASP B O 1
ATOM 2358 N N . ALA B 1 42 ? -7.492 -34.906 -5.676 1 96.06 42 ALA B N 1
ATOM 2359 C CA . ALA B 1 42 ? -8.016 -35.188 -7.008 1 96.06 42 ALA B CA 1
ATOM 2360 C C . ALA B 1 42 ? -6.996 -34.844 -8.086 1 96.06 42 ALA B C 1
ATOM 2362 O O . ALA B 1 42 ? -6.535 -33.719 -8.164 1 96.06 42 ALA B O 1
ATOM 2363 N N . PRO B 1 43 ? -6.641 -35.844 -8.891 1 95.88 43 PRO B N 1
ATOM 2364 C CA . PRO B 1 43 ? -5.812 -35.469 -10.039 1 95.88 43 PRO B CA 1
ATOM 2365 C C . PRO B 1 43 ? -6.574 -34.656 -11.086 1 95.88 43 PRO B C 1
ATOM 2367 O O . PRO B 1 43 ? -7.762 -34.906 -11.312 1 95.88 43 PRO B O 1
ATOM 2370 N N . ILE B 1 44 ? -5.918 -33.688 -11.562 1 97.19 44 ILE B N 1
ATOM 2371 C CA . ILE B 1 44 ? -6.5 -32.875 -12.609 1 97.19 44 ILE B CA 1
ATOM 2372 C C . ILE B 1 44 ? -5.672 -33 -13.883 1 97.19 44 ILE B C 1
ATOM 2374 O O . ILE B 1 44 ? -4.438 -32.969 -13.844 1 97.19 44 ILE B O 1
ATOM 2378 N N . VAL B 1 45 ? -6.348 -33.188 -15.008 1 94.56 45 VAL B N 1
ATOM 2379 C CA . VAL B 1 45 ? -5.684 -33.344 -16.297 1 94.56 45 VAL B CA 1
ATOM 2380 C C . VAL B 1 45 ? -5.594 -31.984 -17 1 94.56 45 VAL B C 1
ATOM 2382 O O . VAL B 1 45 ? -6.574 -31.234 -17.047 1 94.56 45 VAL B O 1
ATOM 2385 N N . ALA B 1 46 ? -4.457 -31.656 -17.438 1 93.69 46 ALA B N 1
ATOM 2386 C CA . ALA B 1 46 ? -4.262 -30.422 -18.203 1 93.69 46 ALA B CA 1
ATOM 2387 C C . ALA B 1 46 ? -5.098 -30.438 -19.469 1 93.69 46 ALA B C 1
ATOM 2389 O O . ALA B 1 46 ? -5.293 -31.484 -20.094 1 93.69 46 ALA B O 1
ATOM 2390 N N . PRO B 1 47 ? -5.523 -29.328 -19.875 1 94.62 47 PRO B N 1
ATOM 2391 C CA . PRO B 1 47 ? -6.27 -29.281 -21.141 1 94.62 47 PRO B CA 1
ATOM 2392 C C . PRO B 1 47 ? -5.391 -29.562 -22.359 1 94.62 47 PRO B C 1
ATOM 2394 O O . PRO B 1 47 ? -4.195 -29.266 -22.344 1 94.62 47 PRO B O 1
ATOM 2397 N N . ALA B 1 48 ? -6.055 -30.047 -23.391 1 91.31 48 ALA B N 1
ATOM 2398 C CA . ALA B 1 48 ? -5.363 -30.422 -24.625 1 91.31 48 ALA B CA 1
ATOM 2399 C C . ALA B 1 48 ? -4.781 -29.188 -25.312 1 91.31 48 ALA B C 1
ATOM 2401 O O . ALA B 1 48 ? -3.74 -29.266 -25.969 1 91.31 48 ALA B O 1
ATOM 2402 N N . ALA B 1 49 ? -5.43 -28.062 -25.156 1 90.19 49 ALA B N 1
ATOM 2403 C CA . ALA B 1 49 ? -5.02 -26.812 -25.812 1 90.19 49 ALA B CA 1
ATOM 2404 C C . ALA B 1 49 ? -3.697 -26.312 -25.234 1 90.19 49 ALA B C 1
ATOM 2406 O O . ALA B 1 49 ? -3.047 -25.453 -25.844 1 90.19 49 ALA B O 1
ATOM 2407 N N . GLY B 1 50 ? -3.291 -26.859 -24.125 1 91.44 50 GLY B N 1
ATOM 2408 C CA . GLY B 1 50 ? -2.027 -26.453 -23.531 1 91.44 50 GLY B CA 1
ATOM 2409 C C . GLY B 1 50 ? -2.184 -25.391 -22.453 1 91.44 50 GLY B C 1
ATOM 2410 O O . GLY B 1 50 ? -3.252 -24.797 -22.328 1 91.44 50 GLY B O 1
ATOM 2411 N N . ILE B 1 51 ? -1.213 -25.266 -21.656 1 95 51 ILE B N 1
ATOM 2412 C CA . ILE B 1 51 ? -1.135 -24.266 -20.609 1 95 51 ILE B CA 1
ATOM 2413 C C . ILE B 1 51 ? 0.242 -23.594 -20.641 1 95 51 ILE B C 1
ATOM 2415 O O . ILE B 1 51 ? 1.224 -24.203 -21.062 1 95 51 ILE B O 1
ATOM 2419 N N . PRO B 1 52 ? 0.289 -22.281 -20.188 1 96.62 52 PRO B N 1
ATOM 2420 C CA . PRO B 1 52 ? -0.812 -21.406 -19.766 1 96.62 52 PRO B CA 1
ATOM 2421 C C . PRO B 1 52 ? -1.525 -20.75 -20.953 1 96.62 52 PRO B C 1
ATOM 2423 O O . PRO B 1 52 ? -1.069 -20.859 -22.094 1 96.62 52 PRO B O 1
ATOM 2426 N N . GLY B 1 53 ? -2.709 -20.25 -20.719 1 96.44 53 GLY B N 1
ATOM 2427 C CA . GLY B 1 53 ? -3.248 -19.328 -21.703 1 96.44 53 GLY B CA 1
ATOM 2428 C C . GLY B 1 53 ? -2.34 -18.156 -21.969 1 96.44 53 GLY B C 1
ATOM 2429 O O . GLY B 1 53 ? -1.86 -17.5 -21.047 1 96.44 53 GLY B O 1
ATOM 2430 N N . ARG B 1 54 ? -2.082 -17.812 -23.188 1 94.38 54 ARG B N 1
ATOM 2431 C CA . ARG B 1 54 ? -1.165 -16.734 -23.562 1 94.38 54 ARG B CA 1
ATOM 2432 C C . ARG B 1 54 ? -1.874 -15.68 -24.406 1 94.38 54 ARG B C 1
ATOM 2434 O O . ARG B 1 54 ? -2.658 -16.016 -25.297 1 94.38 54 ARG B O 1
ATOM 2441 N N . PRO B 1 55 ? -1.572 -14.461 -24.078 1 95.88 55 PRO B N 1
ATOM 2442 C CA . PRO B 1 55 ? -2.117 -13.391 -24.922 1 95.88 55 PRO B CA 1
ATOM 2443 C C . PRO B 1 55 ? -1.408 -13.289 -26.281 1 95.88 55 PRO B C 1
ATOM 2445 O O . PRO B 1 55 ? -0.318 -13.836 -26.453 1 95.88 55 PRO B O 1
ATOM 2448 N N . ALA B 1 56 ? -2.143 -12.562 -27.234 1 94.94 56 ALA B N 1
ATOM 2449 C CA . ALA B 1 56 ? -1.547 -12.336 -28.547 1 94.94 56 ALA B CA 1
ATOM 2450 C C . ALA B 1 56 ? -0.303 -11.453 -28.438 1 94.94 56 ALA B C 1
ATOM 2452 O O . ALA B 1 56 ? 0.633 -11.602 -29.234 1 94.94 56 ALA B O 1
ATOM 2453 N N . ALA B 1 57 ? -0.288 -10.539 -27.594 1 94.81 57 ALA B N 1
ATOM 2454 C CA . ALA B 1 57 ? 0.837 -9.664 -27.281 1 94.81 57 ALA B CA 1
ATOM 2455 C C . ALA B 1 57 ? 1.157 -9.703 -25.781 1 94.81 57 ALA B C 1
ATOM 2457 O O . ALA B 1 57 ? 0.253 -9.797 -24.953 1 94.81 57 ALA B O 1
ATOM 2458 N N . PRO B 1 58 ? 2.4 -9.602 -25.469 1 95.62 58 PRO B N 1
ATOM 2459 C CA . PRO B 1 58 ? 3.584 -9.188 -26.219 1 95.62 58 PRO B CA 1
ATOM 2460 C C . PRO B 1 58 ? 4.16 -10.312 -27.078 1 95.62 58 PRO B C 1
ATOM 2462 O O . PRO B 1 58 ? 3.943 -11.492 -26.781 1 95.62 58 PRO B O 1
ATOM 2465 N N . VAL B 1 59 ? 4.844 -9.984 -28.047 1 92.81 59 VAL B N 1
ATOM 2466 C CA . VAL B 1 59 ? 5.641 -10.945 -28.797 1 92.81 59 VAL B CA 1
ATOM 2467 C C . VAL B 1 59 ? 6.785 -11.461 -27.938 1 92.81 59 VAL B C 1
ATOM 2469 O O . VAL B 1 59 ? 7.496 -10.672 -27.297 1 92.81 59 VAL B O 1
ATOM 2472 N N . LEU B 1 60 ? 6.859 -12.695 -27.797 1 91.06 60 LEU B N 1
ATOM 2473 C CA . LEU B 1 60 ? 7.922 -13.312 -27.016 1 91.06 60 LEU B CA 1
ATOM 2474 C C . LEU B 1 60 ? 9.148 -13.586 -27.875 1 91.06 60 LEU B C 1
ATOM 2476 O O . LEU B 1 60 ? 9.055 -14.242 -28.906 1 91.06 60 LEU B O 1
ATOM 2480 N N . VAL B 1 61 ? 10.266 -13.062 -27.469 1 89.62 61 VAL B N 1
ATOM 2481 C CA . VAL B 1 61 ? 11.523 -13.172 -28.203 1 89.62 61 VAL B CA 1
ATOM 2482 C C . VAL B 1 61 ? 12.602 -13.742 -27.281 1 89.62 61 VAL B C 1
ATOM 2484 O O . VAL B 1 61 ? 12.422 -13.805 -26.062 1 89.62 61 VAL B O 1
ATOM 2487 N N . PRO B 1 62 ? 13.633 -14.25 -27.859 1 86.12 62 PRO B N 1
ATOM 2488 C CA . PRO B 1 62 ? 14.758 -14.656 -27 1 86.12 62 PRO B CA 1
ATOM 2489 C C . PRO B 1 62 ? 15.289 -13.508 -26.141 1 86.12 62 PRO B C 1
ATOM 2491 O O . PRO B 1 62 ? 15.203 -12.344 -26.531 1 86.12 62 PRO B O 1
ATOM 2494 N N . PRO B 1 63 ? 15.797 -13.836 -24.984 1 80.38 63 PRO B N 1
ATOM 2495 C CA . PRO B 1 63 ? 16.281 -12.805 -24.062 1 80.38 63 PRO B CA 1
ATOM 2496 C C . PRO B 1 63 ? 17.25 -11.82 -24.734 1 80.38 63 PRO B C 1
ATOM 2498 O O . PRO B 1 63 ? 17.219 -10.625 -24.438 1 80.38 63 PRO B O 1
ATOM 2501 N N . SER B 1 64 ? 18.016 -12.32 -25.625 1 79.25 64 SER B N 1
ATOM 2502 C CA . SER B 1 64 ? 19.016 -11.5 -26.281 1 79.25 64 SER B CA 1
ATOM 2503 C C . SER B 1 64 ? 18.359 -10.484 -27.219 1 79.25 64 SER B C 1
ATOM 2505 O O . SER B 1 64 ? 19 -9.523 -27.641 1 79.25 64 SER B O 1
ATOM 2507 N N . GLU B 1 65 ? 17.141 -10.633 -27.438 1 82 65 GLU B N 1
ATOM 2508 C CA . GLU B 1 65 ? 16.469 -9.781 -28.406 1 82 65 GLU B CA 1
ATOM 2509 C C . GLU B 1 65 ? 15.508 -8.812 -27.703 1 82 65 GLU B C 1
ATOM 2511 O O . GLU B 1 65 ? 14.844 -8.016 -28.375 1 82 65 GLU B O 1
ATOM 2516 N N . VAL B 1 66 ? 15.391 -8.898 -26.469 1 78.31 66 VAL B N 1
ATOM 2517 C CA . VAL B 1 66 ? 14.578 -7.934 -25.719 1 78.31 66 VAL B CA 1
ATOM 2518 C C . VAL B 1 66 ? 15.297 -6.586 -25.688 1 78.31 66 VAL B C 1
ATOM 2520 O O . VAL B 1 66 ? 16.5 -6.52 -25.391 1 78.31 66 VAL B O 1
ATOM 2523 N N . PRO B 1 67 ? 14.617 -5.578 -26.047 1 71.38 67 PRO B N 1
ATOM 2524 C CA . PRO B 1 67 ? 15.258 -4.258 -26.016 1 71.38 67 PRO B CA 1
ATOM 2525 C C . PRO B 1 67 ? 15.914 -3.947 -24.672 1 71.38 67 PRO B C 1
ATOM 2527 O O . PRO B 1 67 ? 15.383 -4.32 -23.625 1 71.38 67 PRO B O 1
ATOM 2530 N N . ARG B 1 68 ? 17.156 -3.395 -24.844 1 64.69 68 ARG B N 1
ATOM 2531 C CA . ARG B 1 68 ? 17.875 -3.002 -23.641 1 64.69 68 ARG B CA 1
ATOM 2532 C C . ARG B 1 68 ? 17.172 -1.851 -22.938 1 64.69 68 ARG B C 1
ATOM 2534 O O . ARG B 1 68 ? 16.656 -0.933 -23.578 1 64.69 68 ARG B O 1
ATOM 2541 N N . ARG B 1 69 ? 17.109 -2.092 -21.781 1 64.31 69 ARG B N 1
ATOM 2542 C CA . ARG B 1 69 ? 16.469 -1.139 -20.875 1 64.31 69 ARG B CA 1
ATOM 2543 C C . ARG B 1 69 ? 17.312 0.13 -20.734 1 64.31 69 ARG B C 1
ATOM 2545 O O . ARG B 1 69 ? 18.109 0.256 -19.797 1 64.31 69 ARG B O 1
ATOM 2552 N N . ARG B 1 70 ? 17.484 0.855 -21.891 1 65.81 70 ARG B N 1
ATOM 2553 C CA . ARG B 1 70 ? 18.281 2.074 -21.844 1 65.81 70 ARG B CA 1
ATOM 2554 C C . ARG B 1 70 ? 17.406 3.307 -21.703 1 65.81 70 ARG B C 1
ATOM 2556 O O . ARG B 1 70 ? 16.172 3.209 -21.781 1 65.81 70 ARG B O 1
ATOM 2563 N N . ALA B 1 71 ? 17.812 4.312 -21.188 1 77.56 71 ALA B N 1
ATOM 2564 C CA . ALA B 1 71 ? 17.328 5.691 -21.141 1 77.56 71 ALA B CA 1
ATOM 2565 C C . ALA B 1 71 ? 16.109 5.816 -20.234 1 77.56 71 ALA B C 1
ATOM 2567 O O . ALA B 1 71 ? 15.094 6.395 -20.641 1 77.56 71 ALA B O 1
ATOM 2568 N N . ILE B 1 72 ? 16.25 5.305 -19.062 1 84.75 72 ILE B N 1
ATOM 2569 C CA . ILE B 1 72 ? 15.18 5.293 -18.078 1 84.75 72 ILE B CA 1
ATOM 2570 C C . ILE B 1 72 ? 14.789 6.727 -17.719 1 84.75 72 ILE B C 1
ATOM 2572 O O . ILE B 1 72 ? 13.719 6.965 -17.172 1 84.75 72 ILE B O 1
ATOM 2576 N N . ASP B 1 73 ? 15.625 7.543 -18.234 1 86.94 73 ASP B N 1
ATOM 2577 C CA . ASP B 1 73 ? 15.375 8.953 -17.953 1 86.94 73 ASP B CA 1
ATOM 2578 C C . ASP B 1 73 ? 14.297 9.516 -18.875 1 86.94 73 ASP B C 1
ATOM 2580 O O . ASP B 1 73 ? 13.758 10.594 -18.625 1 86.94 73 ASP B O 1
ATOM 2584 N N . THR B 1 74 ? 14.008 8.758 -19.875 1 89.38 74 THR B N 1
ATOM 2585 C CA . THR B 1 74 ? 12.93 9.164 -20.766 1 89.38 74 THR B CA 1
ATOM 2586 C C . THR B 1 74 ? 11.641 8.414 -20.438 1 89.38 74 THR B C 1
ATOM 2588 O O . THR B 1 74 ? 11.68 7.285 -19.938 1 89.38 74 THR B O 1
ATOM 2591 N N . PRO B 1 75 ? 10.492 9.031 -20.766 1 89.19 75 PRO B N 1
ATOM 2592 C CA . PRO B 1 75 ? 9.227 8.336 -20.547 1 89.19 75 PRO B CA 1
ATOM 2593 C C . PRO B 1 75 ? 9.141 7.004 -21.297 1 89.19 75 PRO B C 1
ATOM 2595 O O . PRO B 1 75 ? 8.641 6.02 -20.75 1 89.19 75 PRO B O 1
ATOM 2598 N N . HIS B 1 76 ? 9.664 6.965 -22.516 1 91.19 76 HIS B N 1
ATOM 2599 C CA . HIS B 1 76 ? 9.648 5.73 -23.297 1 91.19 76 HIS B CA 1
ATOM 2600 C C . HIS B 1 76 ? 10.508 4.656 -22.641 1 91.19 76 HIS B C 1
ATOM 2602 O O . HIS B 1 76 ? 10.078 3.506 -22.516 1 91.19 76 HIS B O 1
ATOM 2608 N N . GLY B 1 77 ? 11.695 5.051 -22.234 1 92.44 77 GLY B N 1
ATOM 2609 C CA . GLY B 1 77 ? 12.57 4.105 -21.562 1 92.44 77 GLY B CA 1
ATOM 2610 C C . GLY B 1 77 ? 11.984 3.551 -20.281 1 92.44 77 GLY B C 1
ATOM 2611 O O . GLY B 1 77 ? 12.094 2.354 -20 1 92.44 77 GLY B O 1
ATOM 2612 N N . ARG B 1 78 ? 11.336 4.367 -19.547 1 93.88 78 ARG B N 1
ATOM 2613 C CA . ARG B 1 78 ? 10.672 3.938 -18.312 1 93.88 78 ARG B CA 1
ATOM 2614 C C . ARG B 1 78 ? 9.531 2.98 -18.625 1 93.88 78 ARG B C 1
ATOM 2616 O O . ARG B 1 78 ? 9.352 1.972 -17.938 1 93.88 78 ARG B O 1
ATOM 2623 N N . ALA B 1 79 ? 8.82 3.324 -19.641 1 94.56 79 ALA B N 1
ATOM 2624 C CA . ALA B 1 79 ? 7.703 2.475 -20.047 1 94.56 79 ALA B CA 1
ATOM 2625 C C . ALA B 1 79 ? 8.188 1.075 -20.422 1 94.56 79 ALA B C 1
ATOM 2627 O O . ALA B 1 79 ? 7.559 0.078 -20.062 1 94.56 79 ALA B O 1
ATOM 2628 N N . VAL B 1 80 ? 9.266 0.979 -21.125 1 94.25 80 VAL B N 1
ATOM 2629 C CA . VAL B 1 80 ? 9.82 -0.304 -21.547 1 94.25 80 VAL B CA 1
ATOM 2630 C C . VAL B 1 80 ? 10.234 -1.116 -20.312 1 94.25 80 VAL B C 1
ATOM 2632 O O . VAL B 1 80 ? 9.945 -2.312 -20.234 1 94.25 80 VAL B O 1
ATOM 2635 N N . LEU B 1 81 ? 10.867 -0.438 -19.375 1 94.62 81 LEU B N 1
ATOM 2636 C CA . LEU B 1 81 ? 11.281 -1.097 -18.141 1 94.62 81 LEU B CA 1
ATOM 2637 C C . LEU B 1 81 ? 10.078 -1.593 -17.359 1 94.62 81 LEU B C 1
ATOM 2639 O O . LEU B 1 81 ? 10.031 -2.754 -16.938 1 94.62 81 LEU B O 1
ATOM 2643 N N . LEU B 1 82 ? 9.117 -0.772 -17.188 1 96.5 82 LEU B N 1
ATOM 2644 C CA . LEU B 1 82 ? 7.922 -1.116 -16.438 1 96.5 82 LEU B CA 1
ATOM 2645 C C . LEU B 1 82 ? 7.121 -2.201 -17.141 1 96.5 82 LEU B C 1
ATOM 2647 O O . LEU B 1 82 ? 6.504 -3.049 -16.484 1 96.5 82 LEU B O 1
ATOM 2651 N N . HIS B 1 83 ? 7.117 -2.201 -18.469 1 96.62 83 HIS B N 1
ATOM 2652 C CA . HIS B 1 83 ? 6.488 -3.256 -19.266 1 96.62 83 HIS B CA 1
ATOM 2653 C C . HIS B 1 83 ? 7.137 -4.609 -18.984 1 96.62 83 HIS B C 1
ATOM 2655 O O . HIS B 1 83 ? 6.441 -5.617 -18.828 1 96.62 83 HIS B O 1
ATOM 2661 N N . ALA B 1 84 ? 8.422 -4.605 -18.906 1 94.38 84 ALA B N 1
ATOM 2662 C CA . ALA B 1 84 ? 9.148 -5.84 -18.594 1 94.38 84 ALA B CA 1
ATOM 2663 C C . ALA B 1 84 ? 8.789 -6.355 -17.203 1 94.38 84 ALA B C 1
ATOM 2665 O O . ALA B 1 84 ? 8.617 -7.562 -17.016 1 94.38 84 ALA B O 1
ATOM 2666 N N . LEU B 1 85 ? 8.648 -5.461 -16.266 1 96 85 LEU B N 1
ATOM 2667 C CA . LEU B 1 85 ? 8.258 -5.852 -14.914 1 96 85 LEU B CA 1
ATOM 2668 C C . LEU B 1 85 ? 6.832 -6.387 -14.891 1 96 85 LEU B C 1
ATOM 2670 O O . LEU B 1 85 ? 6.547 -7.383 -14.219 1 96 85 LEU B O 1
ATOM 2674 N N . ALA B 1 86 ? 5.984 -5.742 -15.648 1 97.5 86 ALA B N 1
ATOM 2675 C CA . ALA B 1 86 ? 4.613 -6.23 -15.766 1 97.5 86 ALA B CA 1
ATOM 2676 C C . ALA B 1 86 ? 4.578 -7.641 -16.344 1 97.5 86 ALA B C 1
ATOM 2678 O O . ALA B 1 86 ? 3.785 -8.477 -15.906 1 97.5 86 ALA B O 1
ATOM 2679 N N . HIS B 1 87 ? 5.418 -7.914 -17.297 1 96.38 87 HIS B N 1
ATOM 2680 C CA . HIS B 1 87 ? 5.5 -9.234 -17.906 1 96.38 87 HIS B CA 1
ATOM 2681 C C . HIS B 1 87 ? 5.949 -10.281 -16.891 1 96.38 87 HIS B C 1
ATOM 2683 O O . HIS B 1 87 ? 5.422 -11.398 -16.875 1 96.38 87 HIS B O 1
ATOM 2689 N N . ILE B 1 88 ? 6.91 -9.891 -16.094 1 95.31 88 ILE B N 1
ATOM 2690 C CA . ILE B 1 88 ? 7.398 -10.797 -15.062 1 95.31 88 ILE B CA 1
ATOM 2691 C C . ILE B 1 88 ? 6.266 -11.133 -14.094 1 95.31 88 ILE B C 1
ATOM 2693 O O . ILE B 1 88 ? 6.055 -12.297 -13.758 1 95.31 88 ILE B O 1
ATOM 2697 N N . GLU B 1 89 ? 5.496 -10.141 -13.711 1 97.44 89 GLU B N 1
ATOM 2698 C CA . GLU B 1 89 ? 4.387 -10.359 -12.789 1 97.44 89 GLU B CA 1
ATOM 2699 C C . GLU B 1 89 ? 3.295 -11.211 -13.438 1 97.44 89 GLU B C 1
ATOM 2701 O O . GLU B 1 89 ? 2.693 -12.062 -12.781 1 97.44 89 GLU B O 1
ATOM 2706 N N . PHE B 1 90 ? 3.006 -10.93 -14.703 1 97.62 90 PHE B N 1
ATOM 2707 C CA . PHE B 1 90 ? 2.027 -11.727 -15.43 1 97.62 90 PHE B CA 1
ATOM 2708 C C . PHE B 1 90 ? 2.422 -13.203 -15.422 1 97.62 90 PHE B C 1
ATOM 2710 O O . PHE B 1 90 ? 1.593 -14.07 -15.156 1 97.62 90 PHE B O 1
ATOM 2717 N N . ASN B 1 91 ? 3.668 -13.422 -15.688 1 96.38 91 ASN B N 1
ATOM 2718 C CA . ASN B 1 91 ? 4.156 -14.797 -15.664 1 96.38 91 ASN B CA 1
ATOM 2719 C C . ASN B 1 91 ? 4.09 -15.391 -14.258 1 96.38 91 ASN B C 1
ATOM 2721 O O . ASN B 1 91 ? 3.836 -16.578 -14.094 1 96.38 91 ASN B O 1
ATOM 2725 N N . ALA B 1 92 ? 4.309 -14.523 -13.266 1 97.75 92 ALA B N 1
ATOM 2726 C CA . ALA B 1 92 ? 4.254 -14.992 -11.883 1 97.75 92 ALA B CA 1
ATOM 2727 C C . ALA B 1 92 ? 2.842 -15.422 -11.5 1 97.75 92 ALA B C 1
ATOM 2729 O O . ALA B 1 92 ? 2.66 -16.359 -10.719 1 97.75 92 ALA B O 1
ATOM 2730 N N . ILE B 1 93 ? 1.821 -14.805 -12.07 1 98.5 93 ILE B N 1
ATOM 2731 C CA . ILE B 1 93 ? 0.45 -15.281 -11.914 1 98.5 93 ILE B CA 1
ATOM 2732 C C . ILE B 1 93 ? 0.339 -16.719 -12.414 1 98.5 93 ILE B C 1
ATOM 2734 O O . ILE B 1 93 ? -0.172 -17.594 -11.711 1 98.5 93 ILE B O 1
ATOM 2738 N N . ASN B 1 94 ? 0.839 -16.969 -13.594 1 98.31 94 ASN B N 1
ATOM 2739 C CA . ASN B 1 94 ? 0.789 -18.281 -14.211 1 98.31 94 ASN B CA 1
ATOM 2740 C C . ASN B 1 94 ? 1.507 -19.328 -13.359 1 98.31 94 ASN B C 1
ATOM 2742 O O . ASN B 1 94 ? 0.988 -20.422 -13.141 1 98.31 94 ASN B O 1
ATOM 2746 N N . LEU B 1 95 ? 2.67 -18.953 -12.906 1 98.19 95 LEU B N 1
ATOM 2747 C CA . LEU B 1 95 ? 3.473 -19.891 -12.117 1 98.19 95 LEU B CA 1
ATOM 2748 C C . LEU B 1 95 ? 2.736 -20.297 -10.852 1 98.19 95 LEU B C 1
ATOM 2750 O O . LEU B 1 95 ? 2.682 -21.484 -10.516 1 98.19 95 LEU B O 1
ATOM 2754 N N . ALA B 1 96 ? 2.158 -19.328 -10.172 1 98.75 96 ALA B N 1
ATOM 2755 C CA . ALA B 1 96 ? 1.466 -19.609 -8.914 1 98.75 96 ALA B CA 1
ATOM 2756 C C . ALA B 1 96 ? 0.196 -20.422 -9.156 1 98.75 96 ALA B C 1
ATOM 2758 O O . ALA B 1 96 ? -0.08 -21.391 -8.438 1 98.75 96 ALA B O 1
ATOM 2759 N N . LEU B 1 97 ? -0.538 -20.062 -10.203 1 98.81 97 LEU B N 1
ATOM 2760 C CA . LEU B 1 97 ? -1.738 -20.828 -10.547 1 98.81 97 LEU B CA 1
ATOM 2761 C C . LEU B 1 97 ? -1.39 -22.266 -10.922 1 98.81 97 LEU B C 1
ATOM 2763 O O . LEU B 1 97 ? -2.123 -23.188 -10.57 1 98.81 97 LEU B O 1
ATOM 2767 N N . ASP B 1 98 ? -0.318 -22.438 -11.586 1 98.69 98 ASP B N 1
ATOM 2768 C CA . ASP B 1 98 ? 0.105 -23.781 -11.984 1 98.69 98 ASP B CA 1
ATOM 2769 C C . ASP B 1 98 ? 0.429 -24.641 -10.766 1 98.69 98 ASP B C 1
ATOM 2771 O O . ASP B 1 98 ? 0.125 -25.844 -10.742 1 98.69 98 ASP B O 1
ATOM 2775 N N . ALA B 1 99 ? 1.043 -24.031 -9.797 1 98.5 99 ALA B N 1
ATOM 2776 C CA . ALA B 1 99 ? 1.335 -24.766 -8.57 1 98.5 99 ALA B CA 1
ATOM 2777 C C . ALA B 1 99 ? 0.05 -25.203 -7.875 1 98.5 99 ALA B C 1
ATOM 2779 O O . ALA B 1 99 ? -0.001 -26.281 -7.27 1 98.5 99 ALA B O 1
ATOM 2780 N N . VAL B 1 100 ? -0.988 -24.453 -7.98 1 98.69 100 VAL B N 1
ATOM 2781 C CA . VAL B 1 100 ? -2.238 -24.688 -7.27 1 98.69 100 VAL B CA 1
ATOM 2782 C C . VAL B 1 100 ? -2.949 -25.906 -7.867 1 98.69 100 VAL B C 1
ATOM 2784 O O . VAL B 1 100 ? -3.355 -26.812 -7.141 1 98.69 100 VAL B O 1
ATOM 2787 N N . TRP B 1 101 ? -3.115 -25.938 -9.141 1 98.5 101 TRP B N 1
ATOM 2788 C CA . TRP B 1 101 ? -3.969 -26.969 -9.727 1 98.5 101 TRP B CA 1
ATOM 2789 C C . TRP B 1 101 ? -3.197 -28.266 -9.93 1 98.5 101 TRP B C 1
ATOM 2791 O O . TRP B 1 101 ? -3.775 -29.359 -9.883 1 98.5 101 TRP B O 1
ATOM 2801 N N . ARG B 1 102 ? -1.934 -28.234 -10.156 1 98.19 102 ARG B N 1
ATOM 2802 C CA . ARG B 1 102 ? -1.188 -29.328 -10.789 1 98.19 102 ARG B CA 1
ATOM 2803 C C . ARG B 1 102 ? -0.866 -30.422 -9.789 1 98.19 102 ARG B C 1
ATOM 2805 O O . ARG B 1 102 ? -0.967 -31.609 -10.109 1 98.19 102 ARG B O 1
ATOM 2812 N N . PHE B 1 103 ? -0.455 -30.047 -8.609 1 98.5 103 PHE B N 1
ATOM 2813 C CA . PHE B 1 103 ? 0.117 -31.016 -7.688 1 98.5 103 PHE B CA 1
ATOM 2814 C C . PHE B 1 103 ? -0.936 -31.531 -6.711 1 98.5 103 PHE B C 1
ATOM 2816 O O . PHE B 1 103 ? -1.164 -30.906 -5.664 1 98.5 103 PHE B O 1
ATOM 2823 N N . ALA B 1 104 ? -1.479 -32.688 -7.039 1 98 104 ALA B N 1
ATOM 2824 C CA . ALA B 1 104 ? -2.434 -33.312 -6.133 1 98 104 ALA B CA 1
ATOM 2825 C C . ALA B 1 104 ? -1.729 -33.906 -4.902 1 98 104 ALA B C 1
ATOM 2827 O O . ALA B 1 104 ? -0.533 -34.188 -4.949 1 98 104 ALA B O 1
ATOM 2828 N N . GLY B 1 105 ? -2.459 -33.938 -3.799 1 97.75 105 GLY B N 1
ATOM 2829 C CA . GLY B 1 105 ? -1.974 -34.656 -2.633 1 97.75 105 GLY B CA 1
ATOM 2830 C C . GLY B 1 105 ? -1.154 -33.781 -1.694 1 97.75 105 GLY B C 1
ATOM 2831 O O . GLY B 1 105 ? -0.602 -34.281 -0.709 1 97.75 105 GLY B O 1
ATOM 2832 N N . MET B 1 106 ? -1.07 -32.531 -1.994 1 98.44 106 MET B N 1
ATOM 2833 C CA . MET B 1 106 ? -0.416 -31.609 -1.069 1 98.44 106 MET B CA 1
ATOM 2834 C C . MET B 1 106 ? -1.372 -31.172 0.038 1 98.44 106 MET B C 1
ATOM 2836 O O . MET B 1 106 ? -2.592 -31.266 -0.119 1 98.44 106 MET B O 1
ATOM 2840 N N . PRO B 1 107 ? -0.785 -30.781 1.191 1 98.44 107 PRO B N 1
ATOM 2841 C CA . PRO B 1 107 ? -1.665 -30.219 2.221 1 98.44 107 PRO B CA 1
ATOM 2842 C C . PRO B 1 107 ? -2.455 -29.016 1.729 1 98.44 107 PRO B C 1
ATOM 2844 O O . PRO B 1 107 ? -1.96 -28.234 0.901 1 98.44 107 PRO B O 1
ATOM 2847 N N . VAL B 1 108 ? -3.629 -28.812 2.252 1 98.38 108 VAL B N 1
ATOM 2848 C CA . VAL B 1 108 ? -4.5 -27.703 1.853 1 98.38 108 VAL B CA 1
ATOM 2849 C C . VAL B 1 108 ? -3.762 -26.391 2.018 1 98.38 108 VAL B C 1
ATOM 2851 O O . VAL B 1 108 ? -3.934 -25.469 1.211 1 98.38 108 VAL B O 1
ATOM 2854 N N . ALA B 1 109 ? -2.902 -26.266 3.02 1 98.5 109 ALA B N 1
ATOM 2855 C CA . ALA B 1 109 ? -2.137 -25.047 3.264 1 98.5 109 ALA B CA 1
ATOM 2856 C C . ALA B 1 109 ? -1.259 -24.703 2.064 1 98.5 109 ALA B C 1
ATOM 2858 O O . ALA B 1 109 ? -0.995 -23.531 1.802 1 98.5 109 ALA B O 1
ATOM 2859 N N . PHE B 1 110 ? -0.776 -25.75 1.322 1 98.81 110 PHE B N 1
ATOM 2860 C CA . PHE B 1 110 ? 0.004 -25.547 0.108 1 98.81 110 PHE B CA 1
ATOM 2861 C C . PHE B 1 110 ? -0.803 -24.766 -0.927 1 98.81 110 PHE B C 1
ATOM 2863 O O . PHE B 1 110 ? -0.331 -23.766 -1.467 1 98.81 110 PHE B O 1
ATOM 2870 N N . TYR B 1 111 ? -2.027 -25.203 -1.108 1 98.81 111 TYR B N 1
ATOM 2871 C CA . TYR B 1 111 ? -2.891 -24.578 -2.111 1 98.81 111 TYR B CA 1
ATOM 2872 C C . TYR B 1 111 ? -3.291 -23.172 -1.696 1 98.81 111 TYR B C 1
ATOM 2874 O O . TYR B 1 111 ? -3.326 -22.266 -2.527 1 98.81 111 TYR B O 1
ATOM 2882 N N . ARG B 1 112 ? -3.496 -22.984 -0.432 1 98.5 112 ARG B N 1
ATOM 2883 C CA . ARG B 1 112 ? -3.832 -21.656 0.078 1 98.5 112 ARG B CA 1
ATOM 2884 C C . ARG B 1 112 ? -2.67 -20.688 -0.104 1 98.5 112 ARG B C 1
ATOM 2886 O O . ARG B 1 112 ? -2.871 -19.531 -0.492 1 98.5 112 ARG B O 1
ATOM 2893 N N . ASP B 1 113 ? -1.471 -21.125 0.216 1 98.69 113 ASP B N 1
ATOM 2894 C CA . ASP B 1 113 ? -0.282 -20.297 0.063 1 98.69 113 ASP B CA 1
ATOM 2895 C C . ASP B 1 113 ? -0.111 -19.844 -1.385 1 98.69 113 ASP B C 1
ATOM 2897 O O . ASP B 1 113 ? 0.041 -18.656 -1.654 1 98.69 113 ASP B O 1
ATOM 2901 N N . TRP B 1 114 ? -0.185 -20.766 -2.266 1 98.81 114 TRP B N 1
ATOM 2902 C CA . TRP B 1 114 ? 0.102 -20.438 -3.656 1 98.81 114 TRP B CA 1
ATOM 2903 C C . TRP B 1 114 ? -1.054 -19.672 -4.281 1 98.81 114 TRP B C 1
ATOM 2905 O O . TRP B 1 114 ? -0.847 -18.844 -5.176 1 98.81 114 TRP B O 1
ATOM 2915 N N . MET B 1 115 ? -2.316 -19.922 -3.795 1 98.75 115 MET B N 1
ATOM 2916 C CA . MET B 1 115 ? -3.426 -19.078 -4.254 1 98.75 115 MET B CA 1
ATOM 2917 C C . MET B 1 115 ? -3.266 -17.641 -3.77 1 98.75 115 MET B C 1
ATOM 2919 O O . MET B 1 115 ? -3.572 -16.703 -4.5 1 98.75 115 MET B O 1
ATOM 2923 N N . ARG B 1 116 ? -2.789 -17.484 -2.553 1 98.12 116 ARG B N 1
ATOM 2924 C CA . ARG B 1 116 ? -2.477 -16.156 -2.051 1 98.12 116 ARG B CA 1
ATOM 2925 C C . ARG B 1 116 ? -1.399 -15.492 -2.9 1 98.12 116 ARG B C 1
ATOM 2927 O O . ARG B 1 116 ? -1.534 -14.328 -3.279 1 98.12 116 ARG B O 1
ATOM 2934 N N . VAL B 1 117 ? -0.352 -16.219 -3.217 1 98.69 117 VAL B N 1
ATOM 2935 C CA . VAL B 1 117 ? 0.727 -15.695 -4.051 1 98.69 117 VAL B CA 1
ATOM 2936 C C . VAL B 1 117 ? 0.177 -15.297 -5.418 1 98.69 117 VAL B C 1
ATOM 2938 O O . VAL B 1 117 ? 0.479 -14.219 -5.922 1 98.69 117 VAL B O 1
ATOM 2941 N N . ALA B 1 118 ? -0.668 -16.156 -6 1 98.81 118 ALA B N 1
ATOM 2942 C CA . ALA B 1 118 ? -1.254 -15.836 -7.301 1 98.81 118 ALA B CA 1
ATOM 2943 C C . ALA B 1 118 ? -2.035 -14.531 -7.25 1 98.81 118 ALA B C 1
ATOM 2945 O O . ALA B 1 118 ? -1.916 -13.695 -8.148 1 98.81 118 ALA B O 1
ATOM 2946 N N . ALA B 1 119 ? -2.818 -14.367 -6.23 1 98.38 119 ALA B N 1
ATOM 2947 C CA . ALA B 1 119 ? -3.615 -13.156 -6.082 1 98.38 119 ALA B CA 1
ATOM 2948 C C . ALA B 1 119 ? -2.721 -11.93 -5.895 1 98.38 119 ALA B C 1
ATOM 2950 O O . ALA B 1 119 ? -2.982 -10.867 -6.469 1 98.38 119 ALA B O 1
ATOM 2951 N N . GLU B 1 120 ? -1.659 -12.031 -5.121 1 98.19 120 GLU B N 1
ATOM 2952 C CA . GLU B 1 120 ? -0.719 -10.93 -4.926 1 98.19 120 GLU B CA 1
ATOM 2953 C C . GLU B 1 120 ? -0.013 -10.57 -6.23 1 98.19 120 GLU B C 1
ATOM 2955 O O . GLU B 1 120 ? 0.147 -9.391 -6.551 1 98.19 120 GLU B O 1
ATOM 2960 N N . GLU B 1 121 ? 0.376 -11.602 -7.02 1 98.56 121 GLU B N 1
ATOM 2961 C CA . GLU B 1 121 ? 0.991 -11.336 -8.312 1 98.56 121 GLU B CA 1
ATOM 2962 C C . GLU B 1 121 ? 0.016 -10.641 -9.258 1 98.56 121 GLU B C 1
ATOM 2964 O O . GLU B 1 121 ? 0.417 -9.781 -10.047 1 98.56 121 GLU B O 1
ATOM 2969 N N . ALA B 1 122 ? -1.225 -11.07 -9.195 1 98.69 122 ALA B N 1
ATOM 2970 C CA . ALA B 1 122 ? -2.246 -10.422 -10.008 1 98.69 122 ALA B CA 1
ATOM 2971 C C . ALA B 1 122 ? -2.402 -8.953 -9.625 1 98.69 122 ALA B C 1
ATOM 2973 O O . ALA B 1 122 ? -2.586 -8.094 -10.484 1 98.69 122 ALA B O 1
ATOM 2974 N N . THR B 1 123 ? -2.334 -8.688 -8.383 1 98.12 123 THR B N 1
ATOM 2975 C CA . THR B 1 123 ? -2.357 -7.305 -7.926 1 98.12 123 THR B CA 1
ATOM 2976 C C . THR B 1 123 ? -1.152 -6.539 -8.453 1 98.12 123 THR B C 1
ATOM 2978 O O . THR B 1 123 ? -1.296 -5.426 -8.969 1 98.12 123 THR B O 1
ATOM 2981 N N . HIS B 1 124 ? 0.069 -7.125 -8.312 1 98.5 124 HIS B N 1
ATOM 2982 C CA . HIS B 1 124 ? 1.274 -6.488 -8.828 1 98.5 124 HIS B CA 1
ATOM 2983 C C . HIS B 1 124 ? 1.127 -6.145 -10.305 1 98.5 124 HIS B C 1
ATOM 2985 O O . HIS B 1 124 ? 1.41 -5.016 -10.719 1 98.5 124 HIS B O 1
ATOM 2991 N N . PHE B 1 125 ? 0.655 -7.102 -11.102 1 98.62 125 PHE B N 1
ATOM 2992 C CA . PHE B 1 125 ? 0.452 -6.883 -12.523 1 98.62 125 PHE B CA 1
ATOM 2993 C C . PHE B 1 125 ? -0.516 -5.73 -12.766 1 98.62 125 PHE B C 1
ATOM 2995 O O . PHE B 1 125 ? -0.271 -4.879 -13.625 1 98.62 125 PHE B O 1
ATOM 3002 N N . SER B 1 126 ? -1.624 -5.715 -11.977 1 98 126 SER B N 1
ATOM 3003 C CA . SER B 1 126 ? -2.643 -4.68 -12.133 1 98 126 SER B CA 1
ATOM 3004 C C . SER B 1 126 ? -2.082 -3.301 -11.812 1 98 126 SER B C 1
ATOM 3006 O O . SER B 1 126 ? -2.379 -2.326 -12.508 1 98 126 SER B O 1
ATOM 3008 N N . LEU B 1 127 ? -1.284 -3.16 -10.773 1 97.94 127 LEU B N 1
ATOM 3009 C CA . LEU B 1 127 ? -0.663 -1.894 -10.406 1 97.94 127 LEU B CA 1
ATOM 3010 C C . LEU B 1 127 ? 0.262 -1.398 -11.516 1 97.94 127 LEU B C 1
ATOM 3012 O O . LEU B 1 127 ? 0.197 -0.232 -11.906 1 97.94 127 LEU B O 1
ATOM 3016 N N . LEU B 1 128 ? 1.133 -2.281 -12.031 1 98.12 128 LEU B N 1
ATOM 3017 C CA . LEU B 1 128 ? 2.078 -1.923 -13.078 1 98.12 128 LEU B CA 1
ATOM 3018 C C . LEU B 1 128 ? 1.349 -1.563 -14.367 1 98.12 128 LEU B C 1
ATOM 3020 O O . LEU B 1 128 ? 1.722 -0.607 -15.055 1 98.12 128 LEU B O 1
ATOM 3024 N N . SER B 1 129 ? 0.276 -2.338 -14.648 1 97.56 129 SER B N 1
ATOM 3025 C CA . SER B 1 129 ? -0.505 -2.074 -15.852 1 97.56 129 SER B CA 1
ATOM 3026 C C . SER B 1 129 ? -1.181 -0.709 -15.789 1 97.56 129 SER B C 1
ATOM 3028 O O . SER B 1 129 ? -1.193 0.032 -16.766 1 97.56 129 SER B O 1
ATOM 3030 N N . ALA B 1 130 ? -1.732 -0.383 -14.672 1 95.88 130 ALA B N 1
ATOM 3031 C CA . ALA B 1 130 ? -2.352 0.929 -14.5 1 95.88 130 ALA B CA 1
ATOM 3032 C C . ALA B 1 130 ? -1.318 2.045 -14.633 1 95.88 130 ALA B C 1
ATOM 3034 O O . ALA B 1 130 ? -1.595 3.086 -15.227 1 95.88 130 ALA B O 1
ATOM 3035 N N . HIS B 1 131 ? -0.146 1.864 -14.07 1 96.75 131 HIS B N 1
ATOM 3036 C CA . HIS B 1 131 ? 0.901 2.875 -14.164 1 96.75 131 HIS B CA 1
ATOM 3037 C C . HIS B 1 131 ? 1.38 3.033 -15.609 1 96.75 131 HIS B C 1
ATOM 3039 O O . HIS B 1 131 ? 1.655 4.148 -16.047 1 96.75 131 HIS B O 1
ATOM 3045 N N . LEU B 1 132 ? 1.493 1.893 -16.359 1 96.44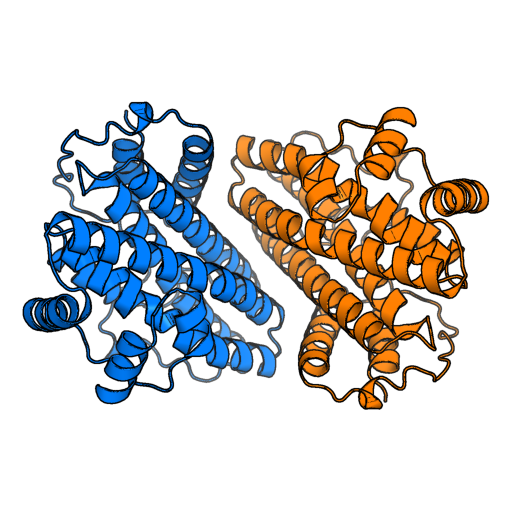 132 LEU B N 1
ATOM 3046 C CA . LEU B 1 132 ? 1.862 1.937 -17.766 1 96.44 132 LEU B CA 1
ATOM 3047 C C . LEU B 1 132 ? 0.916 2.842 -18.547 1 96.44 132 LEU B C 1
ATOM 3049 O O . LEU B 1 132 ? 1.351 3.592 -19.438 1 96.44 132 LEU B O 1
ATOM 3053 N N . ALA B 1 133 ? -0.346 2.777 -18.203 1 92.88 133 ALA B N 1
ATOM 3054 C CA . ALA B 1 133 ? -1.341 3.59 -18.906 1 92.88 133 ALA B CA 1
ATOM 3055 C C . ALA B 1 133 ? -1.053 5.078 -18.719 1 92.88 133 ALA B C 1
ATOM 3057 O O . ALA B 1 133 ? -1.284 5.871 -19.641 1 92.88 133 ALA B O 1
ATOM 3058 N N . THR B 1 134 ? -0.501 5.473 -17.594 1 90.88 134 THR B N 1
ATOM 3059 C CA . THR B 1 134 ? -0.166 6.871 -17.359 1 90.88 134 THR B CA 1
ATOM 3060 C C . THR B 1 134 ? 0.999 7.309 -18.234 1 90.88 134 THR B C 1
ATOM 3062 O O . THR B 1 134 ? 1.238 8.508 -18.406 1 90.88 134 THR B O 1
ATOM 3065 N N . LEU B 1 135 ? 1.763 6.441 -18.75 1 92.75 135 LEU B N 1
ATOM 3066 C CA . LEU B 1 135 ? 2.887 6.707 -19.641 1 92.75 135 LEU B CA 1
ATOM 3067 C C . LEU B 1 135 ? 2.5 6.457 -21.094 1 92.75 135 LEU B C 1
ATOM 3069 O O . LEU B 1 135 ? 3.371 6.324 -21.953 1 92.75 135 LEU B O 1
ATOM 3073 N N . ASP B 1 136 ? 1.164 6.262 -21.297 1 93.12 136 ASP B N 1
ATOM 3074 C CA . ASP B 1 136 ? 0.624 6.008 -22.641 1 93.12 136 ASP B CA 1
ATOM 3075 C C . ASP B 1 136 ? 1.182 4.711 -23.219 1 93.12 136 ASP B C 1
ATOM 3077 O O . ASP B 1 136 ? 1.555 4.66 -24.391 1 93.12 136 ASP B O 1
ATOM 3081 N N . CYS B 1 137 ? 1.354 3.771 -22.391 1 95.06 137 CYS B N 1
ATOM 3082 C CA . CYS B 1 137 ? 1.83 2.438 -22.734 1 95.06 137 CYS B CA 1
ATOM 3083 C C . CYS B 1 137 ? 0.901 1.365 -22.172 1 95.06 137 CYS B C 1
ATOM 3085 O O . CYS B 1 137 ? 0.317 1.539 -21.109 1 95.06 137 CYS B O 1
ATOM 3087 N N . ARG B 1 138 ? 0.707 0.306 -22.969 1 96.31 138 ARG B N 1
ATOM 3088 C CA . ARG B 1 138 ? -0.084 -0.839 -22.531 1 96.31 138 ARG B CA 1
ATOM 3089 C C . ARG B 1 138 ? 0.763 -2.107 -22.484 1 96.31 138 ARG B C 1
ATOM 3091 O O . ARG B 1 138 ? 1.691 -2.266 -23.281 1 96.31 138 ARG B O 1
ATOM 3098 N N . TYR B 1 139 ? 0.417 -2.939 -21.5 1 97.12 139 TYR B N 1
ATOM 3099 C CA . TYR B 1 139 ? 1.044 -4.254 -21.547 1 97.12 139 TYR B CA 1
ATOM 3100 C C . TYR B 1 139 ? 0.795 -4.934 -22.875 1 97.12 139 TYR B C 1
ATOM 3102 O O . TYR B 1 139 ? -0.348 -5.02 -23.344 1 97.12 139 TYR B O 1
ATOM 3110 N N . GLY B 1 140 ? 1.831 -5.418 -23.484 1 97.12 140 GLY B N 1
ATOM 3111 C CA . GLY B 1 140 ? 1.771 -6.004 -24.812 1 97.12 140 GLY B CA 1
ATOM 3112 C C . GLY B 1 140 ? 2.428 -5.141 -25.875 1 97.12 140 GLY B C 1
ATOM 3113 O O . GLY B 1 140 ? 2.719 -5.613 -26.984 1 97.12 140 GLY B O 1
ATOM 3114 N N . ASP B 1 141 ? 2.719 -3.867 -25.562 1 96.19 141 ASP B N 1
ATOM 3115 C CA . ASP B 1 141 ? 3.229 -2.91 -26.547 1 96.19 141 ASP B CA 1
ATOM 3116 C C . ASP B 1 141 ? 4.695 -3.186 -26.859 1 96.19 141 ASP B C 1
ATOM 3118 O O . ASP B 1 141 ? 5.215 -2.707 -27.875 1 96.19 141 ASP B O 1
ATOM 3122 N N . HIS B 1 142 ? 5.418 -3.875 -26.047 1 94.75 142 HIS B N 1
ATOM 3123 C CA . HIS B 1 142 ? 6.832 -4.172 -26.234 1 94.75 142 HIS B CA 1
ATOM 3124 C C . HIS B 1 142 ? 7.098 -5.672 -26.141 1 94.75 142 HIS B C 1
ATOM 3126 O O . HIS B 1 142 ? 6.34 -6.402 -25.5 1 94.75 142 HIS B O 1
ATOM 3132 N N . PRO B 1 143 ? 8.117 -6.152 -26.781 1 93.88 143 PRO B N 1
ATOM 3133 C CA . PRO B 1 143 ? 8.445 -7.578 -26.719 1 93.88 143 PRO B CA 1
ATOM 3134 C C . PRO B 1 143 ? 8.891 -8.016 -25.328 1 93.88 143 PRO B C 1
ATOM 3136 O O . PRO B 1 143 ? 9.258 -7.176 -24.5 1 93.88 143 PRO B O 1
ATOM 3139 N N . ALA B 1 144 ? 8.75 -9.25 -25.078 1 92.31 144 ALA B N 1
ATOM 3140 C CA . ALA B 1 144 ? 9.172 -9.859 -23.812 1 92.31 144 ALA B CA 1
ATOM 3141 C C . ALA B 1 144 ? 9.766 -11.242 -24.031 1 92.31 144 ALA B C 1
ATOM 3143 O O . ALA B 1 144 ? 9.875 -11.695 -25.172 1 92.31 144 ALA B O 1
ATOM 3144 N N . HIS B 1 145 ? 10.297 -11.867 -23.016 1 85.81 145 HIS B N 1
ATOM 3145 C CA . HIS B 1 145 ? 10.836 -13.219 -23.141 1 85.81 145 HIS B CA 1
ATOM 3146 C C . HIS B 1 145 ? 10.07 -14.203 -22.25 1 85.81 145 HIS B C 1
ATOM 3148 O O . HIS B 1 145 ? 9.336 -13.789 -21.359 1 85.81 145 HIS B O 1
ATOM 3154 N N . ASP B 1 146 ? 10.234 -15.484 -22.516 1 82 146 ASP B N 1
ATOM 3155 C CA . ASP B 1 146 ? 9.445 -16.5 -21.828 1 82 146 ASP B CA 1
ATOM 3156 C C . ASP B 1 146 ? 10.32 -17.375 -20.922 1 82 146 ASP B C 1
ATOM 3158 O O . ASP B 1 146 ? 10.016 -18.547 -20.688 1 82 146 ASP B O 1
ATOM 3162 N N . GLY B 1 147 ? 11.367 -16.984 -20.469 1 79.06 147 GLY B N 1
ATOM 31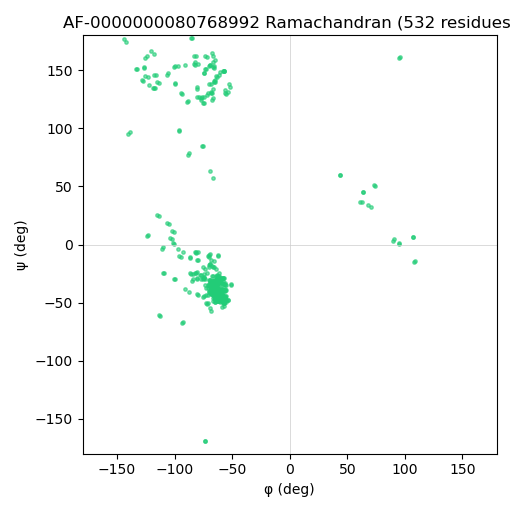63 C CA . GLY B 1 147 ? 12.359 -17.766 -19.75 1 79.06 147 GLY B CA 1
ATOM 3164 C C . GLY B 1 147 ? 11.82 -18.406 -18.484 1 79.06 147 GLY B C 1
ATOM 3165 O O . GLY B 1 147 ? 12.094 -19.578 -18.203 1 79.06 147 GLY B O 1
ATOM 3166 N N . LEU B 1 148 ? 10.922 -17.859 -17.75 1 82.69 148 LEU B N 1
ATOM 3167 C CA . LEU B 1 148 ? 10.438 -18.375 -16.469 1 82.69 148 LEU B CA 1
ATOM 3168 C C . LEU B 1 148 ? 9.547 -19.594 -16.688 1 82.69 148 LEU B C 1
ATOM 3170 O O . LEU B 1 148 ? 9.625 -20.562 -15.938 1 82.69 148 LEU B O 1
ATOM 3174 N N . TRP B 1 149 ? 8.828 -19.625 -17.688 1 90.88 149 TRP B N 1
ATOM 3175 C CA . TRP B 1 149 ? 7.848 -20.688 -17.922 1 90.88 149 TRP B CA 1
ATOM 3176 C C . TRP B 1 149 ? 8.531 -21.969 -18.344 1 90.88 149 TRP B C 1
ATOM 3178 O O . TRP B 1 149 ? 8.039 -23.062 -18.062 1 90.88 149 TRP B O 1
ATOM 3188 N N . GLN B 1 150 ? 9.703 -21.922 -18.922 1 89.25 150 GLN B N 1
ATOM 3189 C CA . GLN B 1 150 ? 10.422 -23.109 -19.359 1 89.25 150 GLN B CA 1
ATOM 3190 C C . GLN B 1 150 ? 10.758 -24.016 -18.188 1 89.25 150 GLN B C 1
ATOM 3192 O O . GLN B 1 150 ? 10.547 -25.234 -18.25 1 89.25 150 GLN B O 1
ATOM 3197 N N . MET B 1 151 ? 11.227 -23.438 -17.125 1 92.81 151 MET B N 1
ATOM 3198 C CA . MET B 1 151 ? 11.555 -24.234 -15.945 1 92.81 151 MET B CA 1
ATOM 3199 C C . MET B 1 151 ? 10.297 -24.797 -15.297 1 92.81 151 MET B C 1
ATOM 3201 O O . MET B 1 151 ? 10.32 -25.906 -14.734 1 92.81 151 MET B O 1
ATOM 3205 N N . THR B 1 152 ? 9.211 -24.094 -15.367 1 95.25 152 THR B N 1
ATOM 3206 C CA . THR B 1 152 ? 7.93 -24.562 -14.867 1 95.25 152 THR B CA 1
ATOM 3207 C C . THR B 1 152 ? 7.488 -25.828 -15.617 1 95.25 152 THR B C 1
ATOM 3209 O O . THR B 1 152 ? 7.051 -26.797 -15 1 95.25 152 THR B O 1
ATOM 3212 N N . GLU B 1 153 ? 7.699 -25.812 -16.891 1 94.62 153 GLU B N 1
ATOM 3213 C CA . GLU B 1 153 ? 7.363 -26.969 -17.688 1 94.62 153 GLU B CA 1
ATOM 3214 C C . GLU B 1 153 ? 8.273 -28.156 -17.375 1 94.62 153 GLU B C 1
ATOM 3216 O O . GLU B 1 153 ? 7.809 -29.281 -17.219 1 94.62 153 GLU B O 1
ATOM 3221 N N . LYS B 1 154 ? 9.531 -27.891 -17.203 1 95.56 154 LYS B N 1
ATO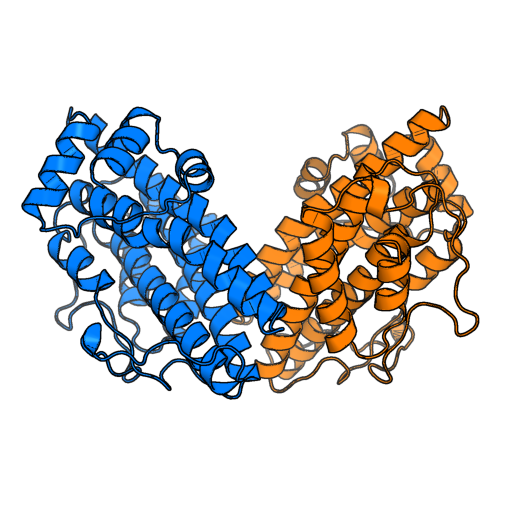M 3222 C CA . LYS B 1 154 ? 10.508 -28.938 -16.922 1 95.56 154 LYS B CA 1
ATOM 3223 C C . LYS B 1 154 ? 10.219 -29.609 -15.586 1 95.56 154 LYS B C 1
ATOM 3225 O O . LYS B 1 154 ? 10.484 -30.812 -15.414 1 95.56 154 LYS B O 1
ATOM 3230 N N . THR B 1 155 ? 9.586 -28.844 -14.68 1 97.44 155 THR B N 1
ATOM 3231 C CA . THR B 1 155 ? 9.391 -29.359 -13.328 1 97.44 155 THR B CA 1
ATOM 3232 C C . THR B 1 155 ? 7.926 -29.734 -13.109 1 97.44 155 THR B C 1
ATOM 3234 O O . THR B 1 155 ? 7.484 -29.891 -11.969 1 97.44 155 THR B O 1
ATOM 3237 N N . ALA B 1 156 ? 7.172 -29.906 -14.133 1 97 156 ALA B N 1
ATOM 3238 C CA . ALA B 1 156 ? 5.723 -30.094 -14.062 1 97 156 ALA B CA 1
ATOM 3239 C C . ALA B 1 156 ? 5.359 -31.359 -13.312 1 97 156 ALA B C 1
ATOM 3241 O O . ALA B 1 156 ? 4.293 -31.453 -12.703 1 97 156 ALA B O 1
ATOM 3242 N N . ALA B 1 157 ? 6.203 -32.344 -13.297 1 96.38 157 ALA B N 1
ATOM 3243 C CA . ALA B 1 157 ? 5.863 -33.625 -12.719 1 96.38 157 ALA B CA 1
ATOM 3244 C C . ALA B 1 157 ? 6.449 -33.781 -11.312 1 96.38 157 ALA B C 1
ATOM 3246 O O . ALA B 1 157 ? 6.281 -34.812 -10.672 1 96.38 157 ALA B O 1
ATOM 3247 N N . ASP B 1 158 ? 7.156 -32.75 -10.812 1 98 158 ASP B N 1
ATOM 3248 C CA . ASP B 1 158 ? 7.91 -32.875 -9.562 1 98 158 ASP B CA 1
ATOM 3249 C C . ASP B 1 158 ? 7.77 -31.625 -8.711 1 98 158 ASP B C 1
ATOM 3251 O O . ASP B 1 158 ? 8.531 -30.672 -8.875 1 98 158 ASP B O 1
ATOM 3255 N N . PRO B 1 159 ? 6.824 -31.688 -7.75 1 98.5 159 PRO B N 1
ATOM 3256 C CA . PRO B 1 159 ? 6.645 -30.484 -6.922 1 98.5 159 PRO B CA 1
ATOM 3257 C C . PRO B 1 159 ? 7.906 -30.125 -6.141 1 98.5 159 PRO B C 1
ATOM 3259 O O . PRO B 1 159 ? 8.133 -28.938 -5.84 1 98.5 159 PRO B O 1
ATOM 3262 N N . LEU B 1 160 ? 8.742 -31.109 -5.812 1 98.69 160 LEU B N 1
ATOM 3263 C CA . LEU B 1 160 ? 9.992 -30.828 -5.121 1 98.69 160 LEU B CA 1
ATOM 3264 C C . LEU B 1 160 ? 10.922 -30 -6 1 98.69 160 LEU B C 1
ATOM 3266 O O . LEU B 1 160 ? 11.422 -28.953 -5.57 1 98.69 160 LEU B O 1
ATOM 3270 N N . ALA B 1 161 ? 11.109 -30.438 -7.223 1 98.44 161 ALA B N 1
ATOM 3271 C CA . ALA B 1 161 ? 11.93 -29.688 -8.172 1 98.44 161 ALA B CA 1
ATOM 3272 C C . ALA B 1 161 ? 11.32 -28.312 -8.461 1 98.44 161 ALA B C 1
ATOM 3274 O O . ALA B 1 161 ? 12.039 -27.312 -8.57 1 98.44 161 ALA B O 1
ATOM 3275 N N . ARG B 1 162 ? 10.023 -28.234 -8.578 1 98.5 162 ARG B N 1
ATOM 3276 C CA . ARG B 1 162 ? 9.32 -26.984 -8.828 1 98.5 162 ARG B CA 1
ATOM 3277 C C . ARG B 1 162 ? 9.609 -25.969 -7.73 1 98.5 162 ARG B C 1
ATOM 3279 O O . ARG B 1 162 ? 10.031 -24.844 -8.016 1 98.5 162 ARG B O 1
ATOM 3286 N N . MET B 1 163 ? 9.383 -26.375 -6.457 1 98.56 163 MET B N 1
ATOM 3287 C CA . MET B 1 163 ? 9.57 -25.453 -5.348 1 98.56 163 MET B CA 1
ATOM 3288 C C . MET B 1 163 ? 11.031 -25.031 -5.23 1 98.56 163 MET B C 1
ATOM 3290 O O . MET B 1 163 ? 11.328 -23.891 -4.887 1 98.56 163 MET B O 1
ATOM 3294 N N . ALA B 1 164 ? 11.938 -25.969 -5.578 1 97.69 164 ALA B N 1
ATOM 3295 C CA . ALA B 1 164 ? 13.375 -25.703 -5.48 1 97.69 164 ALA B CA 1
ATOM 3296 C C . ALA B 1 164 ? 13.812 -24.672 -6.527 1 97.69 164 ALA B C 1
ATOM 3298 O O . ALA B 1 164 ? 14.602 -23.781 -6.23 1 97.69 164 ALA B O 1
ATOM 3299 N N . LEU B 1 165 ? 13.25 -24.812 -7.68 1 96.94 165 LEU B N 1
ATOM 3300 C CA . LEU B 1 165 ? 13.953 -24.172 -8.789 1 96.94 165 LEU B CA 1
ATOM 3301 C C . LEU B 1 165 ? 13.18 -22.969 -9.312 1 96.94 165 LEU B C 1
ATOM 3303 O O . LEU B 1 165 ? 13.773 -22.047 -9.867 1 96.94 165 LEU B O 1
ATOM 3307 N N . VAL B 1 166 ? 11.906 -22.953 -9.117 1 96.81 166 VAL B N 1
ATOM 3308 C CA . VAL B 1 166 ? 11.133 -21.859 -9.68 1 96.81 166 VAL B CA 1
ATOM 3309 C C . VAL B 1 166 ? 10.992 -20.75 -8.641 1 96.81 166 VAL B C 1
ATOM 3311 O O . VAL B 1 166 ? 11.633 -19.703 -8.758 1 96.81 166 VAL B O 1
ATOM 3314 N N . PRO B 1 167 ? 10.258 -20.953 -7.488 1 97.12 167 PRO B N 1
ATOM 3315 C CA . PRO B 1 167 ? 10.141 -19.828 -6.559 1 97.12 167 PRO B CA 1
ATOM 3316 C C . PRO B 1 167 ? 11.438 -19.547 -5.812 1 97.12 167 PRO B C 1
ATOM 3318 O O . PRO B 1 167 ? 11.812 -18.391 -5.641 1 97.12 167 PRO B O 1
ATOM 3321 N N . ARG B 1 168 ? 12.203 -20.547 -5.422 1 94.62 168 ARG B N 1
ATOM 3322 C CA . ARG B 1 168 ? 13.367 -20.375 -4.562 1 94.62 168 ARG B CA 1
ATOM 3323 C C . ARG B 1 168 ? 14.578 -19.906 -5.371 1 94.62 168 ARG B C 1
ATOM 3325 O O . ARG B 1 168 ? 15.523 -19.344 -4.816 1 94.62 168 ARG B O 1
ATOM 3332 N N . THR B 1 169 ? 14.586 -20.188 -6.668 1 93.56 169 THR B N 1
ATOM 3333 C CA . THR B 1 169 ? 15.773 -19.891 -7.469 1 93.56 169 THR B CA 1
ATOM 3334 C C . THR B 1 169 ? 15.469 -18.797 -8.484 1 93.56 169 THR B C 1
ATOM 3336 O O . THR B 1 169 ? 16 -17.688 -8.383 1 93.56 169 THR B O 1
ATOM 3339 N N . LEU B 1 170 ? 14.531 -19.062 -9.359 1 92.38 170 LEU B N 1
ATOM 3340 C CA . LEU B 1 170 ? 14.297 -18.125 -10.461 1 92.38 170 LEU B CA 1
ATOM 3341 C C . LEU B 1 170 ? 13.555 -16.891 -9.969 1 92.38 170 LEU B C 1
ATOM 3343 O O . LEU B 1 170 ? 13.961 -15.766 -10.25 1 92.38 170 LEU B O 1
ATOM 3347 N N . GLU B 1 171 ? 12.492 -17.062 -9.148 1 91.19 171 GLU B N 1
ATOM 3348 C CA . GLU B 1 171 ? 11.727 -15.914 -8.664 1 91.19 171 GLU B CA 1
ATOM 3349 C C . GLU B 1 171 ? 12.492 -15.148 -7.59 1 91.19 171 GLU B C 1
ATOM 3351 O O . GLU B 1 171 ? 12.352 -13.938 -7.465 1 91.19 171 GLU B O 1
ATOM 3356 N N . ALA B 1 172 ? 13.312 -15.836 -6.875 1 93.5 172 ALA B N 1
ATOM 3357 C CA . ALA B 1 172 ? 14.109 -15.219 -5.812 1 93.5 172 ALA B CA 1
ATOM 3358 C C . ALA B 1 172 ? 15.078 -14.188 -6.379 1 93.5 172 ALA B C 1
ATOM 3360 O O . ALA B 1 172 ? 15.594 -13.344 -5.645 1 93.5 172 ALA B O 1
ATOM 3361 N N . ARG B 1 173 ? 15.367 -14.312 -7.668 1 91.31 173 ARG B N 1
ATOM 3362 C CA . ARG B 1 173 ? 16.219 -13.32 -8.312 1 91.31 173 ARG B CA 1
ATOM 3363 C C . ARG B 1 173 ? 15.578 -11.938 -8.258 1 91.31 173 ARG B C 1
ATOM 3365 O O . ARG B 1 173 ? 16.281 -10.922 -8.344 1 91.31 173 ARG B O 1
ATOM 3372 N N . GLY B 1 174 ? 14.289 -11.914 -8.148 1 92.5 174 GLY B N 1
ATOM 3373 C CA . GLY B 1 174 ? 13.594 -10.648 -7.965 1 92.5 174 GLY B CA 1
ATOM 3374 C C . GLY B 1 174 ? 14.023 -9.906 -6.711 1 92.5 174 GLY B C 1
ATOM 3375 O O . GLY B 1 174 ? 14.016 -8.68 -6.676 1 92.5 174 GLY B O 1
ATOM 3376 N N . LEU B 1 175 ? 14.383 -10.633 -5.668 1 95 175 LEU B N 1
ATOM 3377 C CA . LEU B 1 175 ? 14.875 -10.023 -4.438 1 95 175 LEU B CA 1
ATOM 3378 C C . LEU B 1 175 ? 16.156 -9.234 -4.695 1 95 175 LEU B C 1
ATOM 3380 O O . LEU B 1 175 ? 16.406 -8.219 -4.043 1 95 175 LEU B O 1
ATOM 3384 N N . ASP B 1 176 ? 16.938 -9.656 -5.652 1 93.56 176 ASP B N 1
ATOM 3385 C CA . ASP B 1 176 ? 18.219 -9.039 -5.984 1 93.56 176 ASP B CA 1
ATOM 3386 C C . ASP B 1 176 ? 18.031 -7.891 -6.977 1 93.56 176 ASP B C 1
ATOM 3388 O O . ASP B 1 176 ? 18.672 -6.848 -6.859 1 93.56 176 ASP B O 1
ATOM 3392 N N . ALA B 1 177 ? 17.188 -8.086 -7.922 1 91.25 177 ALA B N 1
ATOM 3393 C CA . ALA B 1 177 ? 17.062 -7.184 -9.07 1 91.25 177 ALA B CA 1
ATOM 3394 C C . ALA B 1 177 ? 16.188 -5.977 -8.727 1 91.25 177 ALA B C 1
ATOM 3396 O O . ALA B 1 177 ? 16.359 -4.902 -9.305 1 91.25 177 ALA B O 1
ATOM 3397 N N . SER B 1 178 ? 15.289 -6.074 -7.742 1 93.25 178 SER B N 1
ATOM 3398 C CA . SER B 1 178 ? 14.266 -5.062 -7.504 1 93.25 178 SER B CA 1
ATOM 3399 C C . SER B 1 178 ? 14.875 -3.799 -6.898 1 93.25 178 SER B C 1
ATOM 3401 O O . SER B 1 178 ? 14.57 -2.688 -7.336 1 93.25 178 SER B O 1
ATOM 3403 N N . PRO B 1 179 ? 15.781 -3.924 -5.93 1 93.31 179 PRO B N 1
ATOM 3404 C CA . PRO B 1 179 ? 16.266 -2.705 -5.273 1 93.31 179 PRO B CA 1
ATOM 3405 C C . PRO B 1 179 ? 16.984 -1.765 -6.23 1 93.31 179 PRO B C 1
ATOM 3407 O O . PRO B 1 179 ? 16.688 -0.572 -6.281 1 93.31 179 PRO B O 1
ATOM 3410 N N . PRO B 1 180 ? 17.953 -2.227 -7.086 1 93.75 180 PRO B N 1
ATOM 3411 C CA . PRO B 1 180 ? 18.594 -1.296 -8.023 1 93.75 180 PRO B CA 1
ATOM 3412 C C . PRO B 1 180 ? 17.609 -0.731 -9.047 1 93.75 180 PRO B C 1
ATOM 3414 O O . PRO B 1 180 ? 17.7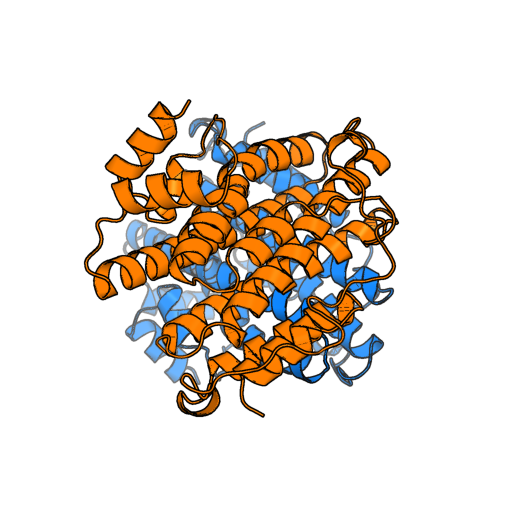34 0.422 -9.469 1 93.75 180 PRO B O 1
ATOM 3417 N N . ILE B 1 181 ? 16.641 -1.481 -9.492 1 94.5 181 ILE B N 1
ATOM 3418 C CA . ILE B 1 181 ? 15.633 -0.997 -10.438 1 94.5 181 ILE B CA 1
ATOM 3419 C C . ILE B 1 181 ? 14.789 0.086 -9.773 1 94.5 181 ILE B C 1
ATOM 3421 O O . ILE B 1 181 ? 14.508 1.124 -10.375 1 94.5 181 ILE B O 1
ATOM 3425 N N . ARG B 1 182 ? 14.391 -0.181 -8.586 1 95.44 182 ARG B N 1
ATOM 3426 C CA . ARG B 1 182 ? 13.648 0.798 -7.801 1 95.44 182 ARG B CA 1
ATOM 3427 C C . ARG B 1 182 ? 14.422 2.107 -7.68 1 95.44 182 ARG B C 1
ATOM 3429 O O . ARG B 1 182 ? 13.859 3.186 -7.883 1 95.44 182 ARG B O 1
ATOM 3436 N N . ALA B 1 183 ? 15.695 2.049 -7.344 1 93.75 183 ALA B N 1
ATOM 3437 C CA . ALA B 1 183 ? 16.547 3.227 -7.195 1 93.75 183 ALA B CA 1
ATOM 3438 C C . ALA B 1 183 ? 16.641 4.004 -8.508 1 93.75 183 ALA B C 1
ATOM 3440 O O . ALA B 1 183 ? 16.609 5.238 -8.5 1 93.75 183 ALA B O 1
ATOM 3441 N N . LYS B 1 184 ? 16.719 3.299 -9.57 1 93.81 184 LYS B N 1
ATOM 3442 C CA . LYS B 1 184 ? 16.812 3.932 -10.883 1 93.81 184 LYS B CA 1
ATOM 3443 C C . LYS B 1 184 ? 15.523 4.68 -11.219 1 93.81 184 LYS B C 1
ATOM 3445 O O . LYS B 1 184 ? 15.562 5.793 -11.75 1 93.81 184 LYS B O 1
ATOM 3450 N N . LEU B 1 185 ? 14.438 4.102 -10.906 1 94.75 185 LEU B N 1
ATOM 3451 C CA . LEU B 1 185 ? 13.156 4.742 -11.156 1 94.75 185 LEU B CA 1
ATOM 3452 C C . LEU B 1 185 ? 13 6 -10.305 1 94.75 185 LEU B C 1
ATOM 3454 O O . LEU B 1 185 ? 12.539 7.035 -10.797 1 94.75 185 LEU B O 1
ATOM 3458 N N . ALA B 1 186 ? 13.414 5.887 -9.117 1 92.88 186 ALA B N 1
ATOM 3459 C CA . ALA B 1 186 ? 13.391 7.047 -8.234 1 92.88 186 ALA B CA 1
ATOM 3460 C C . ALA B 1 186 ? 14.289 8.164 -8.758 1 92.88 186 ALA B C 1
ATOM 3462 O O . ALA B 1 186 ? 13.883 9.328 -8.797 1 92.88 186 ALA B O 1
ATOM 3463 N N . ALA B 1 187 ? 15.461 7.789 -9.164 1 91.75 187 ALA B N 1
ATOM 3464 C CA . ALA B 1 187 ? 16.422 8.758 -9.688 1 91.75 187 ALA B CA 1
ATOM 3465 C C . ALA B 1 187 ? 15.898 9.43 -10.953 1 91.75 187 ALA B C 1
ATOM 3467 O O . ALA B 1 187 ? 16.172 10.609 -11.195 1 91.75 187 ALA B O 1
ATOM 3468 N N . ALA B 1 188 ? 15.117 8.703 -11.672 1 92.38 188 ALA B N 1
ATOM 3469 C CA . ALA B 1 188 ? 14.539 9.227 -12.906 1 92.38 188 ALA B CA 1
ATOM 3470 C C . ALA B 1 188 ? 13.297 10.07 -12.609 1 92.38 188 ALA B C 1
ATOM 3472 O O . ALA B 1 188 ? 12.695 10.641 -13.523 1 92.38 188 ALA B O 1
ATOM 3473 N N . GLY B 1 189 ? 12.891 10.078 -11.375 1 90.81 189 GLY B N 1
ATOM 3474 C CA . GLY B 1 189 ? 11.797 10.938 -10.961 1 90.81 189 GLY B CA 1
ATOM 3475 C C . GLY B 1 189 ? 10.445 10.25 -10.977 1 90.81 189 GLY B C 1
ATOM 3476 O O . GLY B 1 189 ? 9.414 10.883 -10.766 1 90.81 189 GLY B O 1
ATOM 3477 N N . ASP B 1 190 ? 10.438 9.039 -11.336 1 94.12 190 ASP B N 1
ATOM 3478 C CA . ASP B 1 190 ? 9.188 8.281 -11.305 1 94.12 190 ASP B CA 1
ATOM 3479 C C . ASP B 1 190 ? 8.961 7.641 -9.938 1 94.12 190 ASP B C 1
ATOM 3481 O O . ASP B 1 190 ? 9.055 6.418 -9.797 1 94.12 190 ASP B O 1
ATOM 3485 N N . MET B 1 191 ? 8.516 8.43 -9.023 1 94.44 191 MET B N 1
ATOM 3486 C CA . MET B 1 191 ? 8.398 8 -7.633 1 94.44 191 MET B CA 1
ATOM 3487 C C . MET B 1 191 ? 7.203 7.07 -7.445 1 94.44 191 MET B C 1
ATOM 3489 O O . MET B 1 191 ? 7.23 6.184 -6.594 1 94.44 191 MET B O 1
ATOM 3493 N N . ALA B 1 192 ? 6.203 7.258 -8.266 1 94.31 192 ALA B N 1
ATOM 3494 C CA . ALA B 1 192 ? 5.055 6.359 -8.211 1 94.31 192 ALA B CA 1
ATOM 3495 C C . ALA B 1 192 ? 5.465 4.926 -8.539 1 94.31 192 ALA B C 1
ATOM 3497 O O . ALA B 1 192 ? 5.094 3.99 -7.824 1 94.31 192 ALA B O 1
ATOM 3498 N N . ALA B 1 193 ? 6.262 4.797 -9.57 1 96 193 ALA B N 1
ATOM 3499 C CA . ALA B 1 193 ? 6.754 3.475 -9.945 1 96 193 ALA B CA 1
ATOM 3500 C C . ALA B 1 193 ? 7.668 2.902 -8.867 1 96 193 ALA B C 1
ATOM 3502 O O . ALA B 1 193 ? 7.602 1.709 -8.562 1 96 193 ALA B O 1
ATOM 3503 N N . ALA B 1 194 ? 8.469 3.775 -8.328 1 95.81 194 ALA B N 1
ATOM 3504 C CA . ALA B 1 194 ? 9.328 3.344 -7.23 1 95.81 194 ALA B CA 1
ATOM 3505 C C . ALA B 1 194 ? 8.5 2.832 -6.055 1 95.81 194 ALA B C 1
ATOM 3507 O O . ALA B 1 194 ? 8.844 1.819 -5.441 1 95.81 194 ALA B O 1
ATOM 3508 N N . GLY B 1 195 ? 7.426 3.471 -5.789 1 94.75 195 GLY B N 1
ATOM 3509 C CA . GLY B 1 195 ? 6.523 3.035 -4.734 1 94.75 195 GLY B CA 1
ATOM 3510 C C . GLY B 1 195 ? 5.891 1.684 -5.012 1 94.75 195 GLY B C 1
ATOM 3511 O O . GLY B 1 195 ? 5.727 0.87 -4.102 1 94.75 195 GLY B O 1
ATOM 3512 N N . ILE B 1 196 ? 5.492 1.433 -6.25 1 97.19 196 ILE B N 1
ATOM 3513 C CA . ILE B 1 196 ? 4.938 0.143 -6.652 1 97.19 196 ILE B CA 1
ATOM 3514 C C . ILE B 1 196 ? 5.969 -0.957 -6.406 1 97.19 196 ILE B C 1
ATOM 3516 O O . ILE B 1 196 ? 5.633 -2.029 -5.898 1 97.19 196 ILE B O 1
ATOM 3520 N N . LEU B 1 197 ? 7.258 -0.675 -6.707 1 97.06 197 LEU B N 1
ATOM 3521 C CA . LEU B 1 197 ? 8.305 -1.675 -6.531 1 97.06 197 LEU B CA 1
ATOM 3522 C C . LEU B 1 197 ? 8.547 -1.95 -5.051 1 97.06 197 LEU B C 1
ATOM 3524 O O . LEU B 1 197 ? 8.883 -3.074 -4.672 1 97.06 197 LEU B O 1
ATOM 3528 N N . ASP B 1 198 ? 8.32 -0.927 -4.23 1 95.25 198 ASP B N 1
ATOM 3529 C CA . ASP B 1 198 ? 8.414 -1.163 -2.793 1 95.25 198 ASP B CA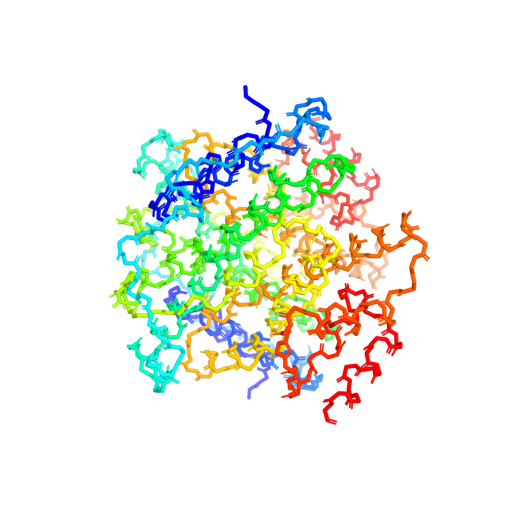 1
ATOM 3530 C C . ASP B 1 198 ? 7.371 -2.186 -2.338 1 95.25 198 ASP B C 1
ATOM 3532 O O . ASP B 1 198 ? 7.676 -3.07 -1.536 1 95.25 198 ASP B O 1
ATOM 3536 N N . ILE B 1 199 ? 6.184 -2.078 -2.85 1 96.44 199 ILE B N 1
ATOM 3537 C CA . ILE B 1 199 ? 5.098 -3.004 -2.541 1 96.44 199 ILE B CA 1
ATOM 3538 C C . ILE B 1 199 ? 5.457 -4.402 -3.029 1 96.44 199 ILE B C 1
ATOM 3540 O O . ILE B 1 199 ? 5.328 -5.379 -2.285 1 96.44 199 ILE B O 1
ATOM 3544 N N . ILE B 1 200 ? 5.918 -4.477 -4.238 1 97.19 200 ILE B N 1
ATOM 3545 C CA . ILE B 1 200 ? 6.23 -5.754 -4.871 1 97.19 200 ILE B CA 1
ATOM 3546 C C . ILE B 1 200 ? 7.359 -6.445 -4.109 1 97.19 200 ILE B C 1
ATOM 3548 O O . ILE B 1 200 ? 7.289 -7.645 -3.834 1 97.19 200 ILE B O 1
ATOM 3552 N N . LEU B 1 201 ? 8.414 -5.703 -3.762 1 94.62 201 LEU B N 1
ATOM 3553 C CA . LEU B 1 201 ? 9.562 -6.266 -3.057 1 94.62 201 LEU B CA 1
ATOM 3554 C C . LEU B 1 201 ? 9.141 -6.836 -1.705 1 94.62 201 LEU B C 1
ATOM 3556 O O . LEU B 1 201 ? 9.555 -7.938 -1.339 1 94.62 201 LEU B O 1
ATOM 3560 N N . ARG B 1 202 ? 8.305 -6.141 -1.055 1 94.31 202 ARG B N 1
ATOM 3561 C CA . ARG B 1 202 ? 7.832 -6.602 0.244 1 94.31 202 ARG B CA 1
ATOM 3562 C C . ARG B 1 202 ? 7.078 -7.922 0.113 1 94.31 202 ARG B C 1
ATOM 3564 O O . ARG B 1 202 ? 7.301 -8.852 0.893 1 94.31 202 ARG B O 1
ATOM 3571 N N . ASP B 1 203 ? 6.234 -7.996 -0.871 1 96.94 203 ASP B N 1
ATOM 3572 C CA . ASP B 1 203 ? 5.445 -9.211 -1.083 1 96.94 203 ASP B CA 1
ATOM 3573 C C . ASP B 1 203 ? 6.324 -10.359 -1.56 1 96.94 203 ASP B C 1
ATOM 3575 O O . ASP B 1 203 ? 6.09 -11.516 -1.205 1 96.94 203 ASP B O 1
ATOM 3579 N N . GLU B 1 204 ? 7.344 -10.016 -2.359 1 96.94 204 GLU B N 1
ATOM 3580 C CA . GLU B 1 204 ? 8.203 -11.023 -2.977 1 96.94 204 GLU B CA 1
ATOM 3581 C C . GLU B 1 204 ? 8.953 -11.828 -1.923 1 96.94 204 GLU B C 1
ATOM 3583 O O . GLU B 1 204 ? 9.211 -13.016 -2.107 1 96.94 204 GLU B O 1
ATOM 3588 N N . ILE B 1 205 ? 9.32 -11.195 -0.823 1 96.81 205 ILE B N 1
ATOM 3589 C CA . ILE B 1 205 ? 9.977 -11.891 0.274 1 96.81 205 ILE B CA 1
ATOM 3590 C C . ILE B 1 205 ? 9.086 -13.031 0.765 1 96.81 205 ILE B C 1
ATOM 3592 O O . ILE B 1 205 ? 9.555 -14.156 0.961 1 96.81 205 ILE B O 1
ATOM 3596 N N . GLY B 1 206 ? 7.824 -12.758 0.892 1 97.38 206 GLY B N 1
ATOM 3597 C CA . GLY B 1 206 ? 6.859 -13.766 1.296 1 97.38 206 GLY B CA 1
ATOM 3598 C C . GLY B 1 206 ? 6.676 -14.859 0.261 1 97.38 206 GLY B C 1
ATOM 3599 O O . GLY B 1 206 ? 6.48 -16.031 0.611 1 97.38 206 GLY B O 1
ATOM 3600 N N . HIS B 1 207 ? 6.738 -14.492 -1.031 1 98.31 207 HIS B N 1
ATOM 3601 C CA . HIS B 1 207 ? 6.598 -15.469 -2.104 1 98.31 207 HIS B CA 1
ATOM 3602 C C . HIS B 1 207 ? 7.73 -16.484 -2.066 1 98.31 207 HIS B C 1
ATOM 3604 O O . HIS B 1 207 ? 7.488 -17.703 -2.143 1 98.31 207 HIS B O 1
ATOM 3610 N N . VAL B 1 208 ? 8.914 -15.953 -1.931 1 97.75 208 VAL B N 1
ATOM 3611 C CA . VAL B 1 208 ? 10.086 -16.828 -1.866 1 97.75 208 VAL B CA 1
ATOM 3612 C C . VAL B 1 208 ? 10.031 -17.672 -0.594 1 97.75 208 VAL B C 1
ATOM 3614 O O . VAL B 1 208 ? 10.414 -18.844 -0.605 1 97.75 208 VAL B O 1
ATOM 3617 N N . ALA B 1 209 ? 9.492 -17.109 0.491 1 98.19 209 ALA B N 1
ATOM 3618 C CA . ALA B 1 209 ? 9.328 -17.844 1.737 1 98.19 209 ALA B CA 1
ATOM 3619 C C . ALA B 1 209 ? 8.383 -19.031 1.553 1 98.19 209 ALA B C 1
ATOM 3621 O O . ALA B 1 209 ? 8.594 -20.109 2.121 1 98.19 209 ALA B O 1
ATOM 3622 N N . VAL B 1 210 ? 7.344 -18.828 0.826 1 98.56 210 VAL B N 1
ATOM 3623 C CA . VAL B 1 210 ? 6.402 -19.906 0.521 1 98.56 210 VAL B CA 1
ATOM 3624 C C . VAL B 1 210 ? 7.121 -21.031 -0.234 1 98.56 210 VAL B C 1
ATOM 3626 O O . VAL B 1 210 ? 6.949 -22.203 0.079 1 98.56 210 VAL B O 1
ATOM 3629 N N . GLY B 1 211 ? 7.922 -20.625 -1.237 1 98.31 211 GLY B N 1
ATOM 3630 C CA . GLY B 1 211 ? 8.742 -21.609 -1.929 1 98.31 211 GLY B CA 1
ATOM 3631 C C . GLY B 1 211 ? 9.656 -22.391 -0.997 1 98.31 211 GLY B C 1
ATOM 3632 O O . GLY B 1 211 ? 9.727 -23.609 -1.072 1 98.31 211 GLY B O 1
ATOM 3633 N N . ASN B 1 212 ? 10.281 -21.703 -0.105 1 97.69 212 ASN B N 1
ATOM 3634 C CA . ASN B 1 212 ? 11.164 -22.328 0.875 1 97.69 212 ASN B CA 1
ATOM 3635 C C . ASN B 1 212 ? 10.398 -23.281 1.778 1 97.69 212 ASN B C 1
ATOM 3637 O O . ASN B 1 212 ? 10.844 -24.406 2.016 1 97.69 212 ASN B O 1
ATOM 3641 N N . ARG B 1 213 ? 9.289 -22.844 2.234 1 98.19 213 ARG B N 1
ATOM 3642 C CA . ARG B 1 213 ? 8.469 -23.656 3.129 1 98.19 213 ARG B CA 1
ATOM 3643 C C . ARG B 1 213 ? 8.117 -24.984 2.492 1 98.19 213 ARG B C 1
ATOM 3645 O O . ARG B 1 213 ? 8.336 -26.047 3.094 1 98.19 213 ARG B O 1
ATOM 3652 N N . TRP B 1 214 ? 7.648 -24.922 1.361 1 98.69 214 TRP B N 1
ATOM 3653 C CA . TRP B 1 214 ? 7.117 -26.141 0.764 1 98.69 214 TRP B CA 1
ATOM 3654 C C . TRP B 1 214 ? 8.242 -27 0.199 1 98.69 214 TRP B C 1
ATOM 3656 O O . TRP B 1 214 ? 8.133 -28.234 0.161 1 98.69 214 TRP B O 1
ATOM 3666 N N . TYR B 1 215 ? 9.375 -26.359 -0.227 1 98.62 215 TYR B N 1
ATOM 3667 C CA . TYR B 1 215 ? 10.555 -27.141 -0.578 1 98.62 215 TYR B CA 1
ATOM 3668 C C . TYR B 1 215 ? 11.031 -27.984 0.607 1 98.62 215 TYR B C 1
ATOM 3670 O O . TYR B 1 215 ? 11.242 -29.188 0.479 1 98.62 215 TYR B O 1
ATOM 3678 N N . ARG B 1 216 ? 11.055 -27.359 1.714 1 98.19 216 ARG B N 1
ATOM 3679 C CA . ARG B 1 216 ? 11.508 -28.062 2.914 1 98.19 216 ARG B CA 1
ATOM 3680 C C . ARG B 1 216 ? 10.5 -29.109 3.361 1 98.19 216 ARG B C 1
ATOM 3682 O O . ARG B 1 216 ? 10.875 -30.188 3.809 1 98.19 216 ARG B O 1
ATOM 3689 N N . TRP B 1 217 ? 9.273 -28.766 3.281 1 98.62 217 TRP B N 1
ATOM 3690 C CA . TRP B 1 217 ? 8.227 -29.734 3.609 1 98.62 217 TRP B CA 1
ATOM 3691 C C . TRP B 1 217 ? 8.352 -30.984 2.744 1 98.62 217 TRP B C 1
ATOM 3693 O O . TRP B 1 217 ? 8.281 -32.094 3.25 1 98.62 217 TRP B O 1
ATOM 3703 N N . LEU B 1 218 ? 8.547 -30.781 1.478 1 98.75 218 LEU B N 1
ATOM 3704 C CA . LEU B 1 218 ? 8.656 -31.891 0.535 1 98.75 218 LEU B CA 1
ATOM 3705 C C . LEU B 1 218 ? 9.922 -32.688 0.795 1 98.75 218 LEU B C 1
ATOM 3707 O O . LEU B 1 218 ? 9.914 -33.938 0.703 1 98.75 218 LEU B O 1
ATOM 3711 N N . CYS B 1 219 ? 11.031 -32.031 1.074 1 98.56 219 CYS B N 1
ATOM 3712 C CA . CYS B 1 219 ? 12.25 -32.719 1.464 1 98.56 219 CYS B CA 1
ATOM 3713 C C . CYS B 1 219 ? 12.016 -33.594 2.701 1 98.56 219 CYS B C 1
ATOM 3715 O O . CYS B 1 219 ? 12.414 -34.75 2.74 1 98.56 219 CYS B O 1
ATOM 3717 N N . GLY B 1 220 ? 11.367 -32.969 3.654 1 98.44 220 GLY B N 1
ATOM 3718 C CA . GLY B 1 220 ? 11.055 -33.688 4.863 1 98.44 220 GLY B CA 1
ATOM 3719 C C . GLY B 1 220 ? 10.219 -34.938 4.605 1 98.44 220 GLY B C 1
ATOM 3720 O O . GLY B 1 220 ? 10.523 -36.031 5.125 1 98.44 220 GLY B O 1
ATOM 3721 N N . ARG B 1 221 ? 9.234 -34.812 3.871 1 98 221 ARG B N 1
ATOM 3722 C CA . ARG B 1 221 ? 8.352 -35.906 3.521 1 98 221 ARG B CA 1
ATOM 3723 C C . ARG B 1 221 ? 9.125 -37.031 2.834 1 98 221 ARG B C 1
ATOM 3725 O O . ARG B 1 221 ? 8.836 -38.219 3.039 1 98 221 ARG B O 1
ATOM 3732 N N . ALA B 1 222 ? 10.125 -36.656 2.055 1 97.94 222 ALA B N 1
ATOM 3733 C CA . ALA B 1 222 ? 10.898 -37.594 1.273 1 97.94 222 ALA B CA 1
ATOM 3734 C C . ALA B 1 222 ? 12.141 -38.062 2.031 1 97.94 222 ALA B C 1
ATOM 3736 O O . ALA B 1 222 ? 12.906 -38.906 1.546 1 97.94 222 ALA B O 1
ATOM 3737 N N . GLY B 1 223 ? 12.391 -37.469 3.188 1 98.12 223 GLY B N 1
ATOM 3738 C CA . GLY B 1 223 ? 13.586 -37.812 3.945 1 98.12 223 GLY B CA 1
ATOM 3739 C C . GLY B 1 223 ? 14.867 -37.312 3.299 1 98.12 223 GLY B C 1
ATOM 3740 O O . GLY B 1 223 ? 15.898 -37.969 3.346 1 98.12 223 GLY B O 1
ATOM 3741 N N . LEU B 1 224 ? 14.773 -36.219 2.645 1 98.31 224 LEU B N 1
ATOM 3742 C CA . LEU B 1 224 ? 15.914 -35.656 1.922 1 98.31 224 LEU B CA 1
ATOM 3743 C C . LEU B 1 224 ? 16.484 -34.438 2.656 1 98.31 224 LEU B C 1
ATOM 3745 O O . LEU B 1 224 ? 15.734 -33.688 3.277 1 98.31 224 LEU B O 1
ATOM 3749 N N . ASP B 1 225 ? 17.781 -34.281 2.533 1 97.5 225 ASP B N 1
ATOM 3750 C CA . ASP B 1 225 ? 18.453 -33.062 2.988 1 97.5 225 ASP B CA 1
ATOM 3751 C C . ASP B 1 225 ? 18.312 -31.953 1.952 1 97.5 225 ASP B C 1
ATOM 3753 O O . ASP B 1 225 ? 18.719 -32.125 0.799 1 97.5 225 ASP B O 1
ATOM 3757 N N . PRO B 1 226 ? 17.844 -30.828 2.357 1 97.19 226 PRO B N 1
ATOM 3758 C CA . PRO B 1 226 ? 17.516 -29.766 1.396 1 97.19 226 PRO B CA 1
ATOM 3759 C C . PRO B 1 226 ? 18.734 -29.281 0.612 1 97.19 226 PRO B C 1
ATOM 3761 O O . PRO B 1 226 ? 18.641 -29.047 -0.597 1 97.19 226 PRO B O 1
ATOM 3764 N N . LEU B 1 227 ? 19.859 -29.125 1.258 1 95.88 227 LEU B N 1
ATOM 3765 C CA . LEU B 1 227 ? 21 -28.469 0.622 1 95.88 227 LEU B CA 1
ATOM 3766 C C . LEU B 1 227 ? 21.562 -29.344 -0.498 1 95.88 227 LEU B C 1
ATOM 3768 O O . LEU B 1 227 ? 21.641 -28.906 -1.649 1 95.88 227 LEU B O 1
ATOM 3772 N N . PRO B 1 228 ? 21.969 -30.578 -0.277 1 96.31 228 PRO B N 1
ATOM 3773 C CA . PRO B 1 228 ? 22.438 -31.406 -1.388 1 96.31 228 PRO B CA 1
ATOM 3774 C C . PRO B 1 228 ? 21.344 -31.719 -2.402 1 96.31 228 PRO B C 1
ATOM 3776 O O . PRO B 1 228 ? 21.625 -31.875 -3.594 1 96.31 228 PRO B O 1
ATOM 3779 N N . THR B 1 229 ? 20.094 -31.797 -1.955 1 97.62 229 THR B N 1
ATOM 3780 C CA . THR B 1 229 ? 18.984 -32.062 -2.867 1 97.62 229 THR B CA 1
ATOM 3781 C C . THR B 1 229 ? 18.844 -30.906 -3.869 1 97.62 229 THR B C 1
ATOM 3783 O O . THR B 1 229 ? 18.641 -31.156 -5.062 1 97.62 229 THR B O 1
ATOM 3786 N N . TYR B 1 230 ? 18.969 -29.703 -3.377 1 96.75 230 TYR B N 1
ATOM 3787 C CA . TYR B 1 230 ? 18.875 -28.547 -4.258 1 96.75 230 TYR B CA 1
ATOM 3788 C C . TYR B 1 230 ? 19.953 -28.594 -5.336 1 96.75 230 TYR B C 1
ATOM 3790 O O . TYR B 1 230 ? 19.672 -28.359 -6.516 1 96.75 230 TYR B O 1
ATOM 3798 N N . ARG B 1 231 ? 21.141 -28.891 -4.91 1 94.81 231 ARG B N 1
ATOM 3799 C CA . ARG B 1 231 ? 22.234 -28.984 -5.859 1 94.81 231 ARG B CA 1
ATOM 3800 C C . ARG B 1 231 ? 21.953 -30.016 -6.941 1 94.81 231 ARG B C 1
ATOM 3802 O O . ARG B 1 231 ? 22.172 -29.766 -8.125 1 94.81 231 ARG B O 1
ATOM 3809 N N . ARG B 1 232 ? 21.516 -31.078 -6.551 1 97.12 232 ARG B N 1
ATOM 3810 C CA . ARG B 1 232 ? 21.188 -32.156 -7.484 1 97.12 232 ARG B CA 1
ATOM 3811 C C . ARG B 1 232 ? 20.094 -31.719 -8.453 1 97.12 232 ARG B C 1
ATOM 3813 O O . ARG B 1 232 ? 20.219 -31.938 -9.664 1 97.12 232 ARG B O 1
ATOM 3820 N N . LEU B 1 233 ? 19.047 -31.156 -7.898 1 97.44 233 LEU B N 1
ATOM 3821 C CA . LEU B 1 233 ? 17.922 -30.719 -8.727 1 97.44 233 LEU B CA 1
ATOM 3822 C C . LEU B 1 233 ? 18.359 -29.641 -9.711 1 97.44 233 LEU B C 1
ATOM 3824 O O . LEU B 1 233 ? 17.938 -29.641 -10.867 1 97.44 233 LEU B O 1
ATOM 3828 N N . ALA B 1 234 ? 19.156 -28.734 -9.234 1 95.94 234 ALA B N 1
ATOM 3829 C CA . ALA B 1 234 ? 19.656 -27.656 -10.094 1 95.94 234 ALA B CA 1
ATOM 3830 C C . ALA B 1 234 ? 20.422 -28.234 -11.281 1 95.94 234 ALA B C 1
ATOM 3832 O O . ALA B 1 234 ? 20.25 -27.781 -12.414 1 95.94 234 ALA B O 1
ATOM 3833 N N . GLU B 1 235 ? 21.234 -29.172 -10.977 1 95.69 235 GLU B N 1
ATOM 3834 C CA . GLU B 1 235 ? 21.984 -29.828 -12.039 1 95.69 235 GLU B CA 1
ATOM 3835 C C . GLU B 1 235 ? 21.062 -30.625 -12.961 1 95.69 235 GLU B C 1
ATOM 3837 O O . GLU B 1 235 ? 21.156 -30.516 -14.18 1 95.69 235 GLU B O 1
ATOM 3842 N N . GLN B 1 236 ? 20.25 -31.375 -12.422 1 96.94 236 GLN B N 1
ATOM 3843 C CA . GLN B 1 236 ? 19.375 -32.281 -13.156 1 96.94 236 GLN B CA 1
ATOM 3844 C C . GLN B 1 236 ? 18.484 -31.5 -14.125 1 96.94 236 GLN B C 1
ATOM 3846 O O . GLN B 1 236 ? 18.25 -31.938 -15.258 1 96.94 236 GLN B O 1
ATOM 3851 N N . TYR B 1 237 ? 18.016 -30.312 -13.703 1 96.19 237 TYR B N 1
ATOM 3852 C CA . TYR B 1 237 ? 17.047 -29.578 -14.516 1 96.19 237 TYR B CA 1
ATOM 3853 C C . TYR B 1 237 ? 17.719 -28.422 -15.242 1 96.19 237 TYR B C 1
ATOM 3855 O O . TYR B 1 237 ? 17.047 -27.641 -15.922 1 96.19 237 TYR B O 1
ATOM 3863 N N . GLY B 1 238 ? 18.984 -28.312 -15.148 1 93.69 238 GLY B N 1
ATOM 3864 C CA . GLY B 1 238 ? 19.734 -27.281 -15.852 1 93.69 238 GLY B CA 1
ATOM 3865 C C . GLY B 1 238 ? 19.375 -25.875 -15.398 1 93.69 238 GLY B C 1
ATOM 3866 O O . GLY B 1 238 ? 19.094 -25 -16.219 1 93.69 238 GLY B O 1
ATOM 3867 N N . ALA B 1 239 ? 19.297 -25.703 -14.062 1 92.06 239 ALA B N 1
ATOM 3868 C CA . ALA B 1 239 ? 19.031 -24.359 -13.523 1 92.06 239 ALA B CA 1
ATOM 3869 C C . ALA B 1 239 ? 20.188 -23.422 -13.82 1 92.06 239 ALA B C 1
ATOM 3871 O O . ALA B 1 239 ? 21.359 -23.812 -13.789 1 92.06 239 ALA B O 1
ATOM 3872 N N . PRO B 1 240 ? 19.891 -22.219 -14.156 1 87.75 240 PRO B N 1
ATOM 3873 C CA . PRO B 1 240 ? 20.984 -21.266 -14.391 1 87.75 240 PRO B CA 1
ATOM 3874 C C . PRO B 1 240 ? 21.781 -20.953 -13.125 1 87.75 240 PRO B C 1
ATOM 3876 O O . PRO B 1 240 ? 21.25 -21.031 -12.016 1 87.75 240 PRO B O 1
ATOM 3879 N N . ARG B 1 241 ? 23.016 -20.594 -13.406 1 83.5 241 ARG B N 1
ATOM 3880 C CA . ARG B 1 241 ? 23.859 -20.156 -12.289 1 83.5 241 ARG B CA 1
ATOM 3881 C C . ARG B 1 241 ? 23.5 -18.75 -11.844 1 83.5 241 ARG B C 1
ATOM 3883 O O . ARG B 1 241 ? 23.375 -17.844 -12.672 1 83.5 241 ARG B O 1
ATOM 3890 N N . LEU B 1 242 ? 23.25 -18.641 -10.516 1 86.44 242 LEU B N 1
ATOM 3891 C CA . LEU B 1 242 ? 22.891 -17.344 -9.961 1 86.44 242 LEU B CA 1
ATOM 3892 C C . LEU B 1 242 ? 24.125 -16.484 -9.727 1 86.44 242 LEU B C 1
ATOM 3894 O O . LEU B 1 242 ? 25.172 -16.984 -9.312 1 86.44 242 LEU B O 1
ATOM 3898 N N . ARG B 1 243 ? 24.016 -15.195 -10.172 1 83.06 243 ARG B N 1
ATOM 3899 C CA . ARG B 1 243 ? 25.109 -14.25 -9.984 1 83.06 243 ARG B CA 1
ATOM 3900 C C . ARG B 1 243 ? 24.703 -13.133 -9.031 1 83.06 243 ARG B C 1
ATOM 3902 O O . ARG B 1 243 ? 23.578 -12.633 -9.086 1 83.06 243 ARG B O 1
ATOM 3909 N N . GLY B 1 244 ? 25.641 -12.805 -8.203 1 83.88 244 GLY B N 1
ATOM 3910 C CA . GLY B 1 244 ? 25.406 -11.695 -7.293 1 83.88 244 GLY B CA 1
ATOM 3911 C C . GLY B 1 244 ? 25.453 -10.344 -7.977 1 83.88 244 GLY B C 1
ATOM 3912 O O . GLY B 1 244 ? 25.438 -10.266 -9.211 1 83.88 244 GLY B O 1
ATOM 3913 N N . PRO B 1 245 ? 25.469 -9.18 -7.223 1 89.5 245 PRO B N 1
ATOM 3914 C CA . PRO B 1 245 ? 25.266 -9.172 -5.77 1 89.5 245 PRO B CA 1
ATOM 3915 C C . PRO B 1 245 ? 23.875 -9.656 -5.363 1 89.5 245 PRO B C 1
ATOM 3917 O O . PRO B 1 245 ? 22.906 -9.43 -6.086 1 89.5 245 PRO B O 1
ATOM 3920 N N . PHE B 1 246 ? 23.875 -10.383 -4.16 1 92.44 246 PHE B N 1
ATOM 3921 C CA . PHE B 1 246 ? 22.641 -10.922 -3.627 1 92.44 246 PHE B CA 1
ATOM 3922 C C . PHE B 1 246 ? 22.094 -10.031 -2.514 1 92.44 246 PHE B C 1
ATOM 3924 O O . PHE B 1 246 ? 22.875 -9.484 -1.719 1 92.44 246 PHE B O 1
ATOM 3931 N N . ASN B 1 247 ? 20.828 -9.867 -2.547 1 93.69 247 ASN B N 1
ATOM 3932 C CA . ASN B 1 247 ? 20.156 -9.242 -1.406 1 93.69 247 ASN B CA 1
ATOM 3933 C C . ASN B 1 247 ? 20.031 -10.211 -0.235 1 93.69 247 ASN B C 1
ATOM 3935 O O . ASN B 1 247 ? 18.953 -10.773 -0.012 1 93.69 247 ASN B O 1
ATOM 3939 N N . LEU B 1 248 ? 21.094 -10.281 0.556 1 93.56 248 LEU B N 1
ATOM 3940 C CA . LEU B 1 248 ? 21.172 -11.305 1.586 1 93.56 248 LEU B CA 1
ATOM 3941 C C . LEU B 1 248 ? 20.156 -11.055 2.695 1 93.56 248 LEU B C 1
ATOM 3943 O O . LEU B 1 248 ? 19.609 -12 3.266 1 93.56 248 LEU B O 1
ATOM 3947 N N . ASP B 1 249 ? 19.922 -9.82 2.943 1 93.5 249 ASP B N 1
ATOM 3948 C CA . ASP B 1 249 ? 18.922 -9.484 3.953 1 93.5 249 ASP B CA 1
ATOM 3949 C C . ASP B 1 249 ? 17.547 -9.984 3.545 1 93.5 249 ASP B C 1
ATOM 3951 O O . ASP B 1 249 ? 16.859 -10.641 4.336 1 93.5 249 ASP B O 1
ATOM 3955 N N . ALA B 1 250 ? 17.141 -9.75 2.326 1 93.88 250 ALA B N 1
ATOM 3956 C CA . ALA B 1 250 ? 15.844 -10.195 1.823 1 93.88 250 ALA B CA 1
ATOM 3957 C C . ALA B 1 250 ? 15.75 -11.719 1.799 1 93.88 250 ALA B C 1
ATOM 3959 O O . ALA B 1 250 ? 14.703 -12.289 2.109 1 93.88 250 ALA B O 1
ATOM 3960 N N . ARG B 1 251 ? 16.844 -12.383 1.433 1 94.69 251 ARG B N 1
ATOM 3961 C CA . ARG B 1 251 ? 16.859 -13.836 1.382 1 94.69 251 ARG B CA 1
ATOM 3962 C C . ARG B 1 251 ? 16.719 -14.438 2.777 1 94.69 251 ARG B C 1
ATOM 3964 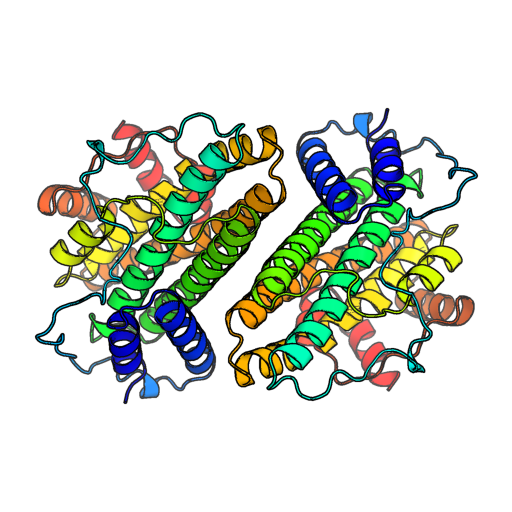O O . ARG B 1 251 ? 16.016 -15.43 2.963 1 94.69 251 ARG B O 1
ATOM 3971 N N . ARG B 1 252 ? 17.359 -13.805 3.77 1 94.94 252 ARG B N 1
ATOM 3972 C CA . ARG B 1 252 ? 17.188 -14.258 5.148 1 94.94 252 ARG B CA 1
ATOM 3973 C C . ARG B 1 252 ? 15.742 -14.086 5.609 1 94.94 252 ARG B C 1
ATOM 3975 O O . ARG B 1 252 ? 15.18 -14.977 6.246 1 94.94 252 ARG B O 1
ATOM 3982 N N . GLN B 1 253 ? 15.211 -13 5.223 1 95.38 253 GLN B N 1
ATOM 3983 C CA . GLN B 1 253 ? 13.82 -12.75 5.574 1 95.38 253 GLN B CA 1
ATOM 3984 C C . GLN B 1 253 ? 12.891 -13.773 4.914 1 95.38 253 GLN B C 1
ATOM 3986 O O . GLN B 1 253 ? 11.844 -14.109 5.461 1 95.38 253 GLN B O 1
ATOM 3991 N N . ALA B 1 254 ? 13.32 -14.242 3.742 1 95.31 254 ALA B N 1
ATOM 3992 C CA . ALA B 1 254 ? 12.531 -15.227 3.01 1 95.31 254 ALA B CA 1
ATOM 3993 C C . ALA B 1 254 ? 12.742 -16.625 3.572 1 95.31 254 ALA B C 1
ATOM 3995 O O . ALA B 1 254 ? 12.102 -17.594 3.129 1 95.31 254 ALA B O 1
ATOM 3996 N N . GLY B 1 255 ? 13.711 -16.812 4.562 1 94.31 255 GLY B N 1
ATOM 3997 C CA . GLY B 1 255 ? 13.828 -18.062 5.277 1 94.31 255 GLY B CA 1
ATOM 3998 C C . GLY B 1 255 ? 15.047 -18.875 4.867 1 94.31 255 GLY B C 1
ATOM 3999 O O . GLY B 1 255 ? 15.219 -20.016 5.305 1 94.31 255 GLY B O 1
ATOM 4000 N N . PHE B 1 256 ? 15.922 -18.266 3.996 1 94.44 256 PHE B N 1
ATOM 4001 C CA . PHE B 1 256 ? 17.172 -18.984 3.713 1 94.44 256 PHE B CA 1
ATOM 4002 C C . PHE B 1 256 ? 18.062 -19.031 4.945 1 94.44 256 PHE B C 1
ATOM 4004 O O . PHE B 1 256 ? 18.203 -18.031 5.648 1 94.44 256 PHE B O 1
ATOM 4011 N N . ASP B 1 257 ? 18.5 -20.141 5.227 1 91.94 257 ASP B N 1
ATOM 4012 C CA . ASP B 1 257 ? 19.375 -20.25 6.387 1 91.94 257 ASP B CA 1
ATOM 4013 C C . ASP B 1 257 ? 20.828 -19.938 6.012 1 91.94 257 ASP B C 1
ATOM 4015 O O . ASP B 1 257 ? 21.125 -19.656 4.848 1 91.94 257 ASP B O 1
ATOM 4019 N N . ASP B 1 258 ? 21.641 -19.969 6.969 1 91.94 258 ASP B N 1
ATOM 4020 C CA . ASP B 1 258 ? 23.016 -19.531 6.785 1 91.94 258 ASP B CA 1
ATOM 4021 C C . ASP B 1 258 ? 23.766 -20.469 5.84 1 91.94 258 ASP B C 1
ATOM 4023 O O . ASP B 1 258 ? 24.609 -20.031 5.059 1 91.94 258 ASP B O 1
ATOM 4027 N N . ASP B 1 259 ? 23.531 -21.688 5.902 1 91.44 259 ASP B N 1
ATOM 4028 C CA . ASP B 1 259 ? 24.203 -22.656 5.027 1 91.44 259 ASP B CA 1
ATOM 4029 C C . ASP B 1 259 ? 23.781 -22.453 3.572 1 91.44 259 ASP B C 1
ATOM 4031 O O . ASP B 1 259 ? 24.609 -22.531 2.666 1 91.44 259 ASP B O 1
ATOM 4035 N N . GLU B 1 260 ? 22.562 -22.234 3.398 1 91.5 260 GLU B N 1
ATOM 4036 C CA . GLU B 1 260 ? 22.047 -21.984 2.055 1 91.5 260 GLU B CA 1
ATOM 4037 C C . GLU B 1 260 ? 22.609 -20.688 1.479 1 91.5 260 GLU B C 1
ATOM 4039 O O . GLU B 1 260 ? 22.938 -20.609 0.295 1 91.5 260 GLU B O 1
ATOM 4044 N N . ILE B 1 261 ? 22.672 -19.703 2.324 1 91.44 261 ILE B N 1
ATOM 4045 C CA . ILE B 1 261 ? 23.234 -18.406 1.92 1 91.44 261 ILE B CA 1
ATOM 4046 C C . ILE B 1 261 ? 24.719 -18.578 1.58 1 91.44 261 ILE B C 1
ATOM 4048 O O . ILE B 1 261 ? 25.188 -18.031 0.577 1 91.44 261 ILE B O 1
ATOM 4052 N N . ALA B 1 262 ? 25.438 -19.312 2.393 1 89.94 262 ALA B N 1
ATOM 4053 C CA . ALA B 1 262 ? 26.844 -19.594 2.123 1 89.94 262 ALA B CA 1
ATOM 4054 C C . ALA B 1 262 ? 27.016 -20.328 0.796 1 89.94 262 ALA B C 1
ATOM 4056 O O . ALA B 1 262 ? 27.938 -20.016 0.028 1 89.94 262 ALA B O 1
ATOM 4057 N N . ALA B 1 263 ? 26.172 -21.234 0.518 1 88.69 263 ALA B N 1
ATOM 4058 C CA . ALA B 1 263 ? 26.234 -22 -0.726 1 88.69 263 ALA B CA 1
ATOM 4059 C C . ALA B 1 263 ? 25.969 -21.109 -1.933 1 88.69 263 ALA B C 1
ATOM 4061 O O . ALA B 1 263 ? 26.594 -21.266 -2.98 1 88.69 263 ALA B O 1
ATOM 4062 N N . LEU B 1 264 ? 25.031 -20.219 -1.716 1 86.81 264 LEU B N 1
ATOM 4063 C CA . LEU B 1 264 ? 24.703 -19.266 -2.773 1 86.81 264 LEU B CA 1
ATOM 4064 C C . LEU B 1 264 ? 25.906 -18.375 -3.078 1 86.81 264 LEU B C 1
ATOM 4066 O O . LEU B 1 264 ? 26.234 -18.141 -4.246 1 86.81 264 LEU B O 1
ATOM 4070 N N . GLU B 1 265 ? 26.531 -17.938 -2.062 1 86.44 265 GLU B N 1
ATOM 4071 C CA . GLU B 1 265 ? 27.672 -17.047 -2.209 1 86.44 265 GLU B CA 1
ATOM 4072 C C . GLU B 1 265 ? 28.875 -17.781 -2.805 1 86.44 265 GLU B C 1
ATOM 4074 O O . GLU B 1 265 ? 29.703 -17.172 -3.488 1 86.44 265 GLU B O 1
ATOM 4079 N N . ALA B 1 266 ? 28.969 -19.062 -2.529 1 81.56 266 ALA B N 1
ATOM 4080 C CA . ALA B 1 266 ? 30.078 -19.875 -3.01 1 81.56 266 ALA B CA 1
ATOM 4081 C C . ALA B 1 266 ? 29.906 -20.219 -4.484 1 81.56 266 ALA B C 1
ATOM 4083 O O . ALA B 1 266 ? 30.875 -20.594 -5.16 1 81.56 266 ALA B O 1
ATOM 4084 N N . SER B 1 267 ? 28.672 -20.234 -4.871 1 71.44 267 SER B N 1
ATOM 4085 C CA . SER B 1 267 ? 28.406 -20.562 -6.273 1 71.44 267 SER B CA 1
ATOM 4086 C C . SER B 1 267 ? 28.875 -19.438 -7.195 1 71.44 267 SER B C 1
ATOM 4088 O O . SER B 1 267 ? 28.859 -19.578 -8.414 1 71.44 267 SER B O 1
ATOM 4090 N N . PHE B 1 268 ? 29.25 -18.312 -6.547 1 57.88 268 PHE B N 1
ATOM 4091 C CA . PHE B 1 268 ? 29.781 -17.188 -7.312 1 57.88 268 PHE B CA 1
ATOM 4092 C C . PHE B 1 268 ? 31.297 -17.25 -7.406 1 57.88 268 PHE B C 1
ATOM 4094 O O . PHE B 1 268 ? 31.953 -17.703 -6.469 1 57.88 268 PHE B O 1
#

Secondary structure (DSSP, 8-state):
--HHHHHHHHHT--SHHHHHHHHHHHHHHHHH--GGGG-TT---PPPTT-SS---S-SPB--GGGSPP---TTSHHHHHHHHHHHHHHHHHHHHHHHHHHHH-TT--HHHHHHHHHHHHHHHHHHHHHHHHHHHTT--TTSS-B--HHHHHHHHTTT-HHHHHHHIIIIIITHHHHHHHHHHHHHHHTT-HHHHHHHHHHHHHHHHHHHHHHHHHHHHHHHHT--HHHHHHHHHHHHTPPPP-S---HHHHHHTT--HHHHHHHHHT-/--HHHHHHHHHT--SHHHHHHHHHHHHHHHHH--GGGG-TT---PPPTT-SS---S-SPB--GGGSPP---TTSHHHHHHHHHHHHHHHHHHHHHHHHHHHH-TT--HHHHHHHHHHHHHHHHHHHHHHHHHHHTT--TTSS-B--HHHHHHHHTTT-HHHHHHHIIIIIITHHHHHHHHHHHHHHHTT-HHHHHHHHHHHHHHHHHHHHHHHHHHHHHHHHT--HHHHHHHHHHHHTPPPP-S---HHHHHHTT--HHHHHHHHHT-

InterPro domains:
  IPR007402 Protein of unknown function DUF455 [PF04305] (14-261)
  IPR007402 Protein of unknown function DUF455 [PTHR42782] (3-264)
  IPR009078 Ferritin-like superfamily [SSF47240] (69-250)
  IPR011197 Uncharacterised conserved protein UCP012318 [PIRSF012318] (1-265)

Radius of gyration: 24.46 Å; Cα contacts (8 Å, |Δi|>4): 743; chains: 2; bounding box: 54×72×62 Å

Solvent-accessible surface area (backbone atoms only — not comparable to full-atom values): 28042 Å² total; per-residue (Å²): 132,37,54,27,54,48,30,45,54,32,34,46,37,32,50,68,68,59,25,33,43,45,35,36,53,49,32,58,52,55,75,74,51,56,75,76,44,40,47,44,66,54,80,62,80,77,62,90,89,53,78,68,33,64,46,90,50,36,52,71,40,59,74,89,67,40,78,75,79,52,57,55,74,37,69,67,25,37,42,53,44,49,42,52,52,28,50,54,26,50,48,44,24,44,54,25,26,48,60,36,29,59,59,49,64,49,60,66,67,56,42,53,51,29,37,49,45,17,23,52,25,24,38,50,23,44,54,40,43,32,50,28,49,76,64,78,37,55,82,38,77,54,65,38,57,64,70,72,58,54,57,52,60,75,26,68,89,32,70,54,51,32,24,47,48,42,35,49,45,60,53,41,45,51,62,40,52,44,60,62,52,30,52,50,32,40,73,48,64,39,40,59,59,23,43,52,44,53,54,48,54,60,51,45,32,54,47,25,23,51,17,46,52,52,26,50,50,46,24,56,77,68,74,46,60,61,69,67,49,46,55,50,45,36,57,76,67,65,55,79,85,68,72,72,83,70,41,59,69,51,43,44,73,17,63,50,49,68,67,57,50,51,52,56,60,60,67,91,129,37,53,27,56,48,30,44,54,31,34,45,35,33,50,67,68,58,23,32,44,46,34,36,53,49,33,57,53,57,74,74,51,54,76,75,45,40,47,43,66,53,80,61,81,78,60,90,90,51,78,67,32,62,47,90,52,36,51,70,40,58,73,89,68,39,77,75,80,52,56,55,73,36,69,67,26,37,43,54,46,48,44,51,51,28,50,52,26,50,49,42,24,45,54,24,25,47,58,35,28,59,58,48,63,48,60,65,66,56,41,51,51,29,37,49,45,17,23,52,25,24,37,50,24,42,54,41,42,30,48,30,47,76,64,78,37,56,83,41,77,54,65,38,57,63,71,71,57,54,57,52,60,74,23,66,90,33,70,52,50,30,23,47,47,41,34,48,45,59,53,39,46,49,61,39,54,44,59,64,52,30,51,50,31,40,75,49,63,39,40,60,61,24,43,52,43,53,54,49,54,60,51,44,33,52,46,25,24,51,17,45,50,52,25,47,50,46,23,55,77,69,73,46,59,61,68,69,48,46,54,49,44,35,61,75,69,64,55,78,84,68,70,70,81,70,40,59,67,52,42,43,74,17,65,50,48,70,67,57,50,50,50,54,60,62,67,88